Protein AF-A0A812URD5-F1 (afdb_monomer_lite)

Secondary structure (DSSP, 8-state):
------------S-----PPP--------------------------PPPPPPP--------------------------------------------HHHHHHHHHHHHHHHHHHHHHHHHHHHHHHHHHHHHHHHHHHHHHHHHHHHHHHHHHHHHHHHHHHHHHHHHHHHHHHHHHHHHHHHHHHHHHHHHHHHHHHHHHHHHHHHHHHHHHHHHHHHHHHHHHHHHHHHHHHHHHHHHHHHHHHHHHHHHHHHHHHHHHHHHHHHHHHHHHHHHHHHHHHHHHHHHHHHHHHHHHHHHHHHHHHHHHTTTGGGSTTSTTSGGGSTTSGGGSSSSSSSS--------------------------------STHHHHHHHHHHHHHHHHHHHHHHHHHHHHHHHHHHHHHHHHHHHHHHHHHHHHHHHHHHHHHHHHHHHHHHHHHHHHHHHHHHHHHHHHHHHHHHHHHHHHHHHHHHHHHHHHHHHHHHHHHHHHHHHHHHHHHHHIIIIIS-HHHHHHHHHHHHHHHHHHHHHHHHHHHHHHHHHHHHTTTTTTHHHHTT---------------------------------PPPP-------------HHHHHHHHHHHHHHHHHHHHHHHHHHHHHHHHHHHHHHHHHHHSS--------HHHHHHHHHHHHHHTT---------------------

pLDDT: mean 71.51, std 21.82, range [28.88, 98.12]

Sequence (706 aa):
MLWSKQKSPRFTEGKAANPIGPGSYELPSVWDDHATTMGGQDRFQEQAVPETPGPATYTQAGSSLKARRCKENRPPSRDRSKALPKEDLSELGKAKEQTSKKDQQLVAAHERLQVHEEDLKKVRQMLQDKDLALNDLRGEHDALKTLLEERSAEAEVAKRDACKQENLAADLSAQLQASQIDLEKTRAELLHKEEHVKLTADEMQQNGLDLQEARDSLAALRQDIQNKDLALNDLRGEHDALKTLLEERSAEAEVAKRDACKQESLAAELSAQLQASQIDLEKARAELLHKDLEVQDVDSRQRATTSELETCATALALAEAEKQEVHEKFAELRGQYFAAEQAQEASRELIEALRGELADLAASRSTLPEVEKLQDNLTAVNAELENALAVKESLRADLDRLKFAEINANMTKSAKDRAEAQVKELKLDVEHWRQKAQSLQRDEDRTKRQNQDISCLELEVKDLHQQNAQLLLTFQQFKAELDTALAENHSLQDTIDMYETNLQRATDQTAELMGHNNPKQKIRHMVNLKEENKELRDQLKKAKQRITQLGVSRKGEGLLEALASFSHSHGAGDQLSVPASPWAPETPAKGAETRTPKRPGTPTRKPASARGARSNPLEEEYQVRMVEEERRRQMQDRAVERVQTDFQHFIALIERAVLSEDRVEDSPNPAALLERLRAMASKQGLDITDVEPGANEHCQDEDESQ

Structure (mmCIF, N/CA/C/O backbone):
data_AF-A0A812URD5-F1
#
_entry.id   AF-A0A812URD5-F1
#
loop_
_atom_site.group_PDB
_atom_site.id
_atom_site.type_symbol
_atom_site.label_atom_id
_atom_site.label_alt_id
_atom_site.label_comp_id
_atom_site.label_asym_id
_atom_site.label_entity_id
_atom_site.label_seq_id
_atom_site.pdbx_PDB_ins_code
_atom_site.Cartn_x
_atom_site.Cartn_y
_atom_site.Cartn_z
_atom_site.occupancy
_atom_site.B_iso_or_equiv
_atom_site.auth_seq_id
_atom_site.auth_comp_id
_atom_site.auth_asym_id
_atom_site.auth_atom_id
_atom_site.pdbx_PDB_model_num
ATOM 1 N N . MET A 1 1 ? 2.352 15.522 57.785 1.00 36.75 1 MET A N 1
ATOM 2 C CA . MET A 1 1 ? 2.912 14.345 57.074 1.00 36.75 1 MET A CA 1
ATOM 3 C C . MET A 1 1 ? 3.179 14.738 55.626 1.00 36.75 1 MET A C 1
ATOM 5 O O . MET A 1 1 ? 2.769 15.828 55.247 1.00 36.75 1 MET A O 1
ATOM 9 N N . LEU A 1 2 ? 3.941 13.946 54.867 1.00 33.06 2 LEU A N 1
ATOM 10 C CA . LEU A 1 2 ? 4.522 14.397 53.597 1.00 33.06 2 LEU A CA 1
ATOM 11 C C . LEU A 1 2 ? 3.475 14.631 52.493 1.00 33.06 2 LEU A C 1
ATOM 13 O O . LEU A 1 2 ? 2.705 13.732 52.172 1.00 33.06 2 LEU A O 1
ATOM 17 N N . TRP A 1 3 ? 3.562 15.789 51.838 1.00 36.59 3 TRP A N 1
ATOM 18 C CA . TRP A 1 3 ? 3.158 15.974 50.442 1.00 36.59 3 TRP A CA 1
ATOM 19 C C . TRP A 1 3 ? 4.416 16.293 49.631 1.00 36.59 3 TRP A C 1
ATOM 21 O O . TRP A 1 3 ? 5.142 17.238 49.944 1.00 36.59 3 TRP A O 1
ATOM 31 N N . SER A 1 4 ? 4.708 15.466 48.627 1.00 44.34 4 SER A N 1
ATOM 32 C CA . SER A 1 4 ? 5.934 15.569 47.832 1.00 44.34 4 SER A CA 1
ATOM 33 C C . SER A 1 4 ? 5.762 16.575 46.694 1.00 44.34 4 SER A C 1
ATOM 35 O O . SER A 1 4 ? 4.972 16.353 45.779 1.00 44.34 4 SER A O 1
ATOM 37 N N . LYS A 1 5 ? 6.519 17.677 46.724 1.00 47.34 5 LYS A N 1
ATOM 38 C CA . LYS A 1 5 ? 6.606 18.620 45.598 1.00 47.34 5 LYS A CA 1
ATOM 39 C C . LYS A 1 5 ? 7.612 18.104 44.563 1.00 47.34 5 LYS A C 1
ATOM 41 O O . LYS A 1 5 ? 8.773 18.509 44.586 1.00 47.34 5 LYS A O 1
ATOM 46 N N . GLN A 1 6 ? 7.181 17.255 43.631 1.00 42.12 6 GLN A N 1
ATOM 47 C CA . GLN A 1 6 ? 7.987 16.961 42.441 1.00 42.12 6 GLN A CA 1
ATOM 48 C C . GLN A 1 6 ? 7.948 18.146 41.464 1.00 42.12 6 GLN A C 1
ATOM 50 O O . GLN A 1 6 ? 7.052 18.265 40.634 1.00 42.12 6 GLN A O 1
ATOM 55 N N . LYS A 1 7 ? 8.953 19.024 41.554 1.00 44.66 7 LYS A N 1
ATOM 56 C CA . LYS A 1 7 ? 9.345 19.893 40.435 1.00 44.66 7 LYS A CA 1
ATOM 57 C C . LYS A 1 7 ? 10.239 19.088 39.486 1.00 44.66 7 LYS A C 1
ATOM 59 O O . LYS A 1 7 ? 11.223 18.513 39.939 1.00 44.66 7 LYS A O 1
ATOM 64 N N . SER A 1 8 ? 9.940 19.103 38.189 1.00 35.22 8 SER A N 1
ATOM 65 C CA . SER A 1 8 ? 10.816 18.569 37.137 1.00 35.22 8 SER A CA 1
ATOM 66 C C . SER A 1 8 ? 10.907 19.581 35.987 1.00 35.22 8 SER A C 1
ATOM 68 O O . SER A 1 8 ? 9.906 19.794 35.304 1.00 35.22 8 SER A O 1
ATOM 70 N N . PRO A 1 9 ? 12.055 20.254 35.783 1.00 53.31 9 PRO A N 1
ATOM 71 C CA . PRO A 1 9 ? 12.242 21.197 34.686 1.00 53.31 9 PRO A CA 1
ATOM 72 C C . PRO A 1 9 ? 12.881 20.490 33.483 1.00 53.31 9 PRO A C 1
ATOM 74 O O . PRO A 1 9 ? 14.077 20.190 33.512 1.00 53.31 9 PRO A O 1
ATOM 77 N N . ARG A 1 10 ? 12.114 20.201 32.419 1.00 42.97 10 ARG A N 1
ATOM 78 C CA . ARG A 1 10 ? 12.701 19.627 31.192 1.00 42.97 10 ARG A CA 1
ATOM 79 C C . ARG A 1 10 ? 11.889 19.806 29.902 1.00 42.97 10 ARG A C 1
ATOM 81 O O . ARG A 1 10 ? 11.440 18.833 29.310 1.00 42.97 10 ARG A O 1
ATOM 88 N N . PHE A 1 11 ? 11.823 21.039 29.407 1.00 41.12 11 PHE A N 1
ATOM 89 C CA . PHE A 1 11 ? 11.748 21.285 27.965 1.00 41.12 11 PHE A CA 1
ATOM 90 C C . PHE A 1 11 ? 12.787 22.339 27.586 1.00 41.12 11 PHE A C 1
ATOM 92 O O . PHE A 1 11 ? 12.812 23.427 28.151 1.00 41.12 11 PHE A O 1
ATOM 99 N N . THR A 1 12 ? 13.679 21.973 26.671 1.00 40.66 12 THR A N 1
ATOM 100 C CA . THR A 1 12 ? 14.589 22.894 25.985 1.00 40.66 12 THR A CA 1
ATOM 101 C C . THR A 1 12 ? 13.916 23.356 24.704 1.00 40.66 12 THR A C 1
ATOM 103 O O . THR A 1 12 ? 13.435 22.516 23.940 1.00 40.66 12 THR A O 1
ATOM 106 N N . GLU A 1 13 ? 13.922 24.657 24.438 1.00 43.12 13 GLU A N 1
ATOM 107 C CA . GLU A 1 13 ? 13.544 25.184 23.127 1.00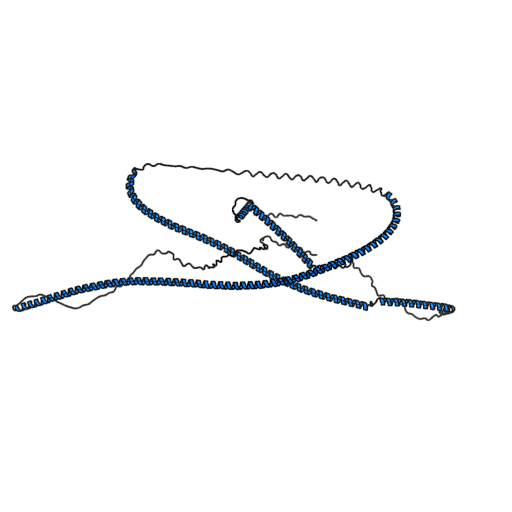 43.12 13 GLU A CA 1
ATOM 108 C C . GLU A 1 13 ? 14.478 24.653 22.024 1.00 43.12 13 GLU A C 1
ATOM 110 O O . GLU A 1 13 ? 15.605 24.226 22.289 1.00 43.12 13 GLU A O 1
ATOM 115 N N . GLY A 1 14 ? 14.011 24.688 20.772 1.00 51.22 14 GLY A N 1
ATOM 116 C CA . GLY A 1 14 ? 14.850 24.382 19.609 1.00 51.22 14 GLY A 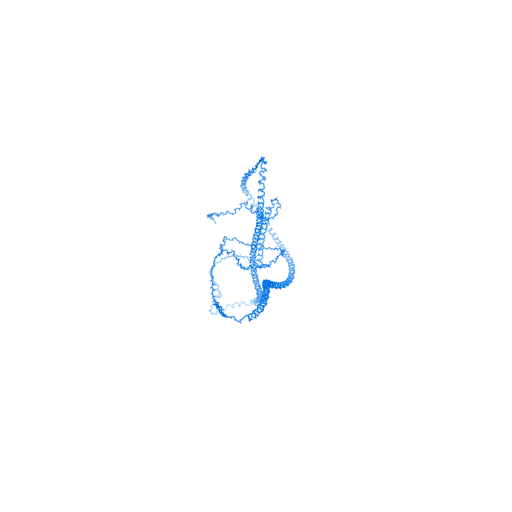CA 1
ATOM 117 C C . GLY A 1 14 ? 14.795 22.942 19.086 1.00 51.22 14 GLY A C 1
ATOM 118 O O . GLY A 1 14 ? 15.843 22.329 18.885 1.00 51.22 14 GLY A O 1
ATOM 119 N N . LYS A 1 15 ? 13.593 22.422 18.784 1.00 36.94 15 LYS A N 1
ATOM 120 C CA . LYS A 1 15 ? 13.377 21.430 17.702 1.00 36.94 15 LYS A CA 1
ATOM 121 C C . LYS A 1 15 ? 11.895 21.301 17.320 1.00 36.94 15 LYS A C 1
ATOM 123 O O . LYS A 1 15 ? 11.175 20.467 17.855 1.00 36.94 15 LYS A O 1
ATOM 128 N N . ALA A 1 16 ? 11.453 22.125 16.371 1.00 41.31 16 ALA A N 1
ATOM 129 C CA . ALA A 1 16 ? 10.127 22.028 15.765 1.00 41.31 16 ALA A CA 1
ATOM 130 C C . ALA A 1 16 ? 10.219 21.347 14.388 1.00 41.31 16 ALA A C 1
ATOM 132 O O . ALA A 1 16 ? 10.685 21.962 13.432 1.00 41.31 16 ALA A O 1
ATOM 133 N N . ALA A 1 17 ? 9.787 20.085 14.297 1.00 42.88 17 ALA A N 1
ATOM 134 C CA . ALA A 1 17 ? 9.458 19.401 13.043 1.00 42.88 17 ALA A CA 1
ATOM 135 C C . ALA A 1 17 ? 8.625 18.139 13.338 1.00 42.88 17 ALA A C 1
ATOM 137 O O . ALA A 1 17 ? 9.150 17.188 13.916 1.00 42.88 17 ALA A O 1
ATOM 138 N N . ASN A 1 18 ? 7.365 18.128 12.882 1.00 47.78 18 ASN A N 1
ATOM 139 C CA . ASN A 1 18 ? 6.379 17.034 12.997 1.00 47.78 18 ASN A CA 1
ATOM 140 C C . ASN A 1 18 ? 5.921 16.767 14.461 1.00 47.78 18 ASN A C 1
ATOM 142 O O . ASN A 1 18 ? 6.629 17.127 15.402 1.00 47.78 18 ASN A O 1
ATOM 146 N N . PRO A 1 19 ? 4.693 16.255 14.699 1.00 52.03 19 PRO A N 1
ATOM 147 C CA . PRO A 1 19 ? 4.148 15.036 14.093 1.00 52.03 19 PRO A CA 1
ATOM 148 C C . PRO A 1 19 ? 3.172 15.250 12.927 1.00 52.03 19 PRO A C 1
ATOM 150 O O . PRO A 1 19 ? 2.456 16.245 12.854 1.00 52.03 19 PRO A O 1
ATOM 153 N N . ILE A 1 20 ? 3.106 14.241 12.057 1.00 41.81 20 ILE A N 1
ATOM 154 C CA . ILE A 1 20 ? 2.005 14.020 11.112 1.00 41.81 20 ILE A CA 1
ATOM 155 C C . ILE A 1 20 ? 0.892 13.273 11.863 1.00 41.81 20 ILE A C 1
ATOM 157 O O . ILE A 1 20 ? 1.175 12.315 12.580 1.00 41.81 20 ILE A O 1
ATOM 161 N N . GLY A 1 21 ? -0.362 13.710 11.718 1.00 39.59 21 GLY A N 1
ATOM 162 C CA . GLY A 1 21 ? -1.534 12.995 12.243 1.00 39.59 21 GLY A CA 1
ATOM 163 C C . GLY A 1 21 ? -2.056 11.929 11.263 1.00 39.59 21 GLY A C 1
ATOM 164 O O . GLY A 1 21 ? -1.837 12.064 10.057 1.00 39.59 21 GLY A O 1
ATOM 165 N N . PRO A 1 22 ? -2.761 10.884 11.739 1.00 55.44 22 PRO A N 1
ATOM 166 C CA . PRO A 1 22 ? -3.224 9.778 10.899 1.00 55.44 22 PRO A CA 1
ATOM 167 C C . PRO A 1 22 ? -4.414 10.185 10.010 1.00 55.44 22 PRO A C 1
ATOM 169 O O . PRO A 1 22 ? -5.576 10.084 10.401 1.00 55.44 22 PRO A O 1
ATOM 172 N N . GLY A 1 23 ? -4.121 10.648 8.794 1.00 37.09 23 GLY A N 1
ATOM 173 C CA . GLY A 1 23 ? -5.123 10.949 7.769 1.00 37.09 23 GLY A CA 1
ATOM 174 C C . GLY A 1 23 ? -5.536 9.703 6.987 1.00 37.09 23 GLY A C 1
ATOM 175 O O . GLY A 1 23 ? -4.863 9.331 6.028 1.00 37.09 23 GLY A O 1
ATOM 176 N N . SER A 1 24 ? -6.653 9.079 7.370 1.00 44.28 24 SER A N 1
ATOM 177 C CA . SER A 1 24 ? -7.262 7.975 6.616 1.00 44.28 24 SER A CA 1
ATOM 178 C C . SER A 1 24 ? -7.863 8.474 5.298 1.00 44.28 24 SER A C 1
ATOM 180 O O . SER A 1 24 ? -8.994 8.957 5.275 1.00 44.28 24 SER A O 1
ATOM 182 N N . TYR A 1 25 ? -7.123 8.340 4.197 1.00 44.53 25 TYR A N 1
ATOM 183 C CA . TYR A 1 25 ? -7.632 8.598 2.850 1.00 44.53 25 TYR A CA 1
ATOM 184 C C . TYR A 1 25 ? -8.165 7.313 2.209 1.00 44.53 25 TYR A C 1
ATOM 186 O O . TYR A 1 25 ? -7.411 6.548 1.609 1.00 44.53 25 TYR A O 1
ATOM 194 N N . GLU A 1 26 ? -9.481 7.113 2.274 1.00 51.09 26 GLU A N 1
ATOM 195 C CA . GLU A 1 26 ? -10.171 6.249 1.315 1.00 51.09 26 GLU A CA 1
ATOM 196 C C . GLU A 1 26 ? -10.153 6.941 -0.058 1.00 51.09 26 GLU A C 1
ATOM 198 O O . GLU A 1 26 ? -10.899 7.890 -0.303 1.00 51.09 26 GLU A O 1
ATOM 203 N N . LEU A 1 27 ? -9.273 6.490 -0.956 1.00 45.38 27 LEU A N 1
ATOM 204 C CA . LEU A 1 27 ? -9.301 6.872 -2.369 1.00 45.38 27 LEU A CA 1
ATOM 205 C C . LEU A 1 27 ? -9.956 5.749 -3.190 1.00 45.38 27 LEU A C 1
ATOM 207 O O . LEU A 1 27 ? -9.607 4.583 -2.998 1.00 45.38 27 LEU A O 1
ATOM 211 N N . PRO A 1 28 ? -10.894 6.065 -4.104 1.00 43.47 28 PRO A N 1
ATOM 212 C CA . PRO A 1 28 ? -11.600 5.054 -4.883 1.00 43.47 28 PRO A CA 1
ATOM 213 C C . PRO A 1 28 ? -10.658 4.372 -5.884 1.00 43.47 28 PRO A C 1
ATOM 215 O O . PRO A 1 28 ? -10.077 5.015 -6.756 1.00 43.47 28 PRO A O 1
ATOM 218 N N . SER A 1 29 ? -10.526 3.053 -5.769 1.00 49.50 29 SER A N 1
ATOM 219 C CA . SER A 1 29 ? -9.591 2.224 -6.533 1.00 49.50 29 SER A CA 1
ATOM 220 C C . SER A 1 29 ? -10.114 1.845 -7.926 1.00 49.50 29 SER A C 1
ATOM 222 O O . SER A 1 29 ? -10.418 0.683 -8.200 1.00 49.50 29 SER A O 1
ATOM 224 N N . VAL A 1 30 ? -10.204 2.819 -8.836 1.00 59.16 30 VAL A N 1
ATOM 225 C CA . VAL A 1 30 ? -10.445 2.551 -10.265 1.00 59.16 30 VAL A CA 1
ATOM 226 C C . VAL A 1 30 ? -9.708 3.554 -11.161 1.00 59.16 30 VAL A C 1
ATOM 228 O O . VAL A 1 30 ? -9.714 4.745 -10.871 1.00 59.16 30 VAL A O 1
ATOM 231 N N . TRP A 1 31 ? -9.191 3.048 -12.291 1.00 44.16 31 TRP A N 1
ATOM 232 C CA . TRP A 1 31 ? -8.396 3.732 -13.331 1.00 44.16 31 TRP A CA 1
ATOM 233 C C . TRP A 1 31 ? -6.929 3.979 -12.883 1.00 44.16 31 TRP A C 1
ATOM 235 O O . TRP A 1 31 ? -6.683 4.368 -11.747 1.00 44.16 31 TRP A O 1
ATOM 245 N N . ASP A 1 32 ? -5.893 3.736 -13.693 1.00 43.44 32 ASP A N 1
ATOM 246 C CA . ASP A 1 32 ? -5.861 3.390 -15.125 1.00 43.44 32 ASP A CA 1
ATOM 247 C C . ASP A 1 32 ? -4.828 2.279 -15.414 1.00 43.44 32 ASP A C 1
ATOM 249 O O . ASP A 1 32 ? -3.682 2.361 -14.970 1.00 43.44 32 ASP A O 1
ATOM 253 N N . ASP A 1 33 ? -5.216 1.238 -16.158 1.00 47.94 33 ASP A N 1
ATOM 254 C CA . ASP A 1 33 ? -4.476 -0.040 -16.251 1.00 47.94 33 ASP A CA 1
ATOM 255 C C . ASP A 1 33 ? -3.736 -0.197 -17.600 1.00 47.94 33 ASP A C 1
ATOM 257 O O . ASP A 1 33 ? -3.861 -1.188 -18.325 1.00 47.94 33 ASP A O 1
ATOM 261 N N . HIS A 1 34 ? -3.015 0.859 -17.998 1.00 49.69 34 HIS A N 1
ATOM 262 C CA . HIS A 1 34 ? -2.380 1.005 -19.321 1.00 49.69 34 HIS A CA 1
ATOM 263 C C . HIS A 1 34 ? -0.896 1.424 -19.249 1.00 49.69 34 HIS A C 1
ATOM 265 O O . HIS A 1 34 ? -0.417 2.276 -20.000 1.00 49.69 34 HIS A O 1
ATOM 271 N N . ALA A 1 35 ? -0.131 0.782 -18.363 1.00 39.44 35 ALA A N 1
ATOM 272 C CA . ALA A 1 35 ? 1.328 0.886 -18.346 1.00 39.44 35 ALA A CA 1
ATOM 273 C C . ALA A 1 35 ? 1.962 0.009 -19.449 1.00 39.44 35 ALA A C 1
ATOM 275 O O . ALA A 1 35 ? 2.159 -1.191 -19.273 1.00 39.44 35 ALA A O 1
ATOM 276 N N . THR A 1 36 ? 2.304 0.600 -20.598 1.00 44.06 36 THR A N 1
ATOM 277 C CA . THR A 1 36 ? 2.968 -0.119 -21.703 1.00 44.06 36 THR A CA 1
ATOM 278 C C . THR A 1 36 ? 4.363 -0.615 -21.302 1.00 44.06 36 THR A C 1
ATOM 280 O O . THR A 1 36 ? 5.294 0.180 -21.159 1.00 44.06 36 THR A O 1
ATOM 283 N N . THR A 1 37 ? 4.528 -1.935 -21.182 1.00 41.06 37 THR A N 1
ATOM 284 C CA . THR A 1 37 ? 5.777 -2.602 -20.772 1.00 41.06 37 THR A CA 1
ATOM 285 C C . THR A 1 37 ? 6.891 -2.493 -21.822 1.00 41.06 37 THR A C 1
ATOM 287 O O . THR A 1 37 ? 7.171 -3.429 -22.569 1.00 41.06 37 THR A O 1
ATOM 290 N N . MET A 1 38 ? 7.576 -1.350 -21.864 1.00 39.81 38 MET A N 1
ATOM 291 C CA . MET A 1 38 ? 8.817 -1.166 -22.625 1.00 39.81 38 MET A CA 1
ATOM 292 C C . MET A 1 38 ? 9.992 -1.851 -21.909 1.00 39.81 38 MET A C 1
ATOM 294 O O . MET A 1 38 ? 10.804 -1.202 -21.249 1.00 39.81 38 MET A O 1
ATOM 298 N N . GLY A 1 39 ? 10.077 -3.179 -22.033 1.00 44.53 39 GLY A N 1
ATOM 299 C CA . GLY A 1 39 ? 11.240 -3.954 -21.595 1.00 44.53 39 GLY A CA 1
ATOM 300 C C . GLY A 1 39 ? 12.497 -3.520 -22.355 1.00 44.53 39 GLY A C 1
ATOM 301 O O . GLY A 1 39 ? 12.539 -3.606 -23.579 1.00 44.53 39 GLY A O 1
ATOM 302 N N . GLY A 1 40 ? 13.506 -3.022 -21.634 1.00 38.12 40 GLY A N 1
ATOM 303 C CA . GLY A 1 40 ? 14.660 -2.346 -22.239 1.00 38.12 40 GLY A CA 1
ATOM 304 C C . GLY A 1 40 ? 15.886 -2.239 -21.330 1.00 38.12 40 GLY A C 1
ATOM 305 O O . GLY A 1 40 ? 16.547 -1.204 -21.316 1.00 38.12 40 GLY A O 1
ATOM 306 N N . GLN A 1 41 ? 16.188 -3.282 -20.549 1.00 46.22 41 GLN A N 1
ATOM 307 C CA . GLN A 1 41 ? 17.463 -3.382 -19.829 1.00 46.22 41 GLN A CA 1
ATOM 308 C C . GLN A 1 41 ? 18.581 -3.902 -20.746 1.00 46.22 41 GLN A C 1
ATOM 310 O O . GLN A 1 41 ? 19.040 -5.030 -20.589 1.00 46.22 41 GLN A O 1
ATOM 315 N N . ASP A 1 42 ? 19.062 -3.062 -21.663 1.00 43.69 42 ASP A N 1
ATOM 316 C CA . ASP A 1 42 ? 20.355 -3.305 -22.309 1.00 43.69 42 ASP A CA 1
ATOM 317 C C . ASP A 1 42 ? 21.472 -2.601 -21.532 1.00 43.69 42 ASP A C 1
ATOM 319 O O . ASP A 1 42 ? 21.477 -1.381 -21.338 1.00 43.69 42 ASP A O 1
ATOM 323 N N . ARG A 1 43 ? 22.433 -3.391 -21.044 1.00 42.31 43 ARG A N 1
ATOM 324 C CA . ARG A 1 43 ? 23.617 -2.869 -20.355 1.00 42.31 43 ARG A CA 1
ATOM 325 C C . ARG A 1 43 ? 24.564 -2.262 -21.383 1.00 42.31 43 ARG A C 1
ATOM 327 O O . ARG A 1 43 ? 25.082 -2.977 -22.235 1.00 42.31 43 ARG A O 1
ATOM 334 N N . PHE A 1 44 ? 24.913 -0.988 -21.210 1.00 40.06 44 PHE A N 1
ATOM 335 C CA . PHE A 1 44 ? 26.115 -0.426 -21.826 1.00 40.06 44 PHE A CA 1
ATOM 336 C C . PHE A 1 44 ? 27.361 -1.127 -21.259 1.00 40.06 44 PHE A C 1
ATOM 338 O O . PHE A 1 44 ? 27.921 -0.704 -20.249 1.00 40.06 44 PHE A O 1
ATOM 345 N N . GLN A 1 45 ? 27.791 -2.214 -21.903 1.00 42.97 45 GLN A N 1
ATOM 346 C CA . GLN A 1 45 ? 29.162 -2.700 -21.787 1.00 42.97 45 GLN A CA 1
ATOM 347 C C . GLN A 1 45 ? 30.080 -1.862 -22.677 1.00 42.97 45 GLN A C 1
ATOM 349 O O . GLN A 1 45 ? 29.737 -1.501 -23.803 1.00 42.97 45 GLN A O 1
ATOM 354 N N . GLU A 1 46 ? 31.263 -1.561 -22.156 1.00 48.16 46 GLU A N 1
ATOM 355 C CA . GLU A 1 46 ? 32.286 -0.779 -22.839 1.00 48.16 46 GLU A CA 1
ATOM 356 C C . GLU A 1 46 ? 32.838 -1.553 -24.046 1.00 48.16 46 GLU A C 1
ATOM 358 O O . GLU A 1 46 ? 33.660 -2.457 -23.895 1.00 48.16 46 GLU A O 1
ATOM 363 N N . GLN A 1 47 ? 32.439 -1.177 -25.263 1.00 38.66 47 GLN A N 1
ATOM 364 C CA . GLN A 1 47 ? 33.231 -1.513 -26.446 1.00 38.66 47 GLN A CA 1
ATOM 365 C C . GLN A 1 47 ? 34.301 -0.441 -26.644 1.00 38.66 47 GLN A C 1
ATOM 367 O O . GLN A 1 47 ? 34.013 0.699 -27.011 1.00 38.66 47 GLN A O 1
ATOM 372 N N . ALA A 1 48 ? 35.548 -0.821 -26.367 1.00 39.88 48 ALA A N 1
ATOM 373 C CA . ALA A 1 48 ? 36.709 0.019 -26.612 1.00 39.88 48 ALA A CA 1
ATOM 374 C C . ALA A 1 48 ? 36.804 0.384 -28.101 1.00 39.88 48 ALA A C 1
ATOM 376 O O . ALA A 1 48 ? 36.687 -0.477 -28.975 1.00 39.88 48 ALA A O 1
ATOM 377 N N . VAL A 1 49 ? 37.041 1.666 -28.381 1.00 37.12 49 VAL A N 1
ATOM 378 C CA . VAL A 1 49 ? 37.211 2.179 -29.744 1.00 37.12 49 VAL A CA 1
ATOM 379 C C . VAL A 1 49 ? 38.473 1.565 -30.368 1.00 37.12 49 VAL A C 1
ATOM 381 O O . VAL A 1 49 ? 39.560 1.794 -29.833 1.00 37.12 49 VAL A O 1
ATOM 384 N N . PRO A 1 50 ? 38.384 0.834 -31.498 1.00 47.62 50 PRO A N 1
ATOM 385 C CA . PRO A 1 50 ? 39.566 0.491 -32.276 1.00 47.62 50 PRO A CA 1
ATOM 386 C C . PRO A 1 50 ? 40.131 1.767 -32.913 1.00 47.62 50 PRO A C 1
ATOM 388 O O . PRO A 1 50 ? 39.394 2.584 -33.466 1.00 47.62 50 PRO A O 1
ATOM 391 N N . GLU A 1 51 ? 41.444 1.950 -32.799 1.00 41.38 51 GLU A N 1
ATOM 392 C CA . GLU A 1 51 ? 42.137 3.198 -33.122 1.00 41.38 51 GLU A CA 1
ATOM 393 C C . GLU A 1 51 ? 41.874 3.666 -34.564 1.00 41.38 51 GLU A C 1
ATOM 395 O O . GLU A 1 51 ? 42.204 2.975 -35.528 1.00 41.38 51 GLU A O 1
ATOM 400 N N . THR A 1 52 ? 41.348 4.883 -34.733 1.00 42.00 52 THR A N 1
ATOM 401 C CA . THR A 1 52 ? 41.344 5.561 -36.037 1.00 42.00 52 THR A CA 1
ATOM 402 C C . THR A 1 52 ? 42.783 5.897 -36.446 1.00 42.00 52 THR A C 1
ATOM 404 O O . THR A 1 52 ? 43.411 6.707 -35.753 1.00 42.00 52 THR A O 1
ATOM 407 N N . PRO A 1 53 ? 43.319 5.375 -37.566 1.00 47.38 53 PRO A N 1
ATOM 408 C CA . PRO A 1 53 ? 44.658 5.737 -38.018 1.00 47.38 53 PRO A CA 1
ATOM 409 C C . PRO A 1 53 ? 44.682 7.207 -38.459 1.00 47.38 53 PRO A C 1
ATOM 411 O O . PRO A 1 53 ? 43.985 7.601 -39.395 1.00 47.38 53 PRO A O 1
ATOM 414 N N . GLY A 1 54 ? 45.461 8.036 -37.763 1.00 39.59 54 GLY A N 1
ATOM 415 C CA . GLY A 1 54 ? 45.524 9.475 -38.026 1.00 39.59 54 GLY A CA 1
ATOM 416 C C . GLY A 1 54 ? 46.190 9.822 -39.371 1.00 39.59 54 GLY A C 1
ATOM 417 O O . GLY A 1 54 ? 47.107 9.120 -39.805 1.00 39.59 54 GLY A O 1
ATOM 418 N N . PRO A 1 55 ? 45.796 10.929 -40.033 1.00 57.81 55 PRO A N 1
ATOM 419 C CA . PRO A 1 55 ? 46.369 11.346 -41.312 1.00 57.81 55 PRO A CA 1
ATOM 420 C C . PRO A 1 55 ? 47.755 11.991 -41.126 1.00 57.81 55 PRO A C 1
ATOM 422 O O . PRO A 1 55 ? 47.891 13.215 -41.118 1.00 57.81 55 PRO A O 1
ATOM 425 N N . ALA A 1 56 ? 48.800 11.173 -40.977 1.00 37.72 56 ALA A N 1
ATOM 426 C CA . ALA A 1 56 ? 50.165 11.652 -40.757 1.00 37.72 56 ALA A CA 1
ATOM 427 C C . ALA A 1 56 ? 51.238 10.801 -41.461 1.00 37.72 56 ALA A C 1
ATOM 429 O O . ALA A 1 56 ? 51.686 9.795 -40.922 1.00 37.72 56 ALA A O 1
ATOM 430 N N . THR A 1 57 ? 51.698 11.243 -42.641 1.00 40.09 57 THR A N 1
ATOM 431 C CA . THR A 1 57 ? 53.134 11.390 -43.002 1.00 40.09 57 THR A CA 1
ATOM 432 C C . THR A 1 57 ? 53.305 11.857 -44.457 1.00 40.09 57 THR A C 1
ATOM 434 O O . THR A 1 57 ? 53.172 11.093 -45.406 1.00 40.09 57 THR A O 1
ATOM 437 N N . TYR A 1 58 ? 53.680 13.126 -44.631 1.00 48.44 58 TYR A N 1
ATOM 438 C CA . TYR A 1 58 ? 54.474 13.584 -45.779 1.00 48.44 58 TYR A CA 1
ATOM 439 C C . TYR A 1 58 ? 55.881 13.932 -45.263 1.00 48.44 58 TYR A C 1
ATOM 441 O O . TYR A 1 58 ? 56.029 14.293 -44.095 1.00 48.44 58 TYR A O 1
ATOM 449 N N . THR A 1 59 ? 56.898 13.866 -46.136 1.00 41.00 59 THR A N 1
ATOM 450 C CA . THR A 1 59 ? 58.347 13.792 -45.795 1.00 41.00 59 THR A CA 1
ATOM 451 C C . THR A 1 59 ? 58.731 12.447 -45.140 1.00 41.00 59 THR A C 1
ATOM 453 O O . THR A 1 59 ? 57.903 11.844 -44.471 1.00 41.00 59 THR A O 1
ATOM 456 N N . GLN A 1 60 ? 59.922 11.857 -45.315 1.00 38.00 60 GLN A N 1
ATOM 457 C CA . GLN A 1 60 ? 61.179 12.228 -46.005 1.00 38.00 60 GLN A CA 1
ATOM 458 C C . GLN A 1 60 ? 61.535 11.117 -47.032 1.00 38.00 60 GLN A C 1
ATOM 460 O O . GLN A 1 60 ? 61.191 9.963 -46.826 1.00 38.00 60 GLN A O 1
ATOM 465 N N . ALA A 1 61 ? 62.035 11.372 -48.246 1.00 37.69 61 ALA A N 1
ATOM 466 C CA . ALA A 1 61 ? 63.360 11.874 -48.644 1.00 37.69 61 ALA A CA 1
ATOM 467 C C . ALA A 1 61 ? 64.566 10.944 -48.329 1.00 37.69 61 ALA A C 1
ATOM 469 O O . ALA A 1 61 ? 65.065 10.928 -47.212 1.00 37.69 61 ALA A O 1
ATOM 470 N N . GLY A 1 62 ? 65.136 10.316 -49.375 1.00 35.69 62 GLY A N 1
ATOM 471 C CA . GLY A 1 62 ? 66.600 10.234 -49.546 1.00 35.69 62 GLY A CA 1
ATOM 472 C C . GLY A 1 62 ? 67.325 8.871 -49.482 1.00 35.69 62 GLY A C 1
ATOM 473 O O . GLY A 1 62 ? 67.611 8.366 -48.405 1.00 35.69 62 GLY A O 1
ATOM 474 N N . SER A 1 63 ? 67.889 8.457 -50.633 1.00 37.50 63 SER A N 1
ATOM 475 C CA . SER A 1 63 ? 69.123 7.630 -50.757 1.00 37.50 63 SER A CA 1
ATOM 476 C C . SER A 1 63 ? 69.025 6.126 -50.347 1.00 37.50 63 SER A C 1
ATOM 478 O O . SER A 1 63 ? 68.001 5.705 -49.837 1.00 37.50 63 SER A O 1
ATOM 480 N N . SER A 1 64 ? 69.996 5.219 -50.595 1.00 38.25 64 SER A N 1
ATOM 481 C CA . SER A 1 64 ? 71.322 5.346 -51.240 1.00 38.25 64 SER A CA 1
ATOM 482 C C . SER A 1 64 ? 71.876 4.008 -51.823 1.00 38.25 64 SER A C 1
ATOM 484 O O . SER A 1 64 ? 71.813 2.980 -51.162 1.00 38.25 64 SER A O 1
ATOM 486 N N . LEU A 1 65 ? 72.561 4.090 -52.980 1.00 39.41 65 LEU A N 1
ATOM 487 C CA . LEU A 1 65 ? 73.827 3.402 -53.358 1.00 39.41 65 LEU A CA 1
ATOM 488 C C . LEU A 1 65 ? 73.994 1.856 -53.560 1.00 39.41 65 LEU A C 1
ATOM 490 O O . LEU A 1 65 ? 73.786 1.040 -52.676 1.00 39.41 65 LEU A O 1
ATOM 494 N N . LYS A 1 66 ? 74.722 1.548 -54.661 1.00 39.53 66 LYS A N 1
ATOM 495 C CA . LYS A 1 66 ? 75.860 0.583 -54.822 1.00 39.53 66 LYS A CA 1
ATOM 496 C C . LYS A 1 66 ? 75.653 -0.955 -54.937 1.00 39.53 66 LYS A C 1
ATOM 498 O O . LYS A 1 66 ? 75.911 -1.719 -54.018 1.00 39.53 66 LYS A O 1
ATOM 503 N N . ALA A 1 67 ? 75.507 -1.396 -56.191 1.00 38.16 67 ALA A N 1
ATOM 504 C CA . ALA A 1 67 ? 76.537 -2.097 -56.998 1.00 38.16 67 ALA A CA 1
ATOM 505 C C . ALA A 1 67 ? 77.351 -3.324 -56.473 1.00 38.16 67 ALA A C 1
ATOM 507 O O . ALA A 1 67 ? 78.277 -3.182 -55.675 1.00 38.16 67 ALA A O 1
ATOM 508 N N . ARG A 1 68 ? 77.192 -4.464 -57.178 1.00 41.47 68 ARG A N 1
ATOM 509 C CA . ARG A 1 68 ? 78.193 -5.516 -57.538 1.00 41.47 68 ARG A CA 1
ATOM 510 C C . ARG A 1 68 ? 77.763 -6.092 -58.909 1.00 41.47 68 ARG A C 1
ATOM 512 O O . ARG A 1 68 ? 76.566 -6.262 -59.085 1.00 41.47 68 ARG A O 1
ATOM 519 N N . ARG A 1 69 ? 78.551 -6.348 -59.969 1.00 36.06 69 ARG A N 1
ATOM 520 C CA . ARG A 1 69 ? 80.003 -6.363 -60.303 1.00 36.06 69 ARG A CA 1
ATOM 521 C C . ARG A 1 69 ? 80.778 -7.704 -60.229 1.00 36.06 69 ARG A C 1
ATOM 523 O O . ARG A 1 69 ? 81.764 -7.788 -59.508 1.00 36.06 69 ARG A O 1
ATOM 530 N N . CYS A 1 70 ? 80.429 -8.632 -61.128 1.00 35.91 70 CYS A N 1
ATOM 531 C CA . CYS A 1 70 ? 81.285 -9.652 -61.788 1.00 35.91 70 CYS A CA 1
ATOM 532 C C . CYS A 1 70 ? 80.860 -9.686 -63.282 1.00 35.91 70 CYS A C 1
ATOM 534 O O . CYS A 1 70 ? 79.687 -9.435 -63.541 1.00 35.91 70 CYS A O 1
ATOM 536 N N . LYS A 1 71 ? 81.661 -9.881 -64.345 1.00 38.44 71 LYS A N 1
ATOM 537 C CA . LYS A 1 71 ? 83.115 -10.067 -64.577 1.00 38.44 71 LYS A CA 1
ATOM 538 C C . LYS A 1 71 ? 83.776 -11.416 -64.222 1.00 38.44 71 LYS A C 1
ATOM 540 O O . LYS A 1 71 ? 84.361 -11.518 -63.157 1.00 38.44 71 LYS A O 1
ATOM 545 N N . GLU A 1 72 ? 83.822 -12.318 -65.214 1.00 34.59 72 GLU A N 1
ATOM 546 C CA . GLU A 1 72 ? 84.923 -13.232 -65.629 1.00 34.59 72 GLU A CA 1
ATOM 547 C C . GLU A 1 72 ? 84.663 -13.609 -67.123 1.00 34.59 72 GLU A C 1
ATOM 549 O O . GLU A 1 72 ? 83.506 -13.625 -67.528 1.00 34.59 72 GLU A O 1
ATOM 554 N N . ASN A 1 73 ? 85.615 -13.533 -68.075 1.00 34.34 73 ASN A N 1
ATOM 555 C CA . ASN A 1 73 ? 86.717 -14.464 -68.437 1.00 34.34 73 ASN A CA 1
ATOM 556 C C . ASN A 1 73 ? 86.193 -15.825 -68.993 1.00 34.34 73 ASN A C 1
ATOM 558 O O . ASN A 1 73 ? 85.303 -16.392 -68.382 1.00 34.34 73 ASN A O 1
ATOM 562 N N . ARG A 1 74 ? 86.674 -16.444 -70.099 1.00 31.42 74 ARG A N 1
ATOM 563 C CA . ARG A 1 74 ? 87.872 -16.254 -70.970 1.00 31.42 74 ARG A CA 1
ATOM 564 C C . ARG A 1 74 ? 87.731 -17.059 -72.311 1.00 31.42 74 ARG A C 1
ATOM 566 O O . ARG A 1 74 ? 87.061 -18.084 -72.286 1.00 31.42 74 ARG A O 1
ATOM 573 N N . PRO A 1 75 ? 88.382 -16.686 -73.440 1.00 59.78 75 PRO A N 1
ATOM 574 C CA . PRO A 1 75 ? 88.599 -17.547 -74.639 1.00 59.78 75 PRO A CA 1
ATOM 575 C C . PRO A 1 75 ? 89.956 -18.326 -74.523 1.00 59.78 75 PRO A C 1
ATOM 577 O O . PRO A 1 75 ? 90.508 -18.270 -73.417 1.00 59.78 75 PRO A O 1
ATOM 580 N N . PRO A 1 76 ? 90.594 -18.976 -75.551 1.00 58.34 76 PRO A N 1
ATOM 581 C CA . PRO A 1 76 ? 90.289 -19.141 -76.999 1.00 58.34 76 PRO A CA 1
ATOM 582 C C . PRO A 1 76 ? 90.599 -20.559 -77.617 1.00 58.34 76 PRO A C 1
ATOM 584 O O . PRO A 1 76 ? 90.937 -21.496 -76.900 1.00 58.34 76 PRO A O 1
ATOM 587 N N . SER A 1 77 ? 90.676 -20.647 -78.967 1.00 34.88 77 SER A N 1
ATOM 588 C CA . SER A 1 77 ? 91.491 -21.610 -79.777 1.00 34.88 77 SER A CA 1
ATOM 589 C C . SER A 1 77 ? 90.894 -23.022 -80.083 1.00 34.88 77 SER A C 1
ATOM 591 O O . SER A 1 77 ? 89.953 -23.415 -79.409 1.00 34.88 77 SER A O 1
ATOM 593 N N . ARG A 1 78 ? 91.337 -23.828 -81.086 1.00 35.59 78 ARG A N 1
ATOM 594 C CA . ARG A 1 78 ? 92.443 -23.684 -82.079 1.00 35.59 78 ARG A CA 1
ATOM 595 C C . ARG A 1 78 ? 92.381 -24.654 -83.304 1.00 35.59 78 ARG A C 1
ATOM 597 O O . ARG A 1 78 ? 92.102 -25.829 -83.130 1.00 35.59 78 ARG A O 1
ATOM 604 N N . ASP A 1 79 ? 92.890 -24.169 -84.448 1.00 34.72 79 ASP A N 1
ATOM 605 C CA . ASP A 1 79 ? 93.777 -24.830 -85.454 1.00 34.72 79 ASP A CA 1
ATOM 606 C C . ASP A 1 79 ? 93.353 -25.924 -86.480 1.00 34.72 79 ASP A C 1
ATOM 608 O O . ASP A 1 79 ? 92.554 -26.812 -86.212 1.00 34.72 79 ASP A O 1
ATOM 612 N N . ARG A 1 80 ? 94.132 -25.916 -87.592 1.00 34.25 80 ARG A N 1
ATOM 613 C CA . ARG A 1 80 ? 94.353 -26.932 -88.667 1.00 34.25 80 ARG A CA 1
ATOM 614 C C . ARG A 1 80 ? 93.220 -27.173 -89.692 1.00 34.25 80 ARG A C 1
ATOM 616 O O . ARG A 1 80 ? 92.057 -27.230 -89.337 1.00 34.25 80 ARG A O 1
ATOM 623 N N . SER A 1 81 ? 93.490 -27.349 -90.999 1.00 35.81 81 SER A N 1
ATOM 624 C CA . SER A 1 81 ? 94.742 -27.653 -91.747 1.00 35.81 81 SER A CA 1
ATOM 625 C C . SER A 1 81 ? 94.900 -26.756 -93.004 1.00 35.81 81 SER A C 1
ATOM 627 O O . SER A 1 81 ? 93.899 -26.398 -93.605 1.00 35.81 81 SER A O 1
ATOM 629 N N . LYS A 1 82 ? 96.093 -26.209 -93.320 1.00 37.25 82 LYS A N 1
ATOM 630 C CA . LYS A 1 82 ? 97.105 -26.670 -94.327 1.00 37.25 82 LYS A CA 1
ATOM 631 C C . LYS A 1 82 ? 96.586 -26.903 -95.770 1.00 37.25 82 LYS A C 1
ATOM 633 O O . LYS A 1 82 ? 95.580 -27.576 -95.918 1.00 37.25 82 LYS A O 1
ATOM 638 N N . ALA A 1 83 ? 97.289 -26.533 -96.855 1.00 30.36 83 ALA A N 1
ATOM 639 C CA . ALA A 1 83 ? 98.500 -25.701 -97.038 1.00 30.36 83 ALA A CA 1
ATOM 640 C C . ALA A 1 83 ? 98.745 -25.365 -98.541 1.00 30.36 83 ALA A C 1
ATOM 642 O O . ALA A 1 83 ? 98.278 -26.114 -99.385 1.00 30.36 83 ALA A O 1
ATOM 643 N N . LEU A 1 84 ? 99.492 -24.270 -98.803 1.00 34.22 84 LEU A N 1
ATOM 644 C CA . LEU A 1 84 ? 100.615 -24.042 -99.765 1.00 34.22 84 LEU A CA 1
ATOM 645 C C . LEU A 1 84 ? 100.680 -24.736 -101.162 1.00 34.22 84 LEU A C 1
ATOM 647 O O . LEU A 1 84 ? 100.226 -25.865 -101.297 1.00 34.22 84 LEU A O 1
ATOM 651 N N . PRO A 1 85 ? 101.459 -24.202 -102.142 1.00 46.06 85 PRO A N 1
ATOM 652 C CA . PRO A 1 85 ? 101.951 -22.827 -102.358 1.00 46.06 85 PRO A CA 1
ATOM 653 C C . PRO A 1 85 ? 101.665 -22.308 -103.799 1.00 46.06 85 PRO A C 1
ATOM 655 O O . PRO A 1 85 ? 100.951 -22.936 -104.579 1.00 46.06 85 PRO A O 1
ATOM 658 N N . LYS A 1 86 ? 102.259 -21.166 -104.175 1.00 36.12 86 LYS A N 1
ATOM 659 C CA . LYS A 1 86 ? 102.557 -20.793 -105.571 1.00 36.12 86 LYS A CA 1
ATOM 660 C C . LYS A 1 86 ? 104.033 -20.401 -105.656 1.00 36.12 86 LYS A C 1
ATOM 662 O O . LYS A 1 86 ? 104.483 -19.649 -104.798 1.00 36.12 86 LYS A O 1
ATOM 667 N N . GLU A 1 87 ? 104.733 -20.886 -106.676 1.00 33.28 87 GLU A N 1
ATOM 668 C CA . GLU A 1 87 ? 106.132 -20.552 -106.976 1.00 33.28 87 GLU A CA 1
ATOM 669 C C . GLU A 1 87 ? 106.269 -20.005 -108.409 1.00 33.28 87 GLU A C 1
ATOM 671 O O . GLU A 1 87 ? 105.317 -20.017 -109.192 1.00 33.28 87 GLU A O 1
ATOM 676 N N . ASP A 1 88 ? 107.454 -19.468 -108.677 1.00 32.06 88 ASP A N 1
ATOM 677 C CA . ASP A 1 88 ? 107.808 -18.461 -109.676 1.00 32.06 88 ASP A CA 1
ATOM 678 C C . ASP A 1 88 ? 107.621 -18.807 -111.168 1.00 32.06 88 ASP A C 1
ATOM 680 O O . ASP A 1 88 ? 107.476 -19.953 -111.593 1.00 32.06 88 ASP A O 1
ATOM 684 N N . LEU A 1 89 ? 107.700 -17.753 -111.990 1.00 34.03 89 LEU A N 1
ATOM 685 C CA . LEU A 1 89 ? 107.826 -17.810 -113.448 1.00 34.03 89 LEU A CA 1
ATOM 686 C C . LEU A 1 89 ? 109.282 -17.558 -113.863 1.00 34.03 89 LEU A C 1
ATOM 688 O O . LEU A 1 89 ? 109.768 -16.437 -113.705 1.00 34.03 89 LEU A O 1
ATOM 692 N N . SER A 1 90 ? 109.947 -18.535 -114.486 1.00 32.34 90 SER A N 1
ATOM 693 C CA . SER A 1 90 ? 111.227 -18.293 -115.165 1.00 32.34 90 SER A CA 1
ATOM 694 C C . SER A 1 90 ? 111.476 -19.164 -116.410 1.00 32.34 90 SER A C 1
ATOM 696 O O . SER A 1 90 ? 111.342 -20.381 -116.410 1.00 32.34 90 SER A O 1
ATOM 698 N N . GLU A 1 91 ? 111.887 -18.451 -117.461 1.00 31.50 91 GLU A N 1
ATOM 699 C CA . GLU A 1 91 ? 112.767 -18.834 -118.576 1.00 31.50 91 GLU A CA 1
ATOM 700 C C . GLU A 1 91 ? 112.388 -19.876 -119.655 1.00 31.50 91 GLU A C 1
ATOM 702 O O . GLU A 1 91 ? 111.577 -20.788 -119.529 1.00 31.50 91 GLU A O 1
ATOM 707 N N . LEU A 1 92 ? 112.995 -19.620 -120.819 1.00 29.47 92 LEU A N 1
ATOM 708 C CA . LEU A 1 92 ? 112.730 -20.196 -122.131 1.00 29.47 92 LEU A CA 1
ATOM 709 C C . LEU A 1 92 ? 113.603 -21.432 -122.414 1.00 29.47 92 LEU A C 1
ATOM 711 O O . LEU A 1 92 ? 114.808 -21.415 -122.177 1.00 29.47 92 LEU A O 1
ATOM 715 N N . GLY A 1 93 ? 113.077 -22.334 -123.249 1.00 28.88 93 GLY A N 1
ATOM 716 C CA . GLY A 1 93 ? 113.736 -22.554 -124.545 1.00 28.88 93 GLY A CA 1
ATOM 717 C C . GLY A 1 93 ? 114.035 -23.991 -124.990 1.00 28.88 93 GLY A C 1
ATOM 718 O O . GLY A 1 93 ? 114.494 -24.820 -124.216 1.00 28.88 93 GLY A O 1
ATOM 719 N N . LYS A 1 94 ? 113.920 -24.187 -126.320 1.00 31.95 94 LYS A N 1
ATOM 720 C CA . LYS A 1 94 ? 114.319 -25.376 -127.119 1.00 31.95 94 LYS A CA 1
ATOM 721 C C . LYS A 1 94 ? 113.419 -26.620 -126.906 1.00 31.95 94 LYS A C 1
ATOM 723 O O . LYS A 1 94 ? 112.991 -26.895 -125.800 1.00 31.95 94 LYS A O 1
ATOM 728 N N . ALA A 1 95 ? 113.082 -27.427 -127.919 1.00 30.67 95 ALA A N 1
ATOM 729 C CA . ALA A 1 95 ? 113.141 -27.233 -129.374 1.00 30.67 95 ALA A CA 1
ATOM 730 C C . ALA A 1 95 ? 112.054 -28.075 -130.099 1.00 30.67 95 ALA A C 1
ATOM 732 O O . ALA A 1 95 ? 111.328 -28.855 -129.492 1.00 30.67 95 ALA A O 1
ATOM 733 N N . LYS A 1 96 ? 111.933 -27.857 -131.413 1.00 41.47 96 LYS A N 1
ATOM 734 C CA . LYS A 1 96 ? 110.931 -28.382 -132.361 1.00 41.47 96 LYS A CA 1
ATOM 735 C C . LYS A 1 96 ? 110.730 -29.921 -132.358 1.00 41.47 96 LYS A C 1
ATOM 737 O O . LYS A 1 96 ? 111.459 -30.589 -133.077 1.00 41.47 96 LYS A O 1
ATOM 742 N N . GLU A 1 97 ? 109.681 -30.459 -131.712 1.00 41.19 97 GLU A N 1
ATOM 743 C CA . GLU A 1 97 ? 109.053 -31.742 -132.146 1.00 41.19 97 GLU A CA 1
ATOM 744 C C . GLU A 1 97 ? 107.639 -32.058 -131.578 1.00 41.19 97 GLU A C 1
ATOM 746 O O . GLU A 1 97 ? 107.249 -33.216 -131.451 1.00 41.19 97 GLU A O 1
ATOM 751 N N . GLN A 1 98 ? 106.833 -31.053 -131.194 1.00 40.91 98 GLN A N 1
ATOM 752 C CA . GLN A 1 98 ? 105.569 -31.286 -130.454 1.00 40.91 98 GLN A CA 1
ATOM 753 C C . GLN A 1 98 ? 104.337 -30.486 -130.930 1.00 40.91 98 GLN A C 1
ATOM 755 O O . GLN A 1 98 ? 103.451 -30.195 -130.130 1.00 40.91 98 GLN A O 1
ATOM 760 N N . THR A 1 99 ? 104.228 -30.121 -132.209 1.00 44.62 99 THR A N 1
ATOM 761 C CA . THR A 1 99 ? 103.030 -29.410 -132.707 1.00 44.62 99 THR A CA 1
ATOM 762 C C . THR A 1 99 ? 101.780 -30.301 -132.728 1.00 44.62 99 THR A C 1
ATOM 764 O O . THR A 1 99 ? 100.770 -29.928 -132.149 1.00 44.62 99 THR A O 1
ATOM 767 N N . SER A 1 100 ? 101.863 -31.532 -133.248 1.00 49.47 100 SER A N 1
ATOM 768 C CA . SER A 1 100 ? 100.689 -32.424 -133.373 1.00 49.47 100 SER A CA 1
ATOM 769 C C . SER A 1 100 ? 100.058 -32.865 -132.036 1.00 49.47 100 SER A C 1
ATOM 771 O O . SER A 1 100 ? 98.844 -33.050 -131.966 1.00 49.47 100 SER A O 1
ATOM 773 N N . LYS A 1 101 ? 100.841 -33.005 -130.954 1.00 54.69 101 LYS A N 1
ATOM 774 C CA . LYS A 1 101 ? 100.302 -33.377 -129.628 1.00 54.69 101 LYS A CA 1
ATOM 775 C C . LYS A 1 101 ? 99.649 -32.208 -128.886 1.00 54.69 101 LYS A C 1
ATOM 777 O O . LYS A 1 101 ? 98.800 -32.447 -128.031 1.00 54.69 101 LYS A O 1
ATOM 782 N N . LYS A 1 102 ? 100.025 -30.961 -129.194 1.00 55.78 102 LYS A N 1
ATOM 783 C CA . LYS A 1 102 ? 99.475 -29.779 -128.515 1.00 55.78 102 LYS A CA 1
ATOM 784 C C . LYS A 1 102 ? 98.052 -29.465 -128.958 1.00 55.78 102 LYS A C 1
ATOM 786 O O . LYS A 1 102 ? 97.251 -29.094 -128.111 1.00 55.78 102 LYS A O 1
ATOM 791 N N . ASP A 1 103 ? 97.711 -29.720 -130.216 1.00 56.88 103 ASP A N 1
ATOM 792 C CA . ASP A 1 103 ? 96.348 -29.502 -130.713 1.00 56.88 103 ASP A CA 1
ATOM 793 C C . ASP A 1 103 ? 95.360 -30.504 -130.087 1.00 56.88 103 ASP A C 1
ATOM 795 O O . ASP A 1 103 ? 94.292 -30.113 -129.623 1.00 56.88 103 ASP A O 1
ATOM 799 N N . GLN A 1 104 ? 95.757 -31.776 -129.931 1.00 61.38 104 GLN A N 1
ATOM 800 C CA . GLN A 1 104 ? 94.975 -32.763 -129.167 1.00 61.38 104 GLN A CA 1
ATOM 801 C C . GLN A 1 104 ? 94.846 -32.393 -127.680 1.00 61.38 104 GLN A C 1
ATOM 803 O O . GLN A 1 104 ? 93.783 -32.578 -127.091 1.00 61.38 104 GLN A O 1
ATOM 808 N N . GLN A 1 105 ? 95.898 -31.839 -127.064 1.00 67.31 105 GLN A N 1
ATOM 809 C CA . GLN A 1 105 ? 95.827 -31.337 -125.687 1.00 67.31 105 GLN A CA 1
ATOM 810 C C . GLN A 1 105 ? 94.946 -30.086 -125.556 1.00 67.31 105 GLN A C 1
ATOM 812 O O . GLN A 1 105 ? 94.279 -29.942 -124.536 1.00 67.31 105 GLN A O 1
ATOM 817 N N . LEU A 1 106 ? 94.899 -29.214 -126.568 1.00 70.69 106 LEU A N 1
ATOM 818 C CA . LEU A 1 106 ? 94.008 -28.052 -126.606 1.00 70.69 106 LEU A CA 1
ATOM 819 C C . LEU A 1 106 ? 92.543 -28.463 -126.763 1.00 70.69 106 LEU A C 1
ATOM 821 O O . LEU A 1 106 ? 91.713 -27.957 -126.015 1.00 70.69 106 LEU A O 1
ATOM 825 N N . VAL A 1 107 ? 92.225 -29.414 -127.649 1.00 74.31 107 VAL A N 1
ATOM 826 C CA . VAL A 1 107 ? 90.862 -29.966 -127.770 1.00 74.31 107 VAL A CA 1
ATOM 827 C C . VAL A 1 107 ? 90.430 -30.615 -126.453 1.00 74.31 107 VAL A C 1
ATOM 829 O O . VAL A 1 107 ? 89.415 -30.215 -125.891 1.00 74.31 107 VAL A O 1
ATOM 832 N N . ALA A 1 108 ? 91.250 -31.501 -125.878 1.00 75.19 108 ALA A N 1
ATOM 833 C CA . ALA A 1 108 ? 90.946 -32.138 -124.593 1.00 75.19 108 ALA A CA 1
ATOM 834 C C . ALA A 1 108 ? 90.873 -31.140 -123.415 1.00 75.19 108 ALA A C 1
ATOM 836 O O . ALA A 1 108 ? 90.171 -31.387 -122.434 1.00 75.19 108 ALA A O 1
ATOM 837 N N . ALA A 1 109 ? 91.583 -30.009 -123.477 1.00 75.94 109 ALA A N 1
ATOM 838 C CA . ALA A 1 109 ? 91.443 -28.922 -122.508 1.00 75.94 109 ALA A CA 1
ATOM 839 C C . ALA A 1 109 ? 90.153 -28.113 -122.725 1.00 75.94 109 ALA A C 1
ATOM 841 O O . ALA A 1 109 ? 89.552 -27.668 -121.750 1.00 75.94 109 ALA A O 1
ATOM 842 N N . HIS A 1 110 ? 89.704 -27.947 -123.970 1.00 77.88 110 HIS A N 1
ATOM 843 C CA . HIS A 1 110 ? 88.466 -27.242 -124.300 1.00 77.88 110 HIS A CA 1
ATOM 844 C C . HIS A 1 110 ? 87.223 -28.070 -123.938 1.00 77.88 110 HIS A C 1
ATOM 846 O O . HIS A 1 110 ? 86.297 -27.535 -123.338 1.00 77.88 110 HIS A O 1
ATOM 852 N N . GLU A 1 111 ? 87.248 -29.386 -124.172 1.00 80.94 111 GLU A N 1
ATOM 853 C CA . GLU A 1 111 ? 86.235 -30.332 -123.677 1.00 80.94 111 GLU A CA 1
ATOM 854 C C . GLU A 1 111 ? 86.140 -30.294 -122.142 1.00 80.94 111 GLU A C 1
ATOM 856 O O . GLU A 1 111 ? 85.052 -30.167 -121.582 1.00 80.94 111 GLU A O 1
ATOM 861 N N . ARG A 1 112 ? 87.283 -30.310 -121.436 1.00 81.94 112 ARG A N 1
ATOM 862 C CA . ARG A 1 112 ? 87.318 -30.149 -119.968 1.00 81.94 112 ARG A CA 1
ATOM 863 C C . ARG A 1 112 ? 86.786 -28.793 -119.510 1.00 81.94 112 ARG A C 1
ATOM 865 O O . ARG A 1 112 ? 86.111 -28.735 -118.489 1.00 81.94 112 ARG A O 1
ATOM 872 N N . LEU A 1 113 ? 87.067 -27.714 -120.243 1.00 80.81 113 LEU A N 1
ATOM 873 C CA . LEU A 1 113 ? 86.511 -26.391 -119.950 1.00 80.81 113 LEU A CA 1
ATOM 874 C C . LEU A 1 113 ? 84.992 -26.360 -120.142 1.00 80.81 113 LEU A C 1
ATOM 876 O O . LEU A 1 113 ? 84.313 -25.806 -119.286 1.00 80.81 113 LEU A O 1
ATOM 880 N N . GLN A 1 114 ? 84.445 -27.001 -121.179 1.00 85.19 114 GLN A N 1
ATOM 881 C CA . GLN A 1 114 ? 82.993 -27.125 -121.355 1.00 85.19 114 GLN A CA 1
ATOM 882 C C . GLN A 1 114 ? 82.345 -27.927 -120.218 1.00 85.19 114 GLN A C 1
ATOM 884 O O . GLN A 1 114 ? 81.373 -27.457 -119.630 1.00 85.19 114 GLN A O 1
ATOM 889 N N . VAL A 1 115 ? 82.924 -29.071 -119.828 1.00 85.94 115 VAL A N 1
ATOM 890 C CA . VAL A 1 115 ? 82.456 -29.849 -118.664 1.00 85.94 115 VAL A CA 1
ATOM 891 C C . VAL A 1 115 ? 82.511 -29.010 -117.381 1.00 85.94 115 VAL A C 1
ATOM 893 O O . VAL A 1 115 ? 81.538 -28.967 -116.633 1.00 85.94 115 VAL A O 1
ATOM 896 N N . HIS A 1 116 ? 83.599 -28.272 -117.144 1.00 81.75 116 HIS A N 1
ATOM 897 C CA . HIS A 1 116 ? 83.708 -27.385 -115.984 1.00 81.75 116 HIS A CA 1
ATOM 898 C C . HIS A 1 116 ? 82.764 -26.174 -116.048 1.00 81.75 116 HIS A C 1
ATOM 900 O O . HIS A 1 116 ? 82.289 -25.738 -115.003 1.00 81.75 116 HIS A O 1
ATOM 906 N N . GLU A 1 117 ? 82.431 -25.640 -117.225 1.00 86.38 117 GLU A N 1
ATOM 907 C CA . GLU A 1 117 ? 81.386 -24.619 -117.363 1.00 86.38 117 GLU A CA 1
ATOM 908 C C . GLU A 1 117 ? 79.990 -25.175 -117.075 1.00 86.38 117 GLU A C 1
ATOM 910 O O . GLU A 1 117 ? 79.184 -24.492 -116.444 1.00 86.38 117 GLU A O 1
ATOM 915 N N . GLU A 1 118 ? 79.682 -26.397 -117.513 1.00 88.25 118 GLU A N 1
ATOM 916 C CA . GLU A 1 118 ? 78.433 -27.069 -117.157 1.00 88.25 118 GLU A CA 1
ATOM 917 C C . GLU A 1 118 ? 78.356 -27.375 -115.663 1.00 88.25 118 GLU A C 1
ATOM 919 O O . GLU A 1 118 ? 77.321 -27.133 -115.047 1.00 88.25 118 GLU A O 1
ATOM 924 N N . ASP A 1 119 ? 79.441 -27.843 -115.051 1.00 87.75 119 ASP A N 1
ATOM 925 C CA . ASP A 1 119 ? 79.489 -28.085 -113.610 1.00 87.75 119 ASP A CA 1
ATOM 926 C C . ASP A 1 119 ? 79.411 -26.777 -112.811 1.00 87.75 119 ASP A C 1
ATOM 928 O O . ASP A 1 119 ? 78.713 -26.722 -111.801 1.00 87.75 119 ASP A O 1
ATOM 932 N N . LEU A 1 120 ? 80.008 -25.680 -113.289 1.00 86.19 120 LEU A N 1
ATOM 933 C CA . LEU A 1 120 ? 79.818 -24.350 -112.701 1.00 86.19 120 LEU A CA 1
ATOM 934 C C . LEU A 1 120 ? 78.384 -23.827 -112.881 1.00 86.19 120 LEU A C 1
ATOM 936 O O . LEU A 1 120 ? 77.881 -23.154 -111.982 1.00 86.19 120 LEU A O 1
ATOM 940 N N . LYS A 1 121 ? 77.694 -24.151 -113.985 1.00 89.00 121 LYS A N 1
ATOM 941 C CA . LYS A 1 121 ? 76.254 -23.869 -114.154 1.00 89.00 121 LYS A CA 1
ATOM 942 C C . LYS A 1 121 ? 75.419 -24.693 -113.163 1.00 89.00 121 LYS A C 1
ATOM 944 O O . LYS A 1 121 ? 74.604 -24.106 -112.458 1.00 89.00 121 LYS A O 1
ATOM 949 N N . LYS A 1 122 ? 75.683 -25.999 -113.015 1.00 91.38 122 LYS A N 1
ATOM 950 C CA . LYS A 1 122 ? 75.036 -26.878 -112.013 1.00 91.38 122 LYS A CA 1
ATOM 951 C C . LYS A 1 122 ? 75.275 -26.382 -110.583 1.00 91.38 122 LYS A C 1
ATOM 953 O O . LYS A 1 122 ? 74.344 -26.344 -109.790 1.00 91.38 122 LYS A O 1
ATOM 958 N N . VAL A 1 123 ? 76.496 -25.955 -110.248 1.00 87.88 123 VAL A N 1
ATOM 959 C CA . VAL A 1 123 ? 76.832 -25.397 -108.926 1.00 87.88 123 VAL A CA 1
ATOM 960 C C . VAL A 1 123 ? 76.138 -24.056 -108.684 1.00 87.88 123 VAL A C 1
ATOM 962 O O . VAL A 1 123 ? 75.647 -23.840 -107.582 1.00 87.88 123 VAL A O 1
ATOM 965 N N . ARG A 1 124 ? 76.035 -23.175 -109.689 1.00 89.94 124 ARG A N 1
ATOM 966 C CA . ARG A 1 124 ? 75.247 -21.934 -109.572 1.00 89.94 124 ARG A CA 1
ATOM 967 C C . ARG A 1 124 ? 73.760 -22.216 -109.372 1.00 89.94 124 ARG A C 1
ATOM 969 O O . ARG A 1 124 ? 73.173 -21.587 -108.502 1.00 89.94 124 ARG A O 1
ATOM 976 N N . GLN A 1 125 ? 73.193 -23.181 -110.099 1.00 91.62 125 GLN A N 1
ATOM 977 C CA . GLN A 1 125 ? 71.808 -23.611 -109.901 1.00 91.62 125 GLN A CA 1
ATOM 978 C C . GLN A 1 125 ? 71.612 -24.148 -108.477 1.00 91.62 125 GLN A C 1
ATOM 980 O O . GLN A 1 125 ? 70.827 -23.585 -107.732 1.00 91.62 125 GLN A O 1
ATOM 985 N N . MET A 1 126 ? 72.437 -25.103 -108.027 1.00 91.56 126 MET A N 1
ATOM 986 C CA . MET A 1 126 ? 72.391 -25.623 -106.650 1.00 91.56 126 MET A CA 1
ATOM 987 C C . MET A 1 126 ? 72.592 -24.556 -105.562 1.00 91.56 126 MET A C 1
ATOM 989 O O . MET A 1 126 ? 72.188 -24.782 -104.423 1.00 91.56 126 MET A O 1
ATOM 993 N N . LEU A 1 127 ? 73.269 -23.441 -105.855 1.00 89.25 127 LEU A N 1
ATOM 994 C CA . LEU A 1 127 ? 73.377 -22.309 -104.933 1.00 89.25 127 LEU A CA 1
ATOM 995 C C . LEU A 1 127 ? 72.095 -21.473 -104.941 1.00 89.25 127 LEU A C 1
ATOM 997 O O . LEU A 1 127 ? 71.580 -21.194 -103.869 1.00 89.25 127 LEU A O 1
ATOM 1001 N N . GLN A 1 128 ? 71.523 -21.172 -106.109 1.00 91.00 128 GLN A N 1
ATOM 1002 C CA . GLN A 1 128 ? 70.227 -20.491 -106.218 1.00 91.00 128 GLN A CA 1
ATOM 1003 C C . GLN A 1 128 ? 69.092 -21.304 -105.574 1.00 91.00 128 GLN A C 1
ATOM 1005 O O . GLN A 1 128 ? 68.308 -20.749 -104.812 1.00 91.00 128 GLN A O 1
ATOM 1010 N N . ASP A 1 129 ? 69.053 -22.619 -105.794 1.00 90.81 129 ASP A N 1
ATOM 1011 C CA . ASP A 1 129 ? 68.088 -23.538 -105.178 1.00 90.81 129 ASP A CA 1
ATOM 1012 C C . ASP A 1 129 ? 68.229 -23.554 -103.641 1.00 90.81 129 ASP A C 1
ATOM 1014 O O . ASP A 1 129 ? 67.239 -23.637 -102.915 1.00 90.81 129 ASP A O 1
ATOM 1018 N N . LYS A 1 130 ? 69.463 -23.436 -103.126 1.00 91.44 130 LYS A N 1
ATOM 1019 C CA . LYS A 1 130 ? 69.743 -23.335 -101.683 1.00 91.44 130 LYS A CA 1
ATOM 1020 C C . LYS A 1 130 ? 69.420 -21.964 -101.109 1.00 91.44 130 LYS A C 1
ATOM 1022 O O . LYS A 1 130 ? 68.921 -21.906 -99.993 1.00 91.44 130 LYS A O 1
ATOM 1027 N N . ASP A 1 131 ? 69.690 -20.885 -101.834 1.00 91.00 131 ASP A N 1
ATOM 1028 C CA . ASP A 1 131 ? 69.347 -19.529 -101.408 1.00 91.00 131 ASP A CA 1
ATOM 1029 C C . ASP A 1 131 ? 67.821 -19.351 -101.368 1.00 91.00 131 ASP A C 1
ATOM 1031 O O . ASP A 1 131 ? 67.305 -18.729 -100.443 1.00 91.00 131 ASP A O 1
ATOM 1035 N N . LEU A 1 132 ? 67.081 -19.964 -102.302 1.00 90.75 132 LEU A N 1
ATOM 1036 C CA . LEU A 1 132 ? 65.621 -20.087 -102.235 1.00 90.75 132 LEU A CA 1
ATOM 1037 C C . LEU A 1 132 ? 65.193 -20.867 -100.984 1.00 90.75 132 LEU A C 1
ATOM 1039 O O . LEU A 1 132 ? 64.521 -20.294 -100.131 1.00 90.75 132 LEU A O 1
ATOM 1043 N N . ALA A 1 133 ? 65.688 -22.094 -100.788 1.00 92.00 133 ALA A N 1
ATOM 1044 C CA . ALA A 1 133 ? 65.348 -22.899 -99.611 1.00 92.00 133 ALA A CA 1
ATOM 1045 C C . ALA A 1 133 ? 65.723 -22.229 -98.267 1.00 92.00 133 ALA A C 1
ATOM 1047 O O . ALA A 1 133 ? 65.039 -22.422 -97.265 1.00 92.00 133 ALA A O 1
ATOM 1048 N N . LEU A 1 134 ? 66.786 -21.417 -98.219 1.00 90.12 134 LEU A N 1
ATOM 1049 C CA . LEU A 1 134 ? 67.168 -20.624 -97.041 1.00 90.12 134 LEU A CA 1
ATOM 1050 C C . LEU A 1 134 ? 66.265 -19.403 -96.811 1.00 90.12 134 LEU A C 1
ATOM 1052 O O . LEU A 1 134 ? 66.149 -18.947 -95.672 1.00 90.12 134 LEU A O 1
ATOM 1056 N N . ASN A 1 135 ? 65.636 -18.865 -97.858 1.00 89.75 135 ASN A N 1
ATOM 1057 C CA . ASN A 1 135 ? 64.602 -17.841 -97.727 1.00 89.75 135 ASN A CA 1
ATOM 1058 C C . ASN A 1 135 ? 63.266 -18.463 -97.296 1.00 89.75 135 ASN A C 1
ATOM 1060 O O . ASN A 1 135 ? 62.619 -17.908 -96.411 1.00 89.75 135 ASN A O 1
ATOM 1064 N N . ASP A 1 136 ? 62.910 -19.637 -97.823 1.00 91.50 136 ASP A N 1
ATOM 1065 C CA . ASP A 1 136 ? 61.722 -20.392 -97.406 1.00 91.50 136 ASP A CA 1
ATOM 1066 C C . ASP A 1 136 ? 61.813 -20.776 -95.918 1.00 91.50 136 ASP A C 1
ATOM 1068 O O . ASP A 1 136 ? 60.941 -20.412 -95.131 1.00 91.50 136 ASP A O 1
ATOM 1072 N N . LEU A 1 137 ? 62.935 -21.373 -95.489 1.00 91.38 137 LEU A N 1
ATOM 1073 C CA . LEU A 1 137 ? 63.218 -21.683 -94.077 1.00 91.38 137 LEU A CA 1
ATOM 1074 C C . LEU A 1 137 ? 63.240 -20.438 -93.171 1.00 91.38 137 LEU A C 1
ATOM 1076 O O . LEU A 1 137 ? 62.958 -20.539 -91.976 1.00 91.38 137 LEU A O 1
ATOM 1080 N N . ARG A 1 138 ? 63.573 -19.255 -93.708 1.00 91.62 138 ARG A N 1
ATOM 1081 C CA . ARG A 1 138 ? 63.466 -17.991 -92.963 1.00 91.62 138 ARG A CA 1
ATOM 1082 C C . ARG A 1 138 ? 62.009 -17.552 -92.824 1.00 91.62 138 ARG A C 1
ATOM 1084 O O . ARG A 1 138 ? 61.623 -17.131 -91.741 1.00 91.62 138 ARG A O 1
ATOM 1091 N N . GLY A 1 139 ? 61.205 -17.692 -93.877 1.00 90.62 139 GLY A N 1
ATOM 1092 C CA . GLY A 1 139 ? 59.760 -17.470 -93.822 1.00 90.62 139 GLY A CA 1
ATOM 1093 C C . GLY A 1 139 ? 59.076 -18.390 -92.809 1.00 90.62 139 GLY A C 1
ATOM 1094 O O . GLY A 1 139 ? 58.291 -17.918 -91.991 1.00 90.62 139 GLY A O 1
ATOM 1095 N N . GLU A 1 140 ? 59.437 -19.677 -92.791 1.00 93.38 140 GLU A N 1
ATOM 1096 C CA . GLU A 1 140 ? 58.980 -20.637 -91.777 1.00 93.38 140 GLU A CA 1
ATOM 1097 C C . GLU A 1 140 ? 59.420 -20.238 -90.362 1.00 93.38 140 GLU A C 1
ATOM 1099 O O . GLU A 1 140 ? 58.600 -20.236 -89.444 1.00 93.38 140 GLU A O 1
ATOM 1104 N N . HIS A 1 141 ? 60.688 -19.856 -90.170 1.00 91.38 141 HIS A N 1
ATOM 1105 C CA . HIS A 1 141 ? 61.194 -19.381 -88.879 1.00 91.38 141 HIS A CA 1
ATOM 1106 C C . HIS A 1 141 ? 60.435 -18.145 -88.379 1.00 91.38 141 HIS A C 1
ATOM 1108 O O . HIS A 1 141 ? 60.029 -18.098 -87.218 1.00 91.38 141 HIS A O 1
ATOM 1114 N N . ASP A 1 142 ? 60.224 -17.152 -89.241 1.00 91.25 142 ASP A N 1
ATOM 1115 C CA . ASP A 1 142 ? 59.582 -15.899 -88.856 1.00 91.25 142 ASP A CA 1
ATOM 1116 C C . ASP A 1 142 ? 58.071 -16.095 -88.616 1.00 91.25 142 ASP A C 1
ATOM 1118 O O . ASP A 1 142 ? 57.529 -15.502 -87.683 1.00 91.25 142 ASP A O 1
ATOM 1122 N N . ALA A 1 143 ? 57.415 -17.016 -89.335 1.00 91.69 143 ALA A N 1
ATOM 1123 C CA . ALA A 1 143 ? 56.041 -17.447 -89.054 1.00 91.69 143 ALA A CA 1
ATOM 1124 C C . ALA A 1 143 ? 55.917 -18.257 -87.744 1.00 91.69 143 ALA A C 1
ATOM 1126 O O . ALA A 1 143 ? 54.973 -18.069 -86.974 1.00 91.69 143 ALA A O 1
ATOM 1127 N N . LEU A 1 144 ? 56.882 -19.131 -87.437 1.00 92.50 144 LEU A N 1
ATOM 1128 C CA . LEU A 1 144 ? 56.953 -19.816 -86.139 1.00 92.50 144 LEU A CA 1
ATOM 1129 C C . LEU A 1 144 ? 57.220 -18.828 -84.996 1.00 92.50 144 LEU A C 1
ATOM 1131 O O . LEU A 1 144 ? 56.698 -19.006 -83.895 1.00 92.50 144 LEU A O 1
ATOM 1135 N N . LYS A 1 145 ? 57.988 -17.765 -85.255 1.00 92.88 145 LYS A N 1
ATOM 1136 C CA . LYS A 1 145 ? 58.236 -16.684 -84.301 1.00 92.88 145 LYS A CA 1
ATOM 1137 C C . LYS A 1 145 ? 56.970 -15.867 -84.028 1.00 92.88 145 LYS A C 1
ATOM 1139 O O . LYS A 1 145 ? 56.690 -15.618 -82.858 1.00 92.88 145 LYS A O 1
ATOM 1144 N N . THR A 1 146 ? 56.181 -15.499 -85.044 1.00 90.75 146 THR A N 1
ATOM 1145 C CA . THR A 1 146 ? 54.895 -14.812 -84.815 1.00 90.75 146 THR A CA 1
ATOM 1146 C C . THR A 1 146 ? 53.906 -15.708 -84.073 1.00 90.75 146 THR A C 1
ATOM 1148 O O . THR A 1 146 ? 53.325 -15.258 -83.093 1.00 90.75 146 THR A O 1
ATOM 1151 N N . LEU A 1 147 ? 53.799 -16.994 -84.433 1.00 92.81 147 LEU A N 1
ATOM 1152 C CA . LEU A 1 147 ? 52.962 -17.962 -83.706 1.00 92.81 147 LEU A CA 1
ATOM 1153 C C . LEU A 1 147 ? 53.395 -18.140 -82.238 1.00 92.81 147 LEU A C 1
ATOM 1155 O O . LEU A 1 147 ? 52.553 -18.337 -81.363 1.00 92.81 147 LEU A O 1
ATOM 1159 N N . LEU A 1 148 ? 54.698 -18.066 -81.942 1.00 91.44 148 LEU A N 1
ATOM 1160 C CA . LEU A 1 148 ? 55.212 -18.103 -80.570 1.00 91.44 148 LEU A CA 1
ATOM 1161 C C . LEU A 1 148 ? 54.891 -16.813 -79.799 1.00 91.44 148 LEU A C 1
ATOM 1163 O O . LEU A 1 148 ? 54.539 -16.879 -78.621 1.00 91.44 148 LEU A O 1
ATOM 1167 N N . GLU A 1 149 ? 54.983 -15.652 -80.449 1.00 91.88 149 GLU A N 1
ATOM 1168 C CA . GLU A 1 149 ? 54.626 -14.357 -79.861 1.00 91.88 149 GLU A CA 1
ATOM 1169 C C . GLU A 1 149 ? 53.112 -14.275 -79.585 1.00 91.88 149 GLU A C 1
ATOM 1171 O O . GLU A 1 149 ? 52.722 -13.922 -78.470 1.00 91.88 149 GLU A O 1
ATOM 1176 N N . GLU A 1 150 ? 52.265 -14.731 -80.512 1.00 92.44 150 GLU A N 1
ATOM 1177 C CA . GLU A 1 150 ? 50.814 -14.899 -80.333 1.00 92.44 150 GLU A CA 1
ATOM 1178 C C . GLU A 1 150 ? 50.491 -15.840 -79.163 1.00 92.44 150 GLU A C 1
ATOM 1180 O O . GLU A 1 150 ? 49.813 -15.434 -78.219 1.00 92.44 150 GLU A O 1
ATOM 1185 N N . ARG A 1 151 ? 51.064 -17.053 -79.142 1.00 91.81 151 ARG A N 1
ATOM 1186 C CA . ARG A 1 151 ? 50.917 -18.012 -78.027 1.00 91.81 151 ARG A CA 1
ATOM 1187 C C . ARG A 1 151 ? 51.368 -17.442 -76.683 1.00 91.81 151 ARG A C 1
ATOM 1189 O O . ARG A 1 151 ? 50.799 -17.785 -75.647 1.00 91.81 151 ARG A O 1
ATOM 1196 N N . SER A 1 152 ? 52.385 -16.578 -76.675 1.00 90.56 152 SER A N 1
ATOM 1197 C CA . SER A 1 152 ? 52.838 -15.903 -75.455 1.00 90.56 152 SER A CA 1
ATOM 1198 C C . SER A 1 152 ? 51.832 -14.847 -74.979 1.00 90.56 152 SER A C 1
ATOM 1200 O O . SER A 1 152 ? 51.561 -14.759 -73.781 1.00 90.56 152 SER A O 1
ATOM 1202 N N . ALA A 1 153 ? 51.206 -14.109 -75.902 1.00 89.81 153 ALA A N 1
ATOM 1203 C CA . ALA A 1 153 ? 50.152 -13.151 -75.588 1.00 89.81 153 ALA A CA 1
ATOM 1204 C C . ALA A 1 153 ? 48.879 -13.854 -75.084 1.00 89.81 153 ALA A C 1
ATOM 1206 O O . ALA A 1 153 ? 48.326 -13.434 -74.067 1.00 89.81 153 ALA A O 1
ATOM 1207 N N . GLU A 1 154 ? 48.466 -14.957 -75.721 1.00 91.88 154 GLU A N 1
ATOM 1208 C CA . GLU A 1 154 ? 47.377 -15.827 -75.252 1.00 91.88 154 GLU A CA 1
ATOM 1209 C C . GLU A 1 154 ? 47.638 -16.328 -73.822 1.00 91.88 154 GLU A C 1
ATOM 1211 O O . GLU A 1 154 ? 46.766 -16.228 -72.959 1.00 91.88 154 GLU A O 1
ATOM 1216 N N . ALA A 1 155 ? 48.857 -16.801 -73.535 1.00 88.75 155 ALA A N 1
ATOM 1217 C CA . ALA A 1 155 ? 49.238 -17.265 -72.203 1.00 88.75 155 ALA A CA 1
ATOM 1218 C C . ALA A 1 155 ? 49.214 -16.141 -71.147 1.00 88.75 155 ALA A C 1
ATOM 1220 O O . ALA A 1 155 ? 48.787 -16.370 -70.016 1.00 88.75 155 ALA A O 1
ATOM 1221 N N . GLU A 1 156 ? 49.623 -14.917 -71.494 1.00 90.50 156 GLU A N 1
ATOM 1222 C CA . GLU A 1 156 ? 49.520 -13.756 -70.597 1.00 90.50 156 GLU A CA 1
ATOM 1223 C C . GLU A 1 156 ? 48.075 -13.255 -70.421 1.00 90.50 156 GLU A C 1
ATOM 1225 O O . GLU A 1 156 ? 47.745 -12.680 -69.383 1.00 90.50 156 GLU A O 1
ATOM 1230 N N . VAL A 1 157 ? 47.178 -13.457 -71.391 1.00 90.25 157 VAL A N 1
ATOM 1231 C CA . VAL A 1 157 ? 45.733 -13.232 -71.196 1.00 90.25 157 VAL A CA 1
ATOM 1232 C C . VAL A 1 157 ? 45.169 -14.289 -70.245 1.00 90.25 157 VAL A C 1
ATOM 1234 O O . VAL A 1 157 ? 44.594 -13.929 -69.219 1.00 90.25 157 VAL A O 1
ATOM 1237 N N . ALA A 1 158 ? 45.449 -15.573 -70.490 1.00 89.12 158 ALA A N 1
ATOM 1238 C CA . ALA A 1 158 ? 45.004 -16.676 -69.639 1.00 89.12 158 ALA A CA 1
ATOM 1239 C C . ALA A 1 158 ? 45.479 -16.540 -68.179 1.00 89.12 158 ALA A C 1
ATOM 1241 O O . ALA A 1 158 ? 44.701 -16.785 -67.261 1.00 89.12 158 ALA A O 1
ATOM 1242 N N . LYS A 1 159 ? 46.715 -16.073 -67.935 1.00 90.44 159 LYS A N 1
ATOM 1243 C CA . LYS A 1 159 ? 47.207 -15.748 -66.579 1.00 90.44 159 LYS A CA 1
ATOM 1244 C C . LYS A 1 159 ? 46.405 -14.633 -65.906 1.00 90.44 159 LYS A C 1
ATOM 1246 O O . LYS A 1 159 ? 46.084 -14.744 -64.725 1.00 90.44 159 LYS A O 1
ATOM 1251 N N . ARG A 1 160 ? 46.081 -13.557 -66.634 1.00 89.69 160 ARG A N 1
ATOM 1252 C CA . ARG A 1 160 ? 45.265 -12.454 -66.095 1.00 89.69 160 ARG A CA 1
ATOM 1253 C C . ARG A 1 160 ? 43.854 -12.925 -65.766 1.00 89.69 160 ARG A C 1
ATOM 1255 O O . ARG A 1 160 ? 43.322 -12.526 -64.737 1.00 89.69 160 ARG A O 1
ATOM 1262 N N . ASP A 1 161 ? 43.265 -13.774 -66.600 1.00 90.50 161 ASP A N 1
ATOM 1263 C CA . ASP A 1 161 ? 41.916 -14.294 -66.375 1.00 90.50 161 ASP A CA 1
ATOM 1264 C C . ASP A 1 161 ? 41.870 -15.342 -65.253 1.00 90.50 161 ASP A C 1
ATOM 1266 O O . ASP A 1 161 ? 40.950 -15.303 -64.439 1.00 90.50 161 ASP A O 1
ATOM 1270 N N . ALA A 1 162 ? 42.904 -16.176 -65.107 1.00 88.31 162 ALA A N 1
ATOM 1271 C CA . ALA A 1 162 ? 43.078 -17.033 -63.933 1.00 88.31 162 ALA A CA 1
ATOM 1272 C C . ALA A 1 162 ? 43.204 -16.210 -62.636 1.00 88.31 162 ALA A C 1
ATOM 1274 O O . ALA A 1 162 ? 42.523 -16.503 -61.660 1.00 88.31 162 ALA A O 1
ATOM 1275 N N . CYS A 1 163 ? 43.984 -15.122 -62.640 1.00 89.12 163 CYS A N 1
ATOM 1276 C CA . CYS A 1 163 ? 44.098 -14.218 -61.490 1.00 89.12 163 CYS A CA 1
ATOM 1277 C C . CYS A 1 163 ? 42.766 -13.505 -61.164 1.00 89.12 163 CYS A C 1
ATOM 1279 O O . CYS A 1 163 ? 42.414 -13.359 -59.996 1.00 89.12 163 CYS A O 1
ATOM 1281 N N . LYS A 1 164 ? 41.965 -13.116 -62.171 1.00 90.94 164 LYS A N 1
ATOM 1282 C CA . LYS A 1 164 ? 40.591 -12.618 -61.943 1.00 90.94 164 LYS A CA 1
ATOM 1283 C C . LYS A 1 164 ? 39.700 -13.682 -61.298 1.00 90.94 164 LYS A C 1
ATOM 1285 O O . LYS A 1 164 ? 38.929 -13.345 -60.407 1.00 90.94 164 LYS A O 1
ATOM 1290 N N . GLN A 1 165 ? 39.791 -14.938 -61.740 1.00 90.06 165 GLN A N 1
ATOM 1291 C CA . GLN A 1 165 ? 39.027 -16.051 -61.166 1.00 90.06 165 GLN A CA 1
ATOM 1292 C C . GLN A 1 165 ? 39.460 -16.368 -59.729 1.00 90.06 165 GLN A C 1
ATOM 1294 O O . GLN A 1 165 ? 38.602 -16.620 -58.892 1.00 90.06 165 GLN A O 1
ATOM 1299 N N . GLU A 1 166 ? 40.758 -16.302 -59.425 1.00 90.94 166 GLU A N 1
ATOM 1300 C CA . GLU A 1 166 ? 41.302 -16.477 -58.074 1.00 90.94 166 GLU A CA 1
ATOM 1301 C C . GLU A 1 166 ? 40.816 -15.375 -57.120 1.00 90.94 166 GLU A C 1
ATOM 1303 O O . GLU A 1 166 ? 40.285 -15.682 -56.054 1.00 90.94 166 GLU A O 1
ATOM 1308 N N . ASN A 1 167 ? 40.883 -14.105 -57.538 1.00 89.44 167 ASN A N 1
ATOM 1309 C CA . ASN A 1 167 ? 40.342 -12.984 -56.763 1.00 89.44 167 ASN A CA 1
ATOM 1310 C C . ASN A 1 167 ? 38.823 -13.118 -56.551 1.00 89.44 167 ASN A C 1
ATOM 1312 O O . ASN A 1 167 ? 38.349 -12.990 -55.429 1.00 89.44 167 ASN A O 1
ATOM 1316 N N . LEU A 1 168 ? 38.060 -13.458 -57.596 1.00 92.62 168 LEU A N 1
ATOM 1317 C CA . LEU A 1 168 ? 36.608 -13.641 -57.495 1.00 92.62 168 LEU A CA 1
ATOM 1318 C C . LEU A 1 168 ? 36.228 -14.853 -56.620 1.00 92.62 168 LEU A C 1
ATOM 1320 O O . LEU A 1 168 ? 35.215 -14.817 -55.925 1.00 92.62 168 LEU A O 1
ATOM 1324 N N . ALA A 1 169 ? 37.044 -15.911 -56.602 1.00 90.44 169 ALA A N 1
ATOM 1325 C CA . ALA A 1 169 ? 36.880 -17.030 -55.677 1.00 90.44 169 ALA A CA 1
ATOM 1326 C C . ALA A 1 169 ? 37.199 -16.631 -54.224 1.00 90.44 169 ALA A C 1
ATOM 1328 O O . ALA A 1 169 ? 36.510 -17.083 -53.309 1.00 90.44 169 ALA A O 1
ATOM 1329 N N . ALA A 1 170 ? 38.191 -15.762 -54.003 1.00 90.31 170 ALA A N 1
ATOM 1330 C CA . ALA A 1 170 ? 38.482 -15.194 -52.688 1.00 90.31 170 ALA A CA 1
ATOM 1331 C C . ALA A 1 170 ? 37.344 -14.278 -52.197 1.00 90.31 170 ALA A C 1
ATOM 1333 O O . ALA A 1 170 ? 36.900 -14.434 -51.059 1.00 90.31 170 ALA A O 1
ATOM 1334 N N . ASP A 1 171 ? 36.804 -13.412 -53.060 1.00 91.19 171 ASP A N 1
ATOM 1335 C CA . ASP A 1 171 ? 35.650 -12.553 -52.757 1.00 91.19 171 ASP A CA 1
ATOM 1336 C C . ASP A 1 171 ? 34.405 -13.381 -52.397 1.00 91.19 171 ASP A C 1
ATOM 1338 O O . ASP A 1 171 ? 33.745 -13.113 -51.392 1.00 91.19 171 ASP A O 1
ATOM 1342 N N . LEU A 1 172 ? 34.098 -14.433 -53.170 1.00 92.88 172 LEU A N 1
ATOM 1343 C CA . LEU A 1 172 ? 32.993 -15.352 -52.866 1.00 92.88 172 LEU A CA 1
ATOM 1344 C C . LEU A 1 172 ? 33.226 -16.139 -51.567 1.00 92.88 172 LEU A C 1
ATOM 1346 O O . LEU A 1 172 ? 32.280 -16.364 -50.815 1.00 92.88 172 LEU A O 1
ATOM 1350 N N . SER A 1 173 ? 34.469 -16.530 -51.272 1.00 93.62 173 SER A N 1
ATOM 1351 C CA . SER A 1 173 ? 34.830 -17.182 -50.006 1.00 93.62 173 SER A CA 1
ATOM 1352 C C . SER A 1 173 ? 34.626 -16.243 -48.810 1.00 93.62 173 SER A C 1
ATOM 1354 O O . SER A 1 173 ? 34.036 -16.640 -47.806 1.00 93.62 173 SER A O 1
ATOM 1356 N N . ALA A 1 174 ? 35.022 -14.972 -48.936 1.00 90.69 174 ALA A N 1
ATOM 1357 C CA . ALA A 1 174 ? 34.810 -13.949 -47.914 1.00 90.69 174 ALA A CA 1
ATOM 1358 C C . ALA A 1 174 ? 33.316 -13.638 -47.701 1.00 90.69 174 ALA A C 1
ATOM 1360 O O . ALA A 1 174 ? 32.867 -13.540 -46.560 1.00 90.69 174 ALA A O 1
ATOM 1361 N N . GLN A 1 175 ? 32.522 -13.552 -48.777 1.00 92.31 175 GLN A N 1
ATOM 1362 C CA . GLN A 1 175 ? 31.061 -13.412 -48.689 1.00 92.31 175 GLN A CA 1
ATOM 1363 C C . GLN A 1 175 ? 30.410 -14.621 -48.001 1.00 92.31 175 GLN A C 1
ATOM 1365 O O . GLN A 1 175 ? 29.521 -14.452 -47.167 1.00 92.31 175 GLN A O 1
ATOM 1370 N N . LEU A 1 176 ? 30.876 -15.838 -48.302 1.00 92.44 176 LEU A N 1
ATOM 1371 C CA . LEU A 1 176 ? 30.388 -17.058 -47.666 1.00 92.44 176 LEU A CA 1
ATOM 1372 C C . LEU A 1 176 ? 30.720 -17.067 -46.165 1.00 92.44 176 LEU A C 1
ATOM 1374 O O . LEU A 1 176 ? 29.824 -17.320 -45.362 1.00 92.44 176 LEU A O 1
ATOM 1378 N N . GLN A 1 177 ? 31.946 -16.709 -45.773 1.00 91.50 177 GLN A N 1
ATOM 1379 C CA . GLN A 1 177 ? 32.338 -16.580 -44.363 1.00 91.50 177 GLN A CA 1
ATOM 1380 C C . GLN A 1 177 ? 31.529 -15.504 -43.623 1.00 91.50 177 GLN A C 1
ATOM 1382 O O . GLN A 1 177 ? 31.056 -15.760 -42.518 1.00 91.50 177 GLN A O 1
ATOM 1387 N N . ALA A 1 178 ? 31.294 -14.338 -44.234 1.00 89.62 178 ALA A N 1
ATOM 1388 C CA . ALA A 1 178 ? 30.424 -13.309 -43.660 1.00 89.62 178 ALA A CA 1
ATOM 1389 C C . ALA A 1 178 ? 28.996 -13.843 -43.429 1.00 89.62 178 ALA A C 1
ATOM 1391 O O . ALA A 1 178 ? 28.469 -13.738 -42.324 1.00 89.62 178 ALA A O 1
ATOM 1392 N N . SER A 1 179 ? 28.416 -14.527 -44.423 1.00 91.75 179 SER A N 1
ATOM 1393 C CA . SER A 1 179 ? 27.082 -15.133 -44.294 1.00 91.75 179 SER A CA 1
ATOM 1394 C C . SER A 1 179 ? 27.011 -16.239 -43.229 1.00 91.75 179 SER A C 1
ATOM 1396 O O . SER A 1 179 ? 25.971 -16.415 -42.599 1.00 91.75 179 SER A O 1
ATOM 1398 N N . GLN A 1 180 ? 28.111 -16.961 -42.979 1.00 92.69 180 GLN A N 1
ATOM 1399 C CA . GLN A 1 180 ? 28.198 -17.931 -41.885 1.00 92.69 180 GLN A CA 1
ATOM 1400 C C . GLN A 1 180 ? 28.183 -17.238 -40.518 1.00 92.69 180 GLN A C 1
ATOM 1402 O O . GLN A 1 180 ? 27.442 -17.673 -39.641 1.00 92.69 180 GLN A O 1
ATOM 1407 N N . ILE A 1 181 ? 28.918 -16.134 -40.356 1.00 92.12 181 ILE A N 1
ATOM 1408 C CA . ILE A 1 181 ? 28.929 -15.339 -39.117 1.00 92.12 181 ILE A CA 1
ATOM 1409 C C . ILE A 1 181 ? 27.537 -14.749 -38.834 1.00 92.12 181 ILE A C 1
ATOM 1411 O O . ILE A 1 181 ? 27.059 -14.825 -37.702 1.00 92.12 181 ILE A O 1
ATOM 1415 N N . ASP A 1 182 ? 26.840 -14.234 -39.851 1.00 91.75 182 ASP A N 1
ATOM 1416 C CA . ASP A 1 182 ? 25.465 -13.734 -39.703 1.00 91.75 182 ASP A CA 1
ATOM 1417 C C . ASP A 1 182 ? 24.463 -14.854 -39.349 1.00 91.75 182 ASP A C 1
ATOM 1419 O O . ASP A 1 182 ? 23.551 -14.652 -38.537 1.00 91.75 182 ASP A O 1
ATOM 1423 N N . LEU A 1 183 ? 24.642 -16.062 -39.895 1.00 91.12 183 LEU A N 1
ATOM 1424 C CA . LEU A 1 183 ? 23.841 -17.241 -39.537 1.00 91.12 183 LEU A CA 1
ATOM 1425 C C . LEU A 1 183 ? 24.126 -17.740 -38.111 1.00 91.12 183 LEU A C 1
ATOM 1427 O O . LEU A 1 183 ? 23.197 -18.125 -37.402 1.00 91.12 183 LEU A O 1
ATOM 1431 N N . GLU A 1 184 ? 25.377 -17.709 -37.653 1.00 93.12 184 GLU A N 1
ATOM 1432 C CA . GLU A 1 184 ? 25.726 -18.047 -36.268 1.00 93.12 184 GLU A CA 1
ATOM 1433 C C . GLU A 1 184 ? 25.195 -17.001 -35.280 1.00 93.12 184 GLU A C 1
ATOM 1435 O O . GLU A 1 184 ? 24.615 -17.366 -34.254 1.00 93.12 184 GLU A O 1
ATOM 1440 N N . LYS A 1 185 ? 25.285 -15.710 -35.622 1.00 93.06 185 LYS A N 1
ATOM 1441 C CA . LYS A 1 185 ? 24.713 -14.615 -34.830 1.00 93.06 185 LYS A CA 1
ATOM 1442 C C . LYS A 1 185 ? 23.193 -14.737 -34.710 1.00 93.06 185 LYS A C 1
ATOM 1444 O O . LYS A 1 185 ? 22.665 -14.737 -33.600 1.00 93.06 185 LYS A O 1
ATOM 1449 N N . THR A 1 186 ? 22.479 -14.891 -35.825 1.00 90.88 186 THR A N 1
ATOM 1450 C CA . THR A 1 186 ? 21.010 -15.039 -35.806 1.00 90.88 186 THR A CA 1
ATOM 1451 C C . THR A 1 186 ? 20.565 -16.321 -35.097 1.00 90.88 186 THR A C 1
ATOM 1453 O O . THR A 1 186 ? 19.540 -16.316 -34.415 1.00 90.88 186 THR A O 1
ATOM 1456 N N . ARG A 1 187 ? 21.358 -17.400 -35.153 1.00 94.44 187 ARG A N 1
ATOM 1457 C CA . ARG A 1 187 ? 21.133 -18.607 -34.344 1.00 94.44 187 ARG A CA 1
ATOM 1458 C C . ARG A 1 187 ? 21.313 -18.354 -32.843 1.00 94.44 187 ARG A C 1
ATOM 1460 O O . ARG A 1 187 ? 20.506 -18.854 -32.063 1.00 94.44 187 ARG A O 1
ATOM 1467 N N . ALA A 1 188 ? 22.317 -17.579 -32.432 1.00 90.81 188 ALA A N 1
ATOM 1468 C CA . ALA A 1 188 ? 22.502 -17.190 -31.032 1.00 90.81 188 ALA A CA 1
ATOM 1469 C C . ALA A 1 188 ? 21.352 -16.293 -30.532 1.00 90.81 188 ALA A C 1
ATOM 1471 O O . ALA A 1 188 ? 20.805 -16.533 -29.457 1.00 90.81 188 ALA A O 1
ATOM 1472 N N . GLU A 1 189 ? 20.912 -15.326 -31.344 1.00 91.62 189 GLU A N 1
ATOM 1473 C CA . GLU A 1 189 ? 19.732 -14.503 -31.045 1.00 91.62 189 GLU A CA 1
ATOM 1474 C C . GLU A 1 189 ? 18.447 -15.337 -30.912 1.00 91.62 189 GLU A C 1
ATOM 1476 O O . GLU A 1 189 ? 17.599 -15.019 -30.078 1.00 91.62 189 GLU A O 1
ATOM 1481 N N . LEU A 1 190 ? 18.277 -16.391 -31.720 1.00 91.44 190 LEU A N 1
ATOM 1482 C CA . LEU A 1 190 ? 17.135 -17.306 -31.613 1.00 91.44 190 LEU A CA 1
ATOM 1483 C C . LEU A 1 190 ? 17.190 -18.158 -30.340 1.00 91.44 190 LEU A C 1
ATOM 1485 O O . LEU A 1 190 ? 16.160 -18.297 -29.687 1.00 91.44 190 LEU A O 1
ATOM 1489 N N . LEU A 1 191 ? 18.363 -18.666 -29.948 1.00 93.00 191 LEU A N 1
ATOM 1490 C CA . LEU A 1 191 ? 18.525 -19.409 -28.690 1.00 93.00 191 LEU A CA 1
ATOM 1491 C C . LEU A 1 191 ? 18.208 -18.532 -27.470 1.00 93.00 191 LEU A C 1
ATOM 1493 O O . LEU A 1 191 ? 17.431 -18.945 -26.616 1.00 93.00 191 LEU A O 1
ATOM 1497 N N . HIS A 1 192 ? 18.700 -17.289 -27.435 1.00 90.06 192 HIS A N 1
ATOM 1498 C CA . HIS A 1 192 ? 18.374 -16.340 -26.363 1.00 90.06 192 HIS A CA 1
ATOM 1499 C C . HIS A 1 192 ? 16.869 -16.008 -26.311 1.00 90.06 192 HIS A C 1
ATOM 1501 O O . HIS A 1 192 ? 16.293 -15.840 -25.236 1.00 90.06 192 HIS A O 1
ATOM 1507 N N . LYS A 1 193 ? 16.195 -15.929 -27.468 1.00 91.44 193 LYS A N 1
ATOM 1508 C CA . LYS A 1 193 ? 14.731 -15.758 -27.537 1.00 91.44 193 LYS A CA 1
ATOM 1509 C C . LYS A 1 193 ? 13.990 -17.013 -27.056 1.00 91.44 193 LYS A C 1
ATOM 1511 O O . LYS A 1 193 ? 12.978 -16.882 -26.378 1.00 91.44 193 LYS A O 1
ATOM 1516 N N . GLU A 1 194 ? 14.496 -18.212 -27.343 1.00 92.44 194 GLU A N 1
ATOM 1517 C CA . GLU A 1 194 ? 13.937 -19.477 -26.844 1.00 92.44 194 GLU A CA 1
ATOM 1518 C C . GLU A 1 194 ? 14.089 -19.612 -25.317 1.00 92.44 194 GLU A C 1
ATOM 1520 O O . GLU A 1 194 ? 13.156 -20.041 -24.640 1.00 92.44 194 GLU A O 1
ATOM 1525 N N . GLU A 1 195 ? 15.232 -19.209 -24.757 1.00 92.50 195 GLU A N 1
ATOM 1526 C CA . GLU A 1 195 ? 15.471 -19.170 -23.308 1.00 92.50 195 GLU A CA 1
ATOM 1527 C C . GLU A 1 195 ? 14.581 -18.135 -22.606 1.00 92.50 195 GLU A C 1
ATOM 1529 O O . GLU A 1 195 ? 13.948 -18.465 -21.605 1.00 92.50 195 GLU A O 1
ATOM 1534 N N . HIS A 1 196 ? 14.427 -16.931 -23.169 1.00 92.00 196 HIS A N 1
ATOM 1535 C CA . HIS A 1 196 ? 13.483 -15.938 -22.645 1.00 92.00 196 HIS A CA 1
ATOM 1536 C C . HIS A 1 196 ? 12.037 -16.457 -22.665 1.00 92.00 196 HIS A C 1
ATOM 1538 O O . HIS A 1 196 ? 11.316 -16.286 -21.685 1.00 92.00 196 HIS A O 1
ATOM 1544 N N . VAL A 1 197 ? 11.595 -17.113 -23.745 1.00 91.19 197 VAL A N 1
ATOM 1545 C CA . VAL A 1 197 ? 10.233 -17.676 -23.825 1.00 91.19 197 VAL A CA 1
ATOM 1546 C C . VAL A 1 197 ? 10.013 -18.783 -22.789 1.00 91.19 197 VAL A C 1
ATOM 1548 O O . VAL A 1 197 ? 8.914 -18.875 -22.246 1.00 91.19 197 VAL A O 1
ATOM 1551 N N . LYS A 1 198 ? 11.037 -19.587 -22.466 1.00 92.94 198 LYS A N 1
ATOM 1552 C CA . LYS A 1 198 ? 10.966 -20.572 -21.371 1.00 92.94 198 LYS A CA 1
ATOM 1553 C C . LYS A 1 198 ? 10.821 -19.890 -20.014 1.00 92.94 198 LYS A C 1
ATOM 1555 O O . LYS A 1 198 ? 9.879 -20.209 -19.303 1.00 92.94 198 LYS A O 1
ATOM 1560 N N . LEU A 1 199 ? 11.665 -18.901 -19.709 1.00 90.31 199 LEU A N 1
ATOM 1561 C CA . LEU A 1 199 ? 11.577 -18.144 -18.454 1.00 90.31 199 LEU A CA 1
ATOM 1562 C C . LEU A 1 199 ? 10.195 -17.496 -18.279 1.00 90.31 199 LEU A C 1
ATOM 1564 O O . LEU A 1 199 ? 9.576 -17.666 -17.236 1.00 90.31 199 LEU A O 1
ATOM 1568 N N . THR A 1 200 ? 9.649 -16.855 -19.317 1.00 90.12 200 THR A N 1
ATOM 1569 C CA . THR A 1 200 ? 8.301 -16.260 -19.257 1.00 90.12 200 THR A CA 1
ATOM 1570 C C . THR A 1 200 ? 7.186 -17.313 -19.146 1.00 90.12 200 THR A C 1
ATOM 1572 O O . THR A 1 200 ? 6.135 -17.042 -18.566 1.00 90.12 200 THR A O 1
ATOM 1575 N N . ALA A 1 201 ? 7.383 -18.530 -19.665 1.00 90.31 201 ALA A N 1
ATOM 1576 C CA . ALA A 1 201 ? 6.444 -19.636 -19.471 1.00 90.31 201 ALA A CA 1
ATOM 1577 C C . ALA A 1 201 ? 6.497 -20.196 -18.037 1.00 90.31 201 ALA A C 1
ATOM 1579 O O . ALA A 1 201 ? 5.442 -20.429 -17.446 1.00 90.31 201 ALA A O 1
ATOM 1580 N N . ASP A 1 202 ? 7.694 -20.345 -17.464 1.00 89.62 202 ASP A N 1
ATOM 1581 C CA . ASP A 1 202 ? 7.901 -20.765 -16.074 1.00 89.62 202 ASP A CA 1
ATOM 1582 C C . ASP A 1 202 ? 7.342 -19.714 -15.092 1.00 89.62 202 ASP A C 1
ATOM 1584 O O . ASP A 1 202 ? 6.640 -20.064 -14.143 1.00 89.62 202 ASP A O 1
ATOM 1588 N N . GLU A 1 203 ? 7.545 -18.419 -15.366 1.00 90.38 203 GLU A N 1
ATOM 1589 C CA . GLU A 1 203 ? 6.924 -17.301 -14.640 1.00 90.38 203 GLU A CA 1
ATOM 1590 C C . GLU A 1 203 ? 5.390 -17.356 -14.711 1.00 90.38 203 GLU A C 1
ATOM 1592 O O . GLU A 1 203 ? 4.719 -17.230 -13.687 1.00 90.38 203 GLU A O 1
ATOM 1597 N N . MET A 1 204 ? 4.797 -17.576 -15.891 1.00 89.06 204 MET A N 1
ATOM 1598 C CA . MET A 1 204 ? 3.340 -17.744 -16.008 1.00 89.06 204 MET A CA 1
ATOM 1599 C C . MET A 1 204 ? 2.831 -18.992 -15.275 1.00 89.06 204 MET A C 1
ATOM 1601 O O . MET A 1 204 ? 1.731 -18.959 -14.720 1.00 89.06 204 MET A O 1
ATOM 1605 N N . GLN A 1 205 ? 3.611 -20.077 -15.234 1.00 91.62 205 GLN A N 1
ATOM 1606 C CA . GLN A 1 205 ? 3.256 -21.273 -14.473 1.00 91.62 205 GLN A CA 1
ATOM 1607 C C . GLN A 1 205 ? 3.300 -21.010 -12.961 1.00 91.62 205 GLN A C 1
ATOM 1609 O O . GLN A 1 205 ? 2.366 -21.408 -12.266 1.00 91.62 205 GLN A O 1
ATOM 1614 N N . GLN A 1 206 ? 4.319 -20.303 -12.459 1.00 89.12 206 GLN A N 1
ATOM 1615 C CA . GLN A 1 206 ? 4.412 -19.922 -11.047 1.00 89.12 206 GLN A CA 1
ATOM 1616 C C . GLN A 1 206 ? 3.258 -18.997 -10.642 1.00 89.12 206 GLN A C 1
ATOM 1618 O O . GLN A 1 206 ? 2.518 -19.326 -9.721 1.00 89.12 206 GLN A O 1
ATOM 1623 N N . ASN A 1 207 ? 3.003 -17.929 -11.408 1.00 87.44 207 ASN A N 1
ATOM 1624 C CA . ASN A 1 207 ? 1.848 -17.050 -11.191 1.00 87.44 207 ASN A CA 1
ATOM 1625 C C . ASN A 1 207 ? 0.513 -17.829 -11.201 1.00 87.44 207 ASN A C 1
ATOM 1627 O O . ASN A 1 207 ? -0.425 -17.479 -10.488 1.00 87.44 207 ASN A O 1
ATOM 1631 N N . GLY A 1 208 ? 0.414 -18.905 -11.992 1.00 90.19 208 GLY A N 1
ATOM 1632 C CA . GLY A 1 208 ? -0.739 -19.808 -12.010 1.00 90.19 208 GLY A CA 1
ATOM 1633 C C . GLY A 1 208 ? -0.904 -20.655 -10.740 1.00 90.19 208 GLY A C 1
ATOM 1634 O O . GLY A 1 208 ? -2.040 -20.933 -10.353 1.00 90.19 208 GLY A O 1
ATOM 1635 N N . LEU A 1 209 ? 0.197 -21.037 -10.083 1.00 91.06 209 LEU A N 1
ATOM 1636 C CA . LEU A 1 209 ? 0.191 -21.705 -8.776 1.00 91.06 209 LEU A CA 1
ATOM 1637 C C . LEU A 1 209 ? -0.164 -20.716 -7.660 1.00 91.06 209 LEU A C 1
ATOM 1639 O O . LEU A 1 209 ? -1.059 -21.000 -6.867 1.00 91.06 209 LEU A O 1
ATOM 1643 N N . ASP A 1 210 ? 0.446 -19.531 -7.661 1.00 88.25 210 ASP A N 1
ATOM 1644 C CA . ASP A 1 210 ? 0.210 -18.480 -6.664 1.00 88.25 210 ASP A CA 1
ATOM 1645 C C . ASP A 1 210 ? -1.262 -18.012 -6.691 1.00 88.25 210 ASP A C 1
ATOM 1647 O O . ASP A 1 210 ? -1.918 -17.876 -5.656 1.00 88.25 210 ASP A O 1
ATOM 1651 N N . LEU A 1 211 ? -1.842 -17.864 -7.892 1.00 90.31 211 LEU A N 1
ATOM 1652 C CA . LEU A 1 211 ? -3.274 -17.594 -8.083 1.00 90.31 211 LEU A CA 1
ATOM 1653 C C . LEU A 1 211 ? -4.182 -18.731 -7.593 1.00 90.31 211 LEU A C 1
ATOM 1655 O O . LEU A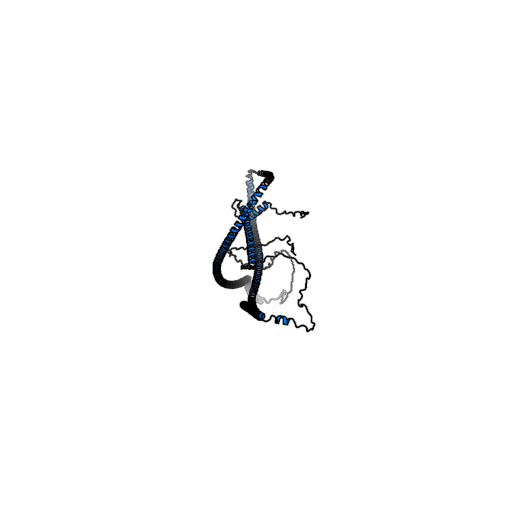 1 211 ? -5.347 -18.477 -7.276 1.00 90.31 211 LEU A O 1
ATOM 1659 N N . GLN A 1 212 ? -3.697 -19.973 -7.552 1.00 90.38 212 GLN A N 1
ATOM 1660 C CA . GLN A 1 212 ? -4.457 -21.103 -7.027 1.00 90.38 212 GLN A CA 1
ATOM 1661 C C . GLN A 1 212 ? -4.379 -21.162 -5.495 1.00 90.38 212 GLN A C 1
ATOM 1663 O O . GLN A 1 212 ? -5.421 -21.276 -4.853 1.00 90.38 212 GLN A O 1
ATOM 1668 N N . GLU A 1 213 ? -3.204 -20.951 -4.897 1.00 91.44 213 GLU A N 1
ATOM 1669 C CA . GLU A 1 213 ? -3.054 -20.825 -3.439 1.00 91.44 213 GLU A CA 1
ATOM 1670 C C . GLU A 1 213 ? -3.876 -19.645 -2.884 1.00 91.44 213 GLU A C 1
ATOM 1672 O O . GLU A 1 213 ? -4.558 -19.777 -1.863 1.00 91.44 213 GLU A O 1
ATOM 1677 N N . ALA A 1 214 ? -3.927 -18.519 -3.605 1.00 87.81 214 ALA A N 1
ATOM 1678 C CA . ALA A 1 214 ? -4.797 -17.391 -3.273 1.00 87.81 214 ALA A CA 1
ATOM 1679 C C . ALA A 1 214 ? -6.298 -17.745 -3.337 1.00 87.81 214 ALA A C 1
ATOM 1681 O O . ALA A 1 214 ? -7.077 -17.300 -2.489 1.00 87.81 214 ALA A O 1
ATOM 1682 N N . ARG A 1 215 ? -6.732 -18.569 -4.304 1.00 90.62 215 ARG A N 1
ATOM 1683 C CA . ARG A 1 215 ? -8.126 -19.052 -4.390 1.00 90.62 215 ARG A CA 1
ATOM 1684 C C . ARG A 1 215 ? -8.480 -19.992 -3.249 1.00 90.62 215 ARG A C 1
ATOM 1686 O O . ARG A 1 215 ? -9.562 -19.852 -2.683 1.00 90.62 215 ARG A O 1
ATOM 1693 N N . ASP A 1 216 ? -7.589 -20.915 -2.910 1.00 91.62 216 ASP A N 1
ATOM 1694 C CA . ASP A 1 216 ? -7.822 -21.893 -1.848 1.00 91.62 216 ASP A CA 1
ATOM 1695 C C . ASP A 1 216 ? -7.798 -21.211 -0.465 1.00 91.62 216 ASP A C 1
ATOM 1697 O O . ASP A 1 216 ? -8.650 -21.486 0.382 1.00 91.62 216 ASP A O 1
ATOM 1701 N N . SER A 1 217 ? -6.950 -20.191 -0.288 1.00 92.25 217 SER A N 1
ATOM 1702 C CA . SER A 1 217 ? -6.976 -19.279 0.868 1.00 92.25 217 SER A CA 1
ATOM 1703 C C . SER A 1 217 ? -8.292 -18.492 0.967 1.00 92.25 217 SER A C 1
ATOM 1705 O O . SER A 1 217 ? -8.896 -18.409 2.037 1.00 92.25 217 SER A O 1
ATOM 1707 N N . LEU A 1 218 ? -8.797 -17.954 -0.151 1.00 91.00 218 LEU A N 1
ATOM 1708 C CA . LEU A 1 218 ? -10.104 -17.285 -0.206 1.00 91.00 218 LEU A CA 1
ATOM 1709 C C . LEU A 1 218 ? -11.276 -18.249 0.049 1.00 91.00 218 LEU A C 1
ATOM 1711 O O . LEU A 1 218 ? -12.294 -17.834 0.606 1.00 91.00 218 LEU A O 1
ATOM 1715 N N . ALA A 1 219 ? -11.158 -19.523 -0.331 1.00 91.56 219 ALA A N 1
ATOM 1716 C CA . ALA A 1 219 ? -12.148 -20.549 -0.017 1.00 91.56 219 ALA A CA 1
ATOM 1717 C C . ALA A 1 219 ? -12.169 -20.867 1.489 1.00 91.56 219 ALA A C 1
ATOM 1719 O O . ALA A 1 219 ? -13.247 -20.886 2.087 1.00 91.56 219 ALA A O 1
ATOM 1720 N N . ALA A 1 220 ? -10.997 -21.014 2.116 1.00 91.19 220 ALA A N 1
ATOM 1721 C CA . ALA A 1 220 ? -10.873 -21.201 3.562 1.00 91.19 220 ALA A CA 1
ATOM 1722 C C . ALA A 1 220 ? -11.448 -20.008 4.351 1.00 91.19 220 ALA A C 1
ATOM 1724 O O . ALA A 1 220 ? -12.239 -20.206 5.273 1.00 91.19 220 ALA A O 1
ATOM 1725 N N . LEU A 1 221 ? -11.142 -18.769 3.944 1.00 90.75 221 LEU A N 1
ATOM 1726 C CA . LEU A 1 221 ? -11.708 -17.558 4.556 1.00 90.75 221 LEU A CA 1
ATOM 1727 C C . LEU A 1 221 ? -13.236 -17.482 4.414 1.00 90.75 221 LEU A C 1
ATOM 1729 O O . LEU A 1 221 ? -13.921 -17.102 5.360 1.00 90.75 221 LEU A O 1
ATOM 1733 N N . ARG A 1 222 ? -13.801 -17.884 3.267 1.00 92.88 222 ARG A N 1
ATOM 1734 C CA . ARG A 1 222 ? -15.264 -17.964 3.089 1.00 92.88 222 ARG A CA 1
ATOM 1735 C C . ARG A 1 222 ? -15.907 -18.994 4.017 1.00 92.88 222 ARG A C 1
ATOM 1737 O O . ARG A 1 222 ? -16.988 -18.732 4.535 1.00 92.88 222 ARG A O 1
ATOM 1744 N N . GLN A 1 223 ? -15.254 -20.134 4.242 1.00 92.19 223 GLN A N 1
ATOM 1745 C CA . GLN A 1 223 ? -15.741 -21.152 5.173 1.00 92.19 223 GLN A CA 1
ATOM 1746 C C . GLN A 1 223 ? -15.661 -20.674 6.633 1.00 92.19 223 GLN A C 1
ATOM 1748 O O . GLN A 1 223 ? -16.594 -20.891 7.400 1.00 92.19 223 GLN A O 1
ATOM 1753 N N . ASP A 1 224 ? -14.591 -19.974 7.014 1.00 91.31 224 ASP A N 1
ATOM 1754 C CA . ASP A 1 224 ? -14.448 -19.362 8.341 1.00 91.31 224 ASP A CA 1
ATOM 1755 C C . ASP A 1 224 ? -15.494 -18.256 8.594 1.00 91.31 224 ASP A C 1
ATOM 1757 O O . ASP A 1 224 ? -16.096 -18.210 9.666 1.00 91.31 224 ASP A O 1
ATOM 1761 N N . ILE A 1 225 ? -15.808 -17.431 7.586 1.00 88.75 225 ILE A N 1
ATOM 1762 C CA . ILE A 1 225 ? -16.928 -16.474 7.645 1.00 88.75 225 ILE A CA 1
ATOM 1763 C C . ILE A 1 225 ? -18.261 -17.209 7.855 1.00 88.75 225 ILE A C 1
ATOM 1765 O O . ILE A 1 225 ? -18.991 -16.866 8.778 1.00 88.75 225 ILE A O 1
ATOM 1769 N N . GLN A 1 226 ? -18.550 -18.268 7.090 1.00 91.69 226 GLN A N 1
ATOM 1770 C CA . GLN A 1 226 ? -19.777 -19.062 7.266 1.00 91.69 226 GLN A CA 1
ATOM 1771 C C . GLN A 1 226 ? -19.882 -19.698 8.663 1.00 91.69 226 GLN A C 1
ATOM 1773 O O . GLN A 1 226 ? -20.961 -19.709 9.255 1.00 91.69 226 GLN A O 1
ATOM 1778 N N . ASN A 1 227 ? -18.771 -20.185 9.223 1.00 91.62 227 ASN A N 1
ATOM 1779 C CA . ASN A 1 227 ? -18.732 -20.712 10.590 1.00 91.62 227 ASN A CA 1
ATOM 1780 C C . ASN A 1 227 ? -19.027 -19.617 11.634 1.00 91.62 227 ASN A C 1
ATOM 1782 O O . ASN A 1 227 ? -19.731 -19.868 12.613 1.00 91.62 227 ASN A O 1
ATOM 1786 N N . LYS A 1 228 ? -18.518 -18.396 11.422 1.00 91.19 228 LYS A N 1
ATOM 1787 C CA . LYS A 1 228 ? -18.773 -17.234 12.290 1.00 91.19 228 LYS A CA 1
ATOM 1788 C C . LYS A 1 228 ? -20.206 -16.724 12.168 1.00 91.19 228 LYS A C 1
ATOM 1790 O O . LYS A 1 228 ? -20.805 -16.408 13.190 1.00 91.19 228 LYS A O 1
ATOM 1795 N N . ASP A 1 229 ? -20.780 -16.710 10.968 1.00 90.44 229 ASP A N 1
ATOM 1796 C CA . ASP A 1 229 ? -22.189 -16.369 10.752 1.00 90.44 229 ASP A CA 1
ATOM 1797 C C . ASP A 1 229 ? -23.117 -17.356 11.476 1.00 90.44 229 ASP A C 1
ATOM 1799 O O . ASP A 1 229 ? -24.096 -16.938 12.093 1.00 90.44 229 ASP A O 1
ATOM 1803 N N . LEU A 1 230 ? -22.804 -18.658 11.472 1.00 90.62 230 LEU A N 1
ATOM 1804 C CA . LEU A 1 230 ? -23.541 -19.651 12.265 1.00 90.62 230 LEU A CA 1
ATOM 1805 C C . LEU A 1 230 ? -23.437 -19.353 13.770 1.00 90.62 230 LEU A C 1
ATOM 1807 O O . LEU A 1 230 ? -24.466 -19.177 14.419 1.00 90.62 230 LEU A O 1
ATOM 1811 N N . ALA A 1 231 ? -22.224 -19.165 14.300 1.00 90.75 231 ALA A N 1
ATOM 1812 C CA . ALA A 1 231 ? -22.020 -18.838 15.714 1.00 90.75 231 ALA A CA 1
ATOM 1813 C C . ALA A 1 231 ? -22.692 -17.511 16.141 1.00 90.75 231 ALA A C 1
ATOM 1815 O O . ALA A 1 231 ? -23.184 -17.395 17.262 1.00 90.75 231 ALA A O 1
ATOM 1816 N N . LEU A 1 232 ? -22.763 -16.512 15.254 1.00 89.44 232 LEU A N 1
ATOM 1817 C CA . LEU A 1 232 ? -23.488 -15.257 15.492 1.00 89.44 232 LEU A C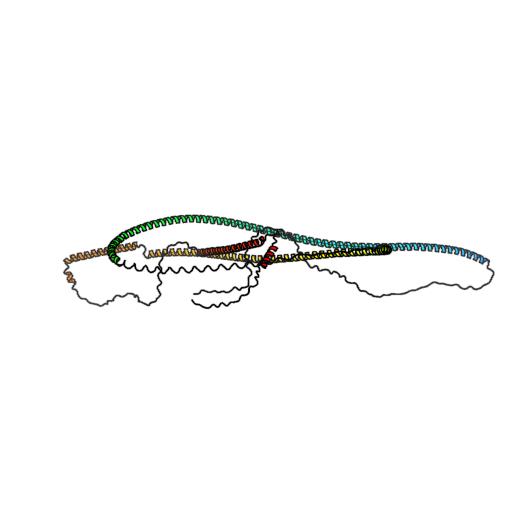A 1
ATOM 1818 C C . LEU A 1 232 ? -25.014 -15.437 15.492 1.00 89.44 232 LEU A C 1
ATOM 1820 O O . LEU A 1 232 ? -25.711 -14.688 16.179 1.00 89.44 232 LEU A O 1
ATOM 1824 N N . ASN A 1 233 ? -25.546 -16.409 14.747 1.00 90.56 233 ASN A N 1
ATOM 1825 C CA . ASN A 1 233 ? -26.963 -16.766 14.810 1.00 90.56 233 ASN A CA 1
ATOM 1826 C C . ASN A 1 233 ? -27.292 -17.543 16.094 1.00 90.56 233 ASN A C 1
ATOM 1828 O O . ASN A 1 233 ? -28.313 -17.249 16.716 1.00 90.56 233 ASN A O 1
ATOM 1832 N N . ASP A 1 234 ? -26.412 -18.443 16.540 1.00 90.12 234 ASP A N 1
ATOM 1833 C CA . ASP A 1 234 ? -26.557 -19.144 17.823 1.00 90.12 234 ASP A CA 1
ATOM 1834 C C . ASP A 1 234 ? -26.537 -18.146 18.999 1.00 90.12 234 ASP A C 1
ATOM 1836 O O . ASP A 1 234 ? -27.479 -18.102 19.791 1.00 90.12 234 ASP A O 1
ATOM 1840 N N . LEU A 1 235 ? -25.543 -17.246 19.044 1.00 87.81 235 LEU A N 1
ATOM 1841 C CA . LEU A 1 235 ? -25.456 -16.166 20.042 1.00 87.81 235 LEU A CA 1
ATOM 1842 C C . LEU A 1 235 ? -26.651 -15.198 19.993 1.00 87.81 235 LEU A C 1
ATOM 1844 O O . LEU A 1 235 ? -27.060 -14.668 21.027 1.00 87.81 235 LEU A O 1
ATOM 1848 N N . ARG A 1 236 ? -27.244 -14.963 18.814 1.00 89.88 236 ARG A N 1
ATOM 1849 C CA . ARG A 1 236 ? -28.494 -14.194 18.694 1.00 89.88 236 ARG A CA 1
ATOM 1850 C C . ARG A 1 236 ? -29.675 -14.954 19.301 1.00 89.88 236 ARG A C 1
ATOM 1852 O O . ARG A 1 236 ? -30.484 -14.341 19.989 1.00 89.88 236 ARG A O 1
ATOM 1859 N N . GLY A 1 237 ? -29.755 -16.268 19.092 1.00 88.50 237 GLY A N 1
ATOM 1860 C CA . GLY A 1 237 ? -30.748 -17.130 19.735 1.00 88.50 237 GLY A CA 1
ATOM 1861 C C . GLY A 1 237 ? -30.630 -17.118 21.262 1.00 88.50 237 GLY A C 1
ATOM 1862 O O . GLY A 1 237 ? -31.638 -16.967 21.952 1.00 88.50 237 GLY A O 1
ATOM 1863 N N . GLU A 1 238 ? -29.406 -17.191 21.794 1.00 90.94 238 GLU A N 1
ATOM 1864 C CA . GLU A 1 238 ? -29.139 -17.047 23.232 1.00 90.94 238 GLU A CA 1
ATOM 1865 C C . GLU A 1 238 ? -29.527 -15.657 23.757 1.00 90.94 238 GLU A C 1
ATOM 1867 O O . GLU A 1 238 ? -30.198 -15.555 24.785 1.00 90.94 238 GLU A O 1
ATOM 1872 N N . HIS A 1 239 ? -29.166 -14.586 23.042 1.00 87.94 239 HIS A N 1
ATOM 1873 C CA . HIS A 1 239 ? -29.553 -13.216 23.390 1.00 87.94 239 HIS A CA 1
ATOM 1874 C C . HIS A 1 239 ? -31.076 -13.041 23.436 1.00 87.94 239 HIS A C 1
ATOM 1876 O O . HIS A 1 239 ? -31.602 -12.487 24.401 1.00 87.94 239 HIS A O 1
ATOM 1882 N N . ASP A 1 240 ? -31.797 -13.519 22.423 1.00 89.38 240 ASP A N 1
ATOM 1883 C CA . ASP A 1 240 ? -33.249 -13.358 22.349 1.00 89.38 240 ASP A CA 1
ATOM 1884 C C . ASP A 1 240 ? -33.963 -14.221 23.409 1.00 89.38 240 ASP A C 1
ATOM 1886 O O . ASP A 1 240 ? -34.942 -13.769 24.009 1.00 89.38 240 ASP A O 1
ATOM 1890 N N . ALA A 1 241 ? -33.419 -15.395 23.757 1.00 89.31 241 ALA A N 1
ATOM 1891 C CA . ALA A 1 241 ? -33.876 -16.180 24.904 1.00 89.31 241 ALA A CA 1
ATOM 1892 C C . ALA A 1 241 ? -33.636 -15.450 26.243 1.00 89.31 241 ALA A C 1
ATOM 1894 O O . ALA A 1 241 ? -34.566 -15.296 27.040 1.00 89.31 241 ALA A O 1
ATOM 1895 N N . LEU A 1 242 ? -32.429 -14.920 26.479 1.00 87.25 242 LEU A N 1
ATOM 1896 C CA . LEU A 1 242 ? -32.117 -14.106 27.663 1.00 87.25 242 LEU A CA 1
ATOM 1897 C C . LEU A 1 242 ? -33.000 -12.855 27.751 1.00 87.25 242 LEU A C 1
ATOM 1899 O O . LEU A 1 242 ? -33.428 -12.479 28.844 1.00 87.25 242 LEU A O 1
ATOM 1903 N N . LYS A 1 243 ? -33.330 -12.244 26.611 1.00 91.12 243 LYS A N 1
ATOM 1904 C CA . LYS A 1 243 ? -34.258 -11.118 26.527 1.00 91.12 243 LYS A CA 1
ATOM 1905 C C . LYS A 1 243 ? -35.676 -11.522 26.939 1.00 91.12 243 LYS A C 1
ATOM 1907 O O . LYS A 1 243 ? -36.276 -10.804 27.733 1.00 91.12 243 LYS A O 1
ATOM 1912 N N . THR A 1 244 ? -36.194 -12.672 26.492 1.00 88.44 244 THR A N 1
ATOM 1913 C CA . THR A 1 244 ? -37.506 -13.158 26.970 1.00 88.44 244 THR A CA 1
ATOM 1914 C C . THR A 1 244 ? -37.516 -13.421 28.479 1.00 88.44 244 THR A C 1
ATOM 1916 O O . THR A 1 244 ? -38.434 -12.971 29.157 1.00 88.44 244 THR A O 1
ATOM 1919 N N . LEU A 1 245 ? -36.456 -14.016 29.041 1.00 89.25 245 LEU A N 1
ATOM 1920 C CA . LEU A 1 245 ? -36.315 -14.214 30.493 1.00 89.25 245 LEU A CA 1
ATOM 1921 C C . LEU A 1 245 ? -36.217 -12.888 31.275 1.00 89.25 245 LEU A C 1
ATOM 1923 O O . LEU A 1 245 ? -36.686 -12.794 32.413 1.00 89.25 245 LEU A O 1
ATOM 1927 N N . LEU A 1 246 ? -35.619 -11.850 30.680 1.00 87.19 246 LEU A N 1
ATOM 1928 C CA . LEU A 1 246 ? -35.583 -10.499 31.244 1.00 87.19 246 LEU A CA 1
ATOM 1929 C C . LEU A 1 246 ? -36.970 -9.841 31.212 1.00 87.19 246 LEU A C 1
ATOM 1931 O O . LEU A 1 246 ? -37.376 -9.233 32.202 1.00 87.19 246 LEU A O 1
ATOM 1935 N N . GLU A 1 247 ? -37.707 -9.980 30.107 1.00 87.75 247 GLU A N 1
ATOM 1936 C CA . GLU A 1 247 ? -39.077 -9.477 29.968 1.00 87.75 247 GLU A CA 1
ATOM 1937 C C . GLU A 1 247 ? -40.024 -10.176 30.964 1.00 87.75 247 GLU A C 1
ATOM 1939 O O . GLU A 1 247 ? -40.747 -9.487 31.689 1.00 87.75 247 GLU A O 1
ATOM 1944 N N . GLU A 1 248 ? -39.936 -11.502 31.116 1.00 88.56 248 GLU A N 1
ATOM 1945 C CA . GLU A 1 248 ? -40.653 -12.276 32.143 1.00 88.56 248 GLU A CA 1
ATOM 1946 C C . GLU A 1 248 ? -40.334 -11.782 33.563 1.00 88.56 248 GLU A C 1
ATOM 1948 O O . GLU A 1 248 ? -41.246 -11.397 34.300 1.00 88.56 248 GLU A O 1
ATOM 1953 N N . ARG A 1 249 ? -39.050 -11.679 33.938 1.00 85.31 249 ARG A N 1
ATOM 1954 C CA . ARG A 1 249 ? -38.654 -11.142 35.255 1.00 85.31 249 ARG A CA 1
ATOM 1955 C C . ARG A 1 249 ? -39.066 -9.689 35.467 1.00 85.31 249 ARG A C 1
ATOM 1957 O O . ARG A 1 249 ? -39.331 -9.293 36.602 1.00 85.31 249 ARG A O 1
ATOM 1964 N N . SER A 1 250 ? -39.143 -8.882 34.410 1.00 83.12 250 SER A N 1
ATOM 1965 C CA . SER A 1 250 ? -39.657 -7.513 34.505 1.00 83.12 250 SER A CA 1
ATOM 1966 C C . SER A 1 250 ? -41.159 -7.503 34.820 1.00 83.12 250 SER A C 1
ATOM 1968 O O . SER A 1 250 ? -41.605 -6.718 35.659 1.00 83.12 250 SER A O 1
ATOM 1970 N N . ALA A 1 251 ? -41.931 -8.432 34.242 1.00 83.88 251 ALA A N 1
ATOM 1971 C CA . ALA A 1 251 ? -43.346 -8.608 34.544 1.00 83.88 251 ALA A CA 1
ATOM 1972 C C . ALA A 1 251 ? -43.565 -9.135 35.974 1.00 83.88 251 ALA A C 1
ATOM 1974 O O . ALA A 1 251 ? -44.420 -8.601 36.686 1.00 83.88 251 ALA A O 1
ATOM 1975 N N . GLU A 1 252 ? -42.762 -10.103 36.432 1.00 85.44 252 GLU A N 1
ATOM 1976 C CA . GLU A 1 252 ? -42.751 -10.559 37.832 1.00 85.44 252 GLU A CA 1
ATOM 1977 C C . GLU A 1 252 ? -42.447 -9.403 38.798 1.00 85.44 252 GLU A C 1
ATOM 1979 O O . GLU A 1 252 ? -43.157 -9.212 39.788 1.00 85.44 252 GLU A O 1
ATOM 1984 N N . ALA A 1 253 ? -41.436 -8.582 38.492 1.00 79.38 253 ALA A N 1
ATOM 1985 C CA . ALA A 1 253 ? -41.070 -7.423 39.299 1.00 79.38 253 ALA A CA 1
ATOM 1986 C C . ALA A 1 253 ? -42.179 -6.356 39.334 1.00 79.38 253 ALA A C 1
ATOM 1988 O O . ALA A 1 253 ? -42.424 -5.767 40.386 1.00 79.38 253 ALA A O 1
ATOM 1989 N N . GLU A 1 254 ? -42.896 -6.122 38.232 1.00 83.00 254 GLU A N 1
ATOM 1990 C CA . GLU A 1 254 ? -44.059 -5.225 38.202 1.00 83.00 254 GLU A CA 1
ATOM 1991 C C . GLU A 1 254 ? -45.274 -5.789 38.959 1.00 83.00 254 GLU A C 1
ATOM 1993 O O . GLU A 1 254 ? -46.027 -5.028 39.570 1.00 83.00 254 GLU A O 1
ATOM 1998 N N . VAL A 1 255 ? -45.475 -7.111 38.989 1.00 82.75 255 VAL A N 1
ATOM 1999 C CA . VAL A 1 255 ? -46.465 -7.739 39.885 1.00 82.75 255 VAL A CA 1
ATOM 2000 C C . VAL A 1 255 ? -46.050 -7.546 41.347 1.00 82.75 255 VAL A C 1
ATOM 2002 O O . VAL A 1 255 ? -46.846 -7.040 42.139 1.00 82.75 255 VAL A O 1
ATOM 2005 N N . ALA A 1 256 ? -44.789 -7.822 41.690 1.00 78.75 256 ALA A N 1
ATOM 2006 C CA . ALA A 1 256 ? -44.261 -7.631 43.039 1.00 78.75 256 ALA A CA 1
ATOM 2007 C C . ALA A 1 256 ? -44.338 -6.164 43.508 1.00 78.75 256 ALA A C 1
ATOM 2009 O O . ALA A 1 256 ? -44.712 -5.914 44.653 1.00 78.75 256 ALA A O 1
ATOM 2010 N N . LYS A 1 257 ? -44.073 -5.181 42.632 1.00 80.38 257 LYS A N 1
ATOM 2011 C CA . LYS A 1 257 ? -44.284 -3.748 42.920 1.00 80.38 257 LYS A CA 1
ATOM 2012 C C . LYS A 1 257 ? -45.750 -3.423 43.193 1.00 80.38 257 LYS A C 1
ATOM 2014 O O . LYS A 1 257 ? -46.036 -2.687 44.133 1.00 80.38 257 LYS A O 1
ATOM 2019 N N . ARG A 1 258 ? -46.689 -3.961 42.404 1.00 80.31 258 ARG A N 1
ATOM 2020 C CA . ARG A 1 258 ? -48.132 -3.753 42.629 1.00 80.31 258 ARG A CA 1
ATOM 2021 C C . ARG A 1 258 ? -48.581 -4.345 43.962 1.00 80.31 258 ARG A C 1
ATOM 2023 O O . ARG A 1 258 ? -49.387 -3.723 44.645 1.00 80.31 258 ARG A O 1
ATOM 2030 N N . ASP A 1 259 ? -48.057 -5.503 44.351 1.00 80.12 259 ASP A N 1
ATOM 2031 C CA . ASP A 1 259 ? -48.390 -6.131 45.632 1.00 80.12 259 ASP A CA 1
ATOM 2032 C C . ASP A 1 259 ? -47.711 -5.445 46.827 1.00 80.12 259 ASP A C 1
ATOM 2034 O O . ASP A 1 259 ? -48.355 -5.260 47.860 1.00 80.12 259 ASP A O 1
ATOM 2038 N N . ALA A 1 260 ? -46.479 -4.952 46.671 1.00 74.69 260 ALA A N 1
ATOM 2039 C CA . ALA A 1 260 ? -45.844 -4.064 47.644 1.00 74.69 260 ALA A CA 1
ATOM 2040 C C . ALA A 1 260 ? -46.644 -2.761 47.820 1.00 74.69 260 ALA A C 1
ATOM 2042 O O . ALA A 1 260 ? -46.941 -2.380 48.946 1.00 74.69 260 ALA A O 1
ATOM 2043 N N . CYS A 1 261 ? -47.096 -2.138 46.728 1.00 76.31 261 CYS A N 1
ATOM 2044 C CA . CYS A 1 261 ? -47.917 -0.926 46.765 1.00 76.31 261 CYS A CA 1
ATOM 2045 C C . CYS A 1 261 ? -49.277 -1.156 47.461 1.00 76.31 261 CYS A C 1
ATOM 2047 O O . CYS A 1 261 ? -49.719 -0.303 48.226 1.00 76.31 261 CYS A O 1
ATOM 2049 N N . LYS A 1 262 ? -49.907 -2.332 47.294 1.00 79.88 262 LYS A N 1
ATOM 2050 C CA . LYS A 1 262 ? -51.097 -2.730 48.081 1.00 79.88 262 LYS A CA 1
ATOM 2051 C C . LYS A 1 262 ? -50.782 -2.879 49.575 1.00 79.88 262 LYS A C 1
ATOM 2053 O O . LYS A 1 262 ? -51.603 -2.515 50.414 1.00 79.88 262 LYS A O 1
ATOM 2058 N N . GLN A 1 263 ? -49.615 -3.424 49.930 1.00 75.69 263 GLN A N 1
ATOM 2059 C CA . GLN A 1 263 ? -49.192 -3.520 51.332 1.00 75.69 263 GLN A CA 1
ATOM 2060 C C . GLN A 1 263 ? -48.878 -2.141 51.924 1.00 75.69 263 GLN A C 1
ATOM 2062 O O . GLN A 1 263 ? -49.271 -1.872 53.056 1.00 75.69 263 GLN A O 1
ATOM 2067 N N . GLU A 1 264 ? -48.254 -1.243 51.160 1.00 76.19 264 GLU A N 1
ATOM 2068 C CA . GLU A 1 264 ? -48.038 0.150 51.558 1.00 76.19 264 GLU A CA 1
ATOM 2069 C C . GLU A 1 264 ? -49.356 0.916 51.699 1.00 76.19 264 GLU A C 1
ATOM 2071 O O . GLU A 1 264 ? -49.512 1.640 52.678 1.00 76.19 264 GLU A O 1
ATOM 2076 N N . SER A 1 265 ? -50.344 0.720 50.815 1.00 75.12 265 SER A N 1
ATOM 2077 C CA . SER A 1 265 ? -51.660 1.354 50.970 1.00 75.12 265 SER A CA 1
ATOM 2078 C C . SER A 1 265 ? -52.406 0.839 52.203 1.00 75.12 265 SER A C 1
ATOM 2080 O O . SER A 1 265 ? -52.990 1.638 52.927 1.00 75.12 265 SER A O 1
ATOM 2082 N N . LEU A 1 266 ? -52.334 -0.464 52.502 1.00 79.69 266 LEU A N 1
ATOM 2083 C CA . LEU A 1 266 ? -52.901 -1.042 53.730 1.00 79.69 266 LEU A CA 1
ATOM 2084 C C . LEU A 1 266 ? -52.167 -0.560 54.993 1.00 79.69 266 LEU A C 1
ATOM 2086 O O . LEU A 1 266 ? -52.800 -0.293 56.013 1.00 79.69 266 LEU A O 1
ATOM 2090 N N . ALA A 1 267 ? -50.842 -0.405 54.940 1.00 73.69 267 ALA A N 1
ATOM 2091 C CA . ALA A 1 267 ? -50.058 0.160 56.038 1.00 73.69 267 ALA A CA 1
ATOM 2092 C C . ALA A 1 267 ? -50.340 1.662 56.233 1.00 73.69 267 ALA A C 1
ATOM 2094 O O . ALA A 1 267 ? -50.429 2.133 57.370 1.00 73.69 267 ALA A O 1
ATOM 2095 N N . ALA A 1 268 ? -50.544 2.409 55.145 1.00 75.62 268 ALA A N 1
ATOM 2096 C CA . ALA A 1 268 ? -50.967 3.804 55.173 1.00 75.62 268 ALA A CA 1
ATOM 2097 C C . ALA A 1 268 ? -52.385 3.939 55.750 1.00 75.62 268 ALA A C 1
ATOM 2099 O O . ALA A 1 268 ? -52.593 4.759 56.635 1.00 75.62 268 ALA A O 1
ATOM 2100 N N . GLU A 1 269 ? -53.328 3.086 55.351 1.00 82.44 269 GLU A N 1
ATOM 2101 C CA . GLU A 1 269 ? -54.696 3.064 55.883 1.00 82.44 269 GLU A CA 1
ATOM 2102 C C . GLU A 1 269 ? -54.727 2.708 57.381 1.00 82.44 269 GLU A C 1
ATOM 2104 O O . GLU A 1 269 ? -55.362 3.408 58.169 1.00 82.44 269 GLU A O 1
ATOM 2109 N N . LEU A 1 270 ? -53.960 1.700 57.814 1.00 80.31 270 LEU A N 1
ATOM 2110 C CA . LEU A 1 270 ? -53.798 1.360 59.234 1.00 80.31 270 LEU A CA 1
ATOM 2111 C C . LEU A 1 270 ? -53.111 2.474 60.040 1.00 80.31 270 LEU A C 1
ATOM 2113 O O . LEU A 1 270 ? -53.497 2.731 61.181 1.00 80.31 270 LEU A O 1
ATOM 2117 N N . SER A 1 271 ? -52.112 3.158 59.474 1.00 78.88 271 SER A N 1
ATOM 2118 C CA . SER A 1 271 ? -51.457 4.286 60.152 1.00 78.88 271 SER A CA 1
ATOM 2119 C C . SER A 1 271 ? -52.329 5.544 60.188 1.00 78.88 271 SER A C 1
ATOM 2121 O O . SER A 1 271 ? -52.298 6.253 61.189 1.00 78.88 271 SER A O 1
ATOM 2123 N N . ALA A 1 272 ? -53.179 5.771 59.182 1.00 76.31 272 ALA A N 1
ATOM 2124 C CA . ALA A 1 272 ? -54.199 6.816 59.187 1.00 76.31 272 ALA A CA 1
ATOM 2125 C C . ALA A 1 272 ? -55.303 6.523 60.217 1.00 76.31 272 ALA A C 1
ATOM 2127 O O . ALA A 1 272 ? -55.702 7.426 60.947 1.00 76.31 272 ALA A O 1
ATOM 2128 N N . GLN A 1 273 ? -55.746 5.267 60.357 1.00 79.88 273 GLN A N 1
ATOM 2129 C CA . GLN A 1 273 ? -56.656 4.853 61.436 1.00 79.88 273 GLN A CA 1
ATOM 2130 C C . GLN A 1 273 ? -56.014 5.048 62.820 1.00 79.88 273 GLN A C 1
ATOM 2132 O O . GLN A 1 273 ? -56.659 5.561 63.737 1.00 79.88 273 GLN A O 1
ATOM 2137 N N . LEU A 1 274 ? -54.727 4.708 62.968 1.00 79.50 274 LEU A N 1
ATOM 2138 C CA . LEU A 1 274 ? -53.978 4.960 64.199 1.00 79.50 274 LEU A CA 1
ATOM 2139 C C . LEU A 1 274 ? -53.883 6.466 64.493 1.00 79.50 274 LEU A C 1
ATOM 2141 O O . LEU A 1 274 ? -54.184 6.874 65.613 1.00 79.50 274 LEU A O 1
ATOM 2145 N N . GLN A 1 275 ? -53.532 7.292 63.504 1.00 77.12 275 GLN A N 1
ATOM 2146 C CA . GLN A 1 275 ? -53.454 8.749 63.641 1.00 77.12 275 GLN A CA 1
ATOM 2147 C C . GLN A 1 275 ? -54.814 9.376 63.954 1.00 77.12 275 GLN A C 1
ATOM 2149 O O . GLN A 1 275 ? -54.882 10.211 64.845 1.00 77.12 275 GLN A O 1
ATOM 2154 N N . ALA A 1 276 ? -55.902 8.941 63.315 1.00 77.00 276 ALA A N 1
ATOM 2155 C CA . ALA A 1 276 ? -57.253 9.383 63.657 1.00 77.00 276 ALA A CA 1
ATOM 2156 C C . ALA A 1 276 ? -57.582 9.062 65.125 1.00 77.00 276 ALA A C 1
ATOM 2158 O O . ALA A 1 276 ? -57.976 9.952 65.874 1.00 77.00 276 ALA A O 1
ATOM 2159 N N . SER A 1 277 ? -57.298 7.834 65.578 1.00 75.81 277 SER A N 1
ATOM 2160 C CA . SER A 1 277 ? -57.503 7.457 66.983 1.00 75.81 277 SER A CA 1
ATOM 2161 C C . SER A 1 277 ? -56.616 8.238 67.965 1.00 75.81 277 SER A C 1
ATOM 2163 O O . SER A 1 277 ? -57.028 8.482 69.096 1.00 75.81 277 SER A O 1
ATOM 2165 N N . GLN A 1 278 ? -55.418 8.662 67.544 1.00 79.62 278 GLN A N 1
ATOM 2166 C CA . GLN A 1 278 ? -54.541 9.540 68.324 1.00 79.62 278 GLN A CA 1
ATOM 2167 C C . GLN A 1 278 ? -55.086 10.969 68.370 1.00 79.62 278 GLN A C 1
ATOM 2169 O O . GLN A 1 278 ? -55.140 11.541 69.452 1.00 79.62 278 GLN A O 1
ATOM 2174 N N . ILE A 1 279 ? -55.555 11.510 67.242 1.00 79.44 279 ILE A N 1
ATOM 2175 C CA . ILE A 1 279 ? -56.165 12.842 67.137 1.00 79.44 279 ILE A CA 1
ATOM 2176 C C . ILE A 1 279 ? -57.440 12.923 67.981 1.00 79.44 279 ILE A C 1
ATOM 2178 O O . ILE A 1 279 ? -57.621 13.910 68.684 1.00 79.44 279 ILE A O 1
ATOM 2182 N N . ASP A 1 280 ? -58.288 11.892 68.000 1.00 80.12 280 ASP A N 1
ATOM 2183 C CA . ASP A 1 280 ? -59.467 11.851 68.877 1.00 80.12 280 ASP A CA 1
ATOM 2184 C C . ASP A 1 280 ? -59.079 11.819 70.368 1.00 80.12 280 ASP A C 1
ATOM 2186 O O . ASP A 1 280 ? -59.713 12.473 71.199 1.00 80.12 280 ASP A O 1
ATOM 2190 N N . LEU A 1 281 ? -57.999 11.114 70.723 1.00 75.44 281 LEU A N 1
ATOM 2191 C CA . LEU A 1 281 ? -57.481 11.041 72.096 1.00 75.44 281 LEU A CA 1
ATOM 2192 C C . LEU A 1 281 ? -56.801 12.359 72.518 1.00 75.44 281 LEU A C 1
ATOM 2194 O O . LEU A 1 281 ? -56.960 12.810 73.653 1.00 75.44 281 LEU A O 1
ATOM 2198 N N . GLU A 1 282 ? -56.077 13.011 71.611 1.00 78.56 282 GLU A N 1
ATOM 2199 C CA . GLU A 1 282 ? -55.487 14.337 71.814 1.00 78.56 282 GLU A CA 1
ATOM 2200 C C . GLU A 1 282 ? -56.548 15.433 71.850 1.00 78.56 282 GLU A C 1
ATOM 2202 O O . GLU A 1 282 ? -56.453 16.323 72.688 1.00 78.56 282 GLU A O 1
ATOM 2207 N N . LYS A 1 283 ? -57.614 15.325 71.055 1.00 79.50 283 LYS A N 1
ATOM 2208 C CA . LYS A 1 283 ? -58.787 16.199 71.124 1.00 79.50 283 LYS A CA 1
ATOM 2209 C C . LYS A 1 283 ? -59.524 16.031 72.451 1.00 79.50 283 LYS A C 1
ATOM 2211 O O . LYS A 1 283 ? -59.796 17.028 73.106 1.00 79.50 283 LYS A O 1
ATOM 2216 N N . ALA A 1 284 ? -59.760 14.803 72.913 1.00 73.31 284 ALA A N 1
ATOM 2217 C CA . ALA A 1 284 ? -60.351 14.553 74.230 1.00 73.31 284 ALA A CA 1
ATOM 2218 C C . ALA A 1 284 ? -59.473 15.087 75.382 1.00 73.31 284 ALA A C 1
ATOM 2220 O O . ALA A 1 284 ? -59.993 15.579 76.384 1.00 73.31 284 ALA A O 1
ATOM 2221 N N . ARG A 1 285 ? -58.139 15.043 75.237 1.00 79.31 285 ARG A N 1
ATOM 2222 C CA . ARG A 1 285 ? -57.197 15.698 76.162 1.00 79.31 285 ARG A CA 1
ATOM 2223 C C . ARG A 1 285 ? -57.249 17.219 76.057 1.00 79.31 285 ARG A C 1
ATOM 2225 O O . ARG A 1 285 ? -57.231 17.875 77.091 1.00 79.31 285 ARG A O 1
ATOM 2232 N N . ALA A 1 286 ? -57.338 17.779 74.854 1.00 74.25 286 ALA A N 1
ATOM 2233 C CA . ALA A 1 286 ? -57.426 19.216 74.617 1.00 74.25 286 ALA A CA 1
ATOM 2234 C C . ALA A 1 286 ? -58.756 19.796 75.118 1.00 74.25 286 ALA A C 1
ATOM 2236 O O . ALA A 1 286 ? -58.752 20.865 75.704 1.00 74.25 286 ALA A O 1
ATOM 2237 N N . GLU A 1 287 ? -59.875 19.079 74.999 1.00 77.50 287 GLU A N 1
ATOM 2238 C CA . GLU A 1 287 ? -61.172 19.450 75.592 1.00 77.50 287 GLU A CA 1
ATOM 2239 C C . GLU A 1 287 ? -61.197 19.352 77.130 1.00 77.50 287 GLU A C 1
ATOM 2241 O O . GLU A 1 287 ? -62.114 19.880 77.766 1.00 77.50 287 GLU A O 1
ATOM 2246 N N . LEU A 1 288 ? -60.219 18.663 77.727 1.00 72.31 288 LEU A N 1
ATOM 2247 C CA . LEU A 1 288 ? -59.939 18.658 79.165 1.00 72.31 288 LEU A CA 1
ATOM 2248 C C . LEU A 1 288 ? -59.053 19.857 79.532 1.00 72.31 288 LEU A C 1
ATOM 2250 O O . LEU A 1 288 ? -59.452 20.695 80.335 1.00 72.31 288 LEU A O 1
ATOM 2254 N N . LEU A 1 289 ? -57.913 20.000 78.851 1.00 75.00 289 LEU A N 1
ATOM 2255 C CA . LEU A 1 289 ? -56.953 21.089 79.047 1.00 75.00 289 LEU A CA 1
ATOM 2256 C C . LEU A 1 289 ? -57.569 22.470 78.783 1.00 75.00 289 LEU A C 1
ATOM 2258 O O . LEU A 1 289 ? -57.245 23.419 79.478 1.00 75.00 289 LEU A O 1
ATOM 2262 N N . HIS A 1 290 ? -58.491 22.591 77.827 1.00 73.31 290 HIS A N 1
ATOM 2263 C CA . HIS A 1 290 ? -59.231 23.823 77.545 1.00 73.31 290 HIS A CA 1
ATOM 2264 C C . HIS A 1 290 ? -60.198 24.177 78.683 1.00 73.31 290 HIS A C 1
ATOM 2266 O O . HIS A 1 290 ? -60.416 25.357 78.928 1.00 73.31 290 HIS A O 1
ATOM 2272 N N . LYS A 1 291 ? -60.741 23.202 79.425 1.00 72.69 291 LYS A N 1
ATOM 2273 C CA . LYS A 1 291 ? -61.580 23.475 80.608 1.00 72.69 291 LYS A CA 1
ATOM 2274 C C . LYS A 1 291 ? -60.731 23.883 81.809 1.00 72.69 291 LYS A C 1
ATOM 2276 O O . LYS A 1 291 ? -61.086 24.829 82.506 1.00 72.69 291 LYS A O 1
ATOM 2281 N N . ASP A 1 292 ? -59.577 23.242 82.000 1.00 68.06 292 ASP A N 1
ATOM 2282 C CA . ASP A 1 292 ? -58.590 23.671 83.000 1.00 68.06 292 ASP A CA 1
ATOM 2283 C C . ASP A 1 292 ? -58.049 25.082 82.679 1.00 68.06 292 ASP A C 1
ATOM 2285 O O . ASP A 1 292 ? -57.897 25.919 83.571 1.00 68.06 292 ASP A O 1
ATOM 2289 N N . LEU A 1 293 ? -57.828 25.386 81.394 1.00 67.69 293 LEU A N 1
ATOM 2290 C CA . LEU A 1 293 ? -57.415 26.708 80.921 1.00 67.69 293 LEU A CA 1
ATOM 2291 C C . LEU A 1 293 ? -58.542 27.745 80.973 1.00 67.69 293 LEU A C 1
ATOM 2293 O O . LEU A 1 293 ? -58.241 28.887 81.278 1.00 67.69 293 LEU A O 1
ATOM 2297 N N . GLU A 1 294 ? -59.814 27.399 80.760 1.00 66.56 294 GLU A N 1
ATOM 2298 C CA . GLU A 1 294 ? -60.945 28.318 80.988 1.00 66.56 294 GLU A CA 1
ATOM 2299 C C . GLU A 1 294 ? -61.035 28.729 82.463 1.00 66.56 294 GLU A C 1
ATOM 2301 O O . GLU A 1 294 ? -61.227 29.908 82.766 1.00 66.56 294 GLU A O 1
ATOM 2306 N N . VAL A 1 295 ? -60.813 27.787 83.388 1.00 65.50 295 VAL A N 1
ATOM 2307 C CA . VAL A 1 295 ? -60.689 28.091 84.822 1.00 65.50 295 VAL A CA 1
ATOM 2308 C C . VAL A 1 295 ? -59.494 29.019 85.079 1.00 65.50 295 VAL A C 1
ATOM 2310 O O . VAL A 1 295 ? -59.632 29.992 85.816 1.00 65.50 295 VAL A O 1
ATOM 2313 N N . GLN A 1 296 ? -58.344 28.781 84.439 1.00 66.75 296 GLN A N 1
ATOM 2314 C CA . GLN A 1 296 ? -57.146 29.618 84.589 1.00 66.75 296 GLN A CA 1
ATOM 2315 C C . GLN A 1 296 ? -57.247 30.993 83.891 1.00 66.75 296 GLN A C 1
ATOM 2317 O O . GLN A 1 296 ? -56.593 31.944 84.314 1.00 66.75 296 GLN A O 1
ATOM 2322 N N . ASP A 1 297 ? -58.054 31.120 82.839 1.00 63.97 297 ASP A N 1
ATOM 2323 C CA . ASP A 1 297 ? -58.252 32.329 82.029 1.00 63.97 297 ASP A CA 1
ATOM 2324 C C . ASP A 1 297 ? -59.261 33.289 82.678 1.00 63.97 297 ASP A C 1
ATOM 2326 O O . ASP A 1 297 ? -59.050 34.501 82.692 1.00 63.97 297 ASP A O 1
ATOM 2330 N N . VAL A 1 298 ? -60.290 32.768 83.357 1.00 66.25 298 VAL A N 1
ATOM 2331 C CA . VAL A 1 298 ? -61.081 33.566 84.314 1.00 66.25 298 VAL A CA 1
ATOM 2332 C C . VAL A 1 298 ? -60.165 34.167 85.392 1.00 66.25 298 VAL A C 1
ATOM 2334 O O . VAL A 1 298 ? -60.244 35.364 85.680 1.00 66.25 298 VAL A O 1
ATOM 2337 N N . ASP A 1 299 ? -59.241 33.360 85.917 1.00 60.03 299 ASP A N 1
ATOM 2338 C CA . ASP A 1 299 ? -58.279 33.739 86.958 1.00 60.03 299 ASP A CA 1
ATOM 2339 C C . ASP A 1 299 ? -57.181 34.708 86.466 1.00 60.03 299 ASP A C 1
ATOM 2341 O O . ASP A 1 299 ? -56.620 35.470 87.259 1.00 60.03 299 ASP A O 1
ATOM 2345 N N . SER A 1 300 ? -56.855 34.695 85.165 1.00 63.72 300 SER A N 1
ATOM 2346 C CA . SER A 1 300 ? -55.822 35.544 84.552 1.00 63.72 300 SER A CA 1
ATOM 2347 C C . SER A 1 300 ? -56.383 36.874 84.040 1.00 63.72 300 SER A C 1
ATOM 2349 O O . SER A 1 300 ? -55.756 37.912 84.256 1.00 63.72 300 SER A O 1
ATOM 2351 N N . ARG A 1 301 ? -57.595 36.897 83.465 1.00 68.75 301 ARG A N 1
ATOM 2352 C CA . ARG A 1 301 ? -58.299 38.129 83.053 1.00 68.75 301 ARG A CA 1
ATOM 2353 C C . ARG A 1 301 ? -58.569 39.052 84.237 1.00 68.75 301 ARG A C 1
ATOM 2355 O O . ARG A 1 301 ? -58.460 40.271 84.104 1.00 68.75 301 ARG A O 1
ATOM 2362 N N . GLN A 1 302 ? -58.819 38.474 85.413 1.00 55.62 302 GLN A N 1
ATOM 2363 C CA . GLN A 1 302 ? -58.926 39.193 86.687 1.00 55.62 302 GLN A CA 1
ATOM 2364 C C . GLN A 1 302 ? -57.612 39.886 87.120 1.00 55.62 302 GLN A C 1
ATOM 2366 O O . GLN A 1 302 ? -57.628 40.713 88.027 1.00 55.62 302 GLN A O 1
ATOM 2371 N N . ARG A 1 303 ? -56.478 39.574 86.470 1.00 60.97 303 ARG A N 1
ATOM 2372 C CA . ARG A 1 303 ? -55.150 40.164 86.721 1.00 60.97 303 ARG A CA 1
ATOM 2373 C C . ARG A 1 303 ? -54.678 41.035 85.553 1.00 60.97 303 ARG A C 1
ATOM 2375 O O . ARG A 1 303 ? -54.186 42.130 85.795 1.00 60.97 303 ARG A O 1
ATOM 2382 N N . ALA A 1 304 ? -54.883 40.614 84.302 1.00 58.56 304 ALA A N 1
ATOM 2383 C CA . ALA A 1 304 ? -54.510 41.383 83.106 1.00 58.56 304 ALA A CA 1
ATOM 2384 C C . ALA A 1 304 ? -55.186 42.768 83.066 1.00 58.56 304 ALA A C 1
ATOM 2386 O O . ALA A 1 304 ? -54.528 43.784 82.840 1.00 58.56 304 ALA A O 1
ATOM 2387 N N . THR A 1 305 ? -56.469 42.823 83.443 1.00 61.25 305 THR A N 1
ATOM 2388 C CA . THR A 1 305 ? -57.231 44.076 83.620 1.00 61.25 305 THR A CA 1
ATOM 2389 C C . THR A 1 305 ? -56.659 45.027 84.683 1.00 61.25 305 THR A C 1
ATOM 2391 O O . THR A 1 305 ? -57.047 46.192 84.715 1.00 61.25 305 THR A O 1
ATOM 2394 N N . THR A 1 306 ? -55.725 44.573 85.529 1.00 55.78 306 THR A N 1
ATOM 2395 C CA . THR A 1 306 ? -55.011 45.421 86.501 1.00 55.78 306 THR A CA 1
ATOM 2396 C C . THR A 1 306 ? -53.649 45.921 86.001 1.00 55.78 306 THR A C 1
ATOM 2398 O O . THR A 1 306 ? -53.151 46.896 86.549 1.00 55.78 306 THR A O 1
ATOM 2401 N N . SER A 1 307 ? -53.071 45.323 84.948 1.00 61.09 307 SER A N 1
ATOM 2402 C CA . SER A 1 307 ? -51.744 45.688 84.412 1.00 61.09 307 SER A CA 1
ATOM 2403 C C . SER A 1 307 ? -51.775 46.450 83.082 1.00 61.09 307 SER A C 1
ATOM 2405 O O . SER A 1 307 ? -50.882 47.249 82.808 1.00 61.09 307 SER A O 1
ATOM 2407 N N . GLU A 1 308 ? -52.791 46.242 82.238 1.00 60.69 308 GLU A N 1
ATOM 2408 C CA . GLU A 1 308 ? -52.885 46.908 80.921 1.00 60.69 308 GLU A CA 1
ATOM 2409 C C . GLU A 1 308 ? -53.111 48.430 81.026 1.00 60.69 308 GLU A C 1
ATOM 2411 O O . GLU A 1 308 ? -52.806 49.175 80.096 1.00 60.69 308 GLU A O 1
ATOM 2416 N N . LEU A 1 309 ? -53.560 48.912 82.191 1.00 53.56 309 LEU A N 1
ATOM 2417 C CA . LEU A 1 309 ? -53.653 50.338 82.518 1.00 53.56 309 LEU A CA 1
ATOM 2418 C C . LEU A 1 309 ? -52.287 51.028 82.706 1.00 53.56 309 LEU A C 1
ATOM 2420 O O . LEU A 1 309 ? -52.230 52.255 82.649 1.00 53.56 309 LEU A O 1
ATOM 2424 N N . GLU A 1 310 ? -51.200 50.282 82.930 1.00 56.31 310 GLU A N 1
ATOM 2425 C CA . GLU A 1 310 ? -49.888 50.854 83.274 1.00 56.31 310 GLU A CA 1
ATOM 2426 C C . GLU A 1 310 ? -48.921 50.941 82.078 1.00 56.31 310 GLU A C 1
ATOM 2428 O O . GLU A 1 310 ? -48.070 51.830 82.027 1.00 56.31 310 GLU A O 1
ATOM 2433 N N . THR A 1 311 ? -49.032 50.042 81.094 1.00 59.09 311 THR A N 1
ATOM 2434 C CA . THR A 1 311 ? -47.996 49.851 80.058 1.00 59.09 311 THR A CA 1
ATOM 2435 C C . THR A 1 311 ? -48.247 50.594 78.745 1.00 59.09 311 THR A C 1
ATOM 2437 O O . THR A 1 311 ? -47.286 50.980 78.077 1.00 59.09 311 THR A O 1
ATOM 2440 N N . CYS A 1 312 ? -49.500 50.882 78.377 1.00 60.25 312 CYS A N 1
ATOM 2441 C CA . CYS A 1 312 ? -49.818 51.615 77.141 1.00 60.25 312 CYS A CA 1
ATOM 2442 C C . CYS A 1 312 ? -49.314 53.075 77.118 1.00 60.25 312 CYS A C 1
ATOM 2444 O O . CYS A 1 312 ? -49.347 53.713 76.068 1.00 60.25 312 CYS A O 1
ATOM 2446 N N . ALA A 1 313 ? -48.832 53.607 78.245 1.00 57.31 313 ALA A N 1
ATOM 2447 C CA . ALA A 1 313 ? -48.384 54.992 78.377 1.00 57.31 313 ALA A CA 1
ATOM 2448 C C . ALA A 1 313 ? -46.961 55.278 77.845 1.00 57.31 313 ALA A C 1
ATOM 2450 O O . ALA A 1 313 ? -46.612 56.445 77.680 1.00 57.31 313 ALA A O 1
ATOM 2451 N N . THR A 1 314 ? -46.120 54.261 77.607 1.00 61.59 314 THR A N 1
ATOM 2452 C CA . THR A 1 314 ? -44.663 54.464 77.419 1.00 61.59 314 THR A CA 1
ATOM 2453 C C . THR A 1 314 ? -44.133 54.185 76.010 1.00 61.59 314 THR A C 1
ATOM 2455 O O . THR A 1 314 ? -43.177 54.829 75.584 1.00 61.59 314 THR A O 1
ATOM 2458 N N . ALA A 1 315 ? -44.736 53.257 75.261 1.00 61.00 315 ALA A N 1
ATOM 2459 C CA . ALA A 1 315 ? -44.155 52.749 74.012 1.00 61.00 315 ALA A CA 1
ATOM 2460 C C . ALA A 1 315 ? -44.210 53.723 72.814 1.00 61.00 315 ALA A C 1
ATOM 2462 O O . ALA A 1 315 ? -43.449 53.564 71.862 1.00 61.00 315 ALA A O 1
ATOM 2463 N N . LEU A 1 316 ? -45.089 54.733 72.844 1.00 62.88 316 LEU A N 1
ATOM 2464 C CA . LEU A 1 316 ? -45.352 55.608 71.690 1.00 62.88 316 LEU A CA 1
ATOM 2465 C C . LEU A 1 316 ? -44.190 56.567 71.346 1.00 62.88 316 LEU A C 1
ATOM 2467 O O . LEU A 1 316 ? -44.159 57.121 70.254 1.00 62.88 316 LEU A O 1
ATOM 2471 N N . ALA A 1 317 ? -43.250 56.790 72.270 1.00 62.53 317 ALA A N 1
ATOM 2472 C CA . ALA A 1 317 ? -42.338 57.940 72.231 1.00 62.53 317 ALA A CA 1
ATOM 2473 C C . ALA A 1 317 ? -40.996 57.730 71.494 1.00 62.53 317 ALA A C 1
ATOM 2475 O O . ALA A 1 317 ? -40.233 58.685 71.368 1.00 62.53 317 ALA A O 1
ATOM 2476 N N . LEU A 1 318 ? -40.667 56.510 71.046 1.00 60.31 318 LEU A N 1
ATOM 2477 C CA . LEU A 1 318 ? -39.325 56.182 70.521 1.00 60.31 318 LEU A CA 1
ATOM 2478 C C . LEU A 1 318 ? -39.247 55.970 68.998 1.00 60.31 318 LEU A C 1
ATOM 2480 O O . LEU A 1 318 ? -38.162 56.060 68.434 1.00 60.31 318 LEU A O 1
ATOM 2484 N N . ALA A 1 319 ? -40.362 55.690 68.320 1.00 65.56 319 ALA A N 1
ATOM 2485 C CA . ALA A 1 319 ? -40.339 55.154 66.952 1.00 65.56 319 ALA A CA 1
ATOM 2486 C C . ALA A 1 319 ? -40.162 56.195 65.822 1.00 65.56 319 ALA A C 1
ATOM 2488 O O . ALA A 1 319 ? -40.000 55.813 64.664 1.00 65.56 319 ALA A O 1
ATOM 2489 N N . GLU A 1 320 ? -40.220 57.498 66.113 1.00 69.88 320 GLU A N 1
ATOM 2490 C CA . GLU A 1 320 ? -40.315 58.538 65.070 1.00 69.88 320 GLU A CA 1
ATOM 2491 C C . GLU A 1 320 ? -38.960 59.100 64.588 1.00 69.88 320 GLU A C 1
ATOM 2493 O O . GLU A 1 320 ? -38.914 59.786 63.567 1.00 69.88 320 GLU A O 1
ATOM 2498 N N . ALA A 1 321 ? -37.852 58.807 65.281 1.00 64.56 321 ALA A N 1
ATOM 2499 C CA . ALA A 1 321 ? -36.570 59.494 65.071 1.00 64.56 321 ALA A CA 1
ATOM 2500 C C . ALA A 1 321 ? -35.721 58.970 63.890 1.00 64.56 321 ALA A C 1
ATOM 2502 O O . ALA A 1 321 ? -35.111 59.757 63.172 1.00 64.56 321 ALA A O 1
ATOM 2503 N N . GLU A 1 322 ? -35.666 57.654 63.662 1.00 63.34 322 GLU A N 1
ATOM 2504 C CA . GLU A 1 322 ? -34.612 57.021 62.837 1.00 63.34 322 GLU A CA 1
ATOM 2505 C C . GLU A 1 322 ? -34.808 57.148 61.308 1.00 63.34 322 GLU A C 1
ATOM 2507 O O . GLU A 1 322 ? -33.987 56.686 60.519 1.00 63.34 322 GLU A O 1
ATOM 2512 N N . LYS A 1 323 ? -35.904 57.765 60.848 1.00 68.94 323 LYS A N 1
ATOM 2513 C CA . LYS A 1 323 ? -36.362 57.660 59.450 1.00 68.94 323 LYS A CA 1
ATOM 2514 C C . LYS A 1 323 ? -35.635 58.566 58.436 1.00 68.94 323 LYS A C 1
ATOM 2516 O O . LYS A 1 323 ? -35.755 58.327 57.236 1.00 68.94 323 LYS A O 1
ATOM 2521 N N . GLN A 1 324 ? -34.956 59.632 58.867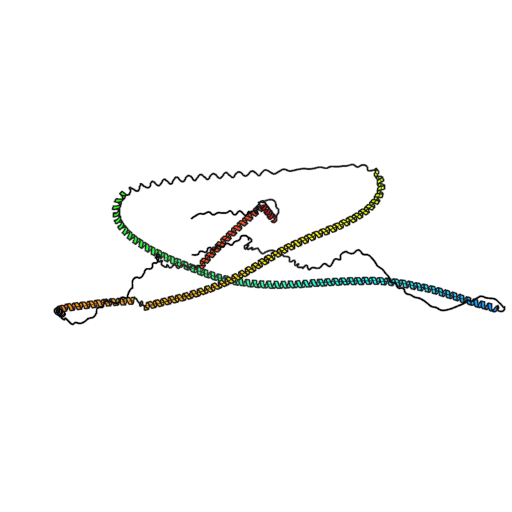 1.00 67.44 324 GLN A N 1
ATOM 2522 C CA . GLN A 1 324 ? -34.636 60.761 57.969 1.00 67.44 324 GLN A CA 1
ATOM 2523 C C . GLN A 1 324 ? -33.254 60.721 57.282 1.00 67.44 324 GLN A C 1
ATOM 2525 O O . GLN A 1 324 ? -33.117 61.286 56.201 1.00 67.44 324 GLN A O 1
ATOM 2530 N N . GLU A 1 325 ? -32.243 60.046 57.839 1.00 64.56 325 GLU A N 1
ATOM 2531 C CA . GLU A 1 325 ? -30.831 60.220 57.422 1.00 64.56 325 GLU A CA 1
ATOM 2532 C C . GLU A 1 325 ? -30.468 59.614 56.044 1.00 64.56 325 GLU A C 1
ATOM 2534 O O . GLU A 1 325 ? -29.491 60.002 55.406 1.00 64.56 325 GLU A O 1
ATOM 2539 N N . VAL A 1 326 ? -31.242 58.644 55.551 1.00 66.12 326 VAL A N 1
ATOM 2540 C CA . VAL A 1 326 ? -30.821 57.767 54.436 1.00 66.12 326 VAL A CA 1
ATOM 2541 C C . VAL A 1 326 ? -30.885 58.441 53.050 1.00 66.12 326 VAL A C 1
ATOM 2543 O O . VAL A 1 326 ? -30.292 57.944 52.092 1.00 66.12 326 VAL A O 1
ATOM 2546 N N . HIS A 1 327 ? -31.598 59.561 52.899 1.00 64.25 327 HIS A N 1
ATOM 2547 C CA . HIS A 1 327 ? -32.147 59.942 51.590 1.00 64.25 327 HIS A CA 1
ATOM 2548 C C . HIS A 1 327 ? -31.217 60.726 50.637 1.00 64.25 327 HIS A C 1
ATOM 2550 O O . HIS A 1 327 ? -31.511 60.785 49.442 1.00 64.25 327 HIS A O 1
ATOM 2556 N N . GLU A 1 328 ? -30.122 61.324 51.121 1.00 67.12 328 GLU A N 1
ATOM 2557 C CA . GLU A 1 328 ? -29.385 62.367 50.373 1.00 67.12 328 GLU A CA 1
ATOM 2558 C C . GLU A 1 328 ? -28.277 61.851 49.429 1.00 67.12 328 GLU A C 1
ATOM 2560 O O . GLU A 1 328 ? -27.967 62.490 48.425 1.00 67.12 328 GLU A O 1
ATOM 2565 N N . LYS A 1 329 ? -27.686 60.678 49.695 1.00 61.62 329 LYS A N 1
ATOM 2566 C CA . LYS A 1 329 ? -26.415 60.232 49.070 1.00 61.62 329 LYS A CA 1
ATOM 2567 C C . LYS A 1 329 ? -26.512 59.725 47.615 1.00 61.62 329 LYS A C 1
ATOM 2569 O O . LYS A 1 329 ? -25.542 59.184 47.095 1.00 61.62 329 LYS A O 1
ATOM 2574 N N . PHE A 1 330 ? -27.660 59.859 46.948 1.00 63.50 330 PHE A N 1
ATOM 2575 C CA . PHE A 1 330 ? -27.949 59.173 45.672 1.00 63.50 330 PHE A CA 1
ATOM 2576 C C . PHE A 1 330 ? -27.770 60.029 44.396 1.00 63.50 330 PHE A C 1
ATOM 2578 O O . PHE A 1 330 ? -28.060 59.551 43.299 1.00 63.50 330 PHE A O 1
ATOM 2585 N N . ALA A 1 331 ? -27.341 61.294 44.506 1.00 68.00 331 ALA A N 1
ATOM 2586 C CA . ALA A 1 331 ? -27.493 62.279 43.424 1.00 68.00 331 ALA A CA 1
ATOM 2587 C C . ALA A 1 331 ? -26.276 62.494 42.491 1.00 68.00 331 ALA A C 1
ATOM 2589 O O . ALA A 1 331 ? -26.468 62.811 41.318 1.00 68.00 331 ALA A O 1
ATOM 2590 N N . GLU A 1 332 ? -25.035 62.358 42.972 1.00 60.81 332 GLU A N 1
ATOM 2591 C CA . GLU A 1 332 ? -23.862 62.958 42.295 1.00 60.81 332 GLU A CA 1
ATOM 2592 C C . GLU A 1 332 ? -23.305 62.168 41.092 1.00 60.81 332 GLU A C 1
ATOM 2594 O O . GLU A 1 332 ? -22.719 62.748 40.178 1.00 60.81 332 GLU A O 1
ATOM 2599 N N . LEU A 1 333 ? -23.501 60.847 41.039 1.00 59.03 333 LEU A N 1
ATOM 2600 C CA . LEU A 1 333 ? -22.758 59.936 40.144 1.00 59.03 333 LEU A CA 1
ATOM 2601 C C . LEU A 1 333 ? -23.108 60.002 38.638 1.00 59.03 333 LEU A C 1
ATOM 2603 O O . LEU A 1 333 ? -22.610 59.193 37.858 1.00 59.03 333 LEU A O 1
ATOM 2607 N N . ARG A 1 334 ? -23.962 60.931 38.189 1.00 61.81 334 ARG A N 1
ATOM 2608 C CA . ARG A 1 334 ? -24.570 60.884 36.839 1.00 61.81 334 ARG A CA 1
ATOM 2609 C C . ARG A 1 334 ? -23.882 61.735 35.755 1.00 61.81 334 ARG A C 1
ATOM 2611 O O . ARG A 1 334 ? -24.333 61.718 34.614 1.00 61.81 334 ARG A O 1
ATOM 2618 N N . GLY A 1 335 ? -22.837 62.500 36.086 1.00 57.34 335 GLY A N 1
ATOM 2619 C CA . GLY A 1 335 ? -22.356 63.605 35.234 1.00 57.34 335 GLY A CA 1
ATOM 2620 C C . GLY A 1 335 ? -21.204 63.338 34.248 1.00 57.34 335 GLY A C 1
ATOM 2621 O O . GLY A 1 335 ? -20.974 64.169 33.377 1.00 57.34 335 GLY A O 1
ATOM 2622 N N . GLN A 1 336 ? -20.448 62.241 34.367 1.00 55.00 336 GLN A N 1
ATOM 2623 C CA . GLN A 1 336 ? -19.083 62.169 33.796 1.00 55.00 336 GLN A CA 1
ATOM 2624 C C . GLN A 1 336 ? -18.944 61.519 32.398 1.00 55.00 336 GLN A C 1
ATOM 2626 O O . GLN A 1 336 ? -17.838 61.444 31.873 1.00 55.00 336 GLN A O 1
ATOM 2631 N N . TYR A 1 337 ? -20.028 61.054 31.767 1.00 50.53 337 TYR A N 1
ATOM 2632 C CA . TYR A 1 337 ? -19.952 60.115 30.625 1.00 50.53 337 TYR A CA 1
ATOM 2633 C C . TYR A 1 337 ? -19.957 6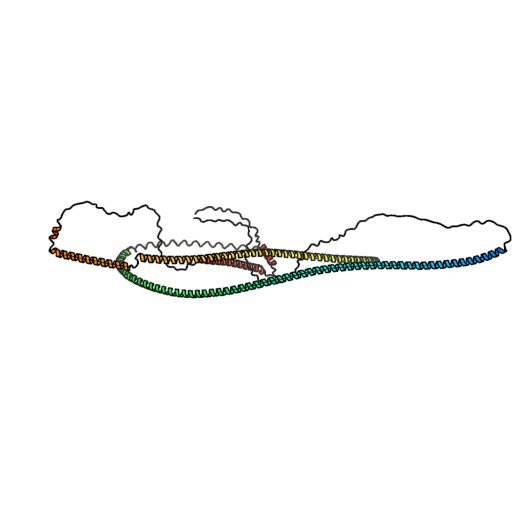0.751 29.210 1.00 50.53 337 TYR A C 1
ATOM 2635 O O . TYR A 1 337 ? -20.046 60.034 28.221 1.00 50.53 337 TYR A O 1
ATOM 2643 N N . PHE A 1 338 ? -19.905 62.084 29.075 1.00 56.91 338 PHE A N 1
ATOM 2644 C CA . PHE A 1 338 ? -20.287 62.788 27.827 1.00 56.91 338 PHE A CA 1
ATOM 2645 C C . PHE A 1 338 ? -19.117 63.332 26.967 1.00 56.91 338 PHE A C 1
ATOM 2647 O O . PHE A 1 338 ? -19.345 64.077 26.021 1.00 56.91 338 PHE A O 1
ATOM 2654 N N . ALA A 1 339 ? -17.855 63.029 27.295 1.00 55.78 339 ALA A N 1
ATOM 2655 C CA . ALA A 1 339 ? -16.701 63.809 26.808 1.00 55.78 339 ALA A CA 1
ATOM 2656 C C . ALA A 1 339 ? -15.831 63.166 25.698 1.00 55.78 339 ALA A C 1
ATOM 2658 O O . ALA A 1 339 ? -14.812 63.747 25.332 1.00 55.78 339 ALA A O 1
ATOM 2659 N N . ALA A 1 340 ? -16.170 61.976 25.183 1.00 48.97 340 ALA A N 1
ATOM 2660 C CA . ALA A 1 340 ? -15.213 61.129 24.445 1.00 48.97 340 ALA A CA 1
ATOM 2661 C C . ALA A 1 340 ? -15.361 61.078 22.903 1.00 48.97 340 ALA A C 1
ATOM 2663 O O . ALA A 1 340 ? -14.514 60.492 22.236 1.00 48.97 340 ALA A O 1
ATOM 2664 N N . GLU A 1 341 ? -16.417 61.648 22.319 1.00 48.56 341 GLU A N 1
ATOM 2665 C CA . GLU A 1 341 ? -16.884 61.269 20.967 1.00 48.56 341 GLU A CA 1
ATOM 2666 C C . GLU A 1 341 ? -16.276 62.083 19.796 1.00 48.56 341 GLU A C 1
ATOM 2668 O O . GLU A 1 341 ? -16.481 61.757 18.632 1.00 48.56 341 GLU A O 1
ATOM 2673 N N . GLN A 1 342 ? -15.506 63.146 20.062 1.00 53.03 342 GLN A N 1
ATOM 2674 C CA . GLN A 1 342 ? -15.253 64.219 19.076 1.00 53.03 342 GLN A CA 1
ATOM 2675 C C . GLN A 1 342 ? -13.931 64.125 18.269 1.00 53.03 342 GLN A C 1
ATOM 2677 O O . GLN A 1 342 ? -13.517 65.107 17.656 1.00 53.03 342 GLN A O 1
ATOM 2682 N N . ALA A 1 343 ? -13.228 62.986 18.273 1.00 52.69 343 ALA A N 1
ATOM 2683 C CA . ALA A 1 343 ? -11.814 62.919 17.856 1.00 52.69 343 ALA A CA 1
ATOM 2684 C C . ALA A 1 343 ? -11.512 62.294 16.468 1.00 52.69 343 ALA A C 1
ATOM 2686 O O . ALA A 1 343 ? -10.341 62.198 16.101 1.00 52.69 343 ALA A O 1
ATOM 2687 N N . GLN A 1 344 ? -12.509 61.834 15.699 1.00 51.16 344 GLN A N 1
ATOM 2688 C CA . GLN A 1 344 ? -12.285 60.842 14.623 1.00 51.16 344 GLN A CA 1
ATOM 2689 C C . GLN A 1 344 ? -12.291 61.378 13.164 1.00 51.16 344 GLN A C 1
ATOM 2691 O O . GLN A 1 344 ? -11.979 60.631 12.239 1.00 51.16 344 GLN A O 1
ATOM 2696 N N . GLU A 1 345 ? -12.611 62.653 12.922 1.00 50.59 345 GLU A N 1
ATOM 2697 C CA . GLU A 1 345 ? -13.023 63.158 11.588 1.00 50.59 345 GLU A CA 1
ATOM 2698 C C . GLU A 1 345 ? -11.874 63.555 10.612 1.00 50.59 345 GLU A C 1
ATOM 2700 O O . GLU A 1 345 ? -12.117 63.855 9.446 1.00 50.59 345 GLU A O 1
ATOM 2705 N N . ALA A 1 346 ? -10.610 63.611 11.052 1.00 53.03 346 ALA A N 1
ATOM 2706 C CA . ALA A 1 346 ? -9.612 64.531 10.467 1.00 53.03 346 ALA A CA 1
ATOM 2707 C C . ALA A 1 346 ? -8.636 63.993 9.380 1.00 53.03 346 ALA A C 1
ATOM 2709 O O . ALA A 1 346 ? -7.652 64.667 9.078 1.00 53.03 346 ALA A O 1
ATOM 2710 N N . SER A 1 347 ? -8.822 62.794 8.811 1.00 48.34 347 SER A N 1
ATOM 2711 C CA . SER A 1 347 ? -7.723 62.048 8.144 1.00 48.34 347 SER A CA 1
ATOM 2712 C C . SER A 1 347 ? -7.862 61.735 6.637 1.00 48.34 347 SER A C 1
ATOM 2714 O O . SER A 1 347 ? -7.123 60.888 6.132 1.00 48.34 347 SER A O 1
ATOM 2716 N N . ARG A 1 348 ? -8.787 62.363 5.888 1.00 49.75 348 ARG A N 1
ATOM 2717 C CA . ARG A 1 348 ? -9.316 61.765 4.634 1.00 49.75 348 ARG A CA 1
ATOM 2718 C C . ARG A 1 348 ? -8.955 62.398 3.270 1.00 49.75 348 ARG A C 1
ATOM 2720 O O . ARG A 1 348 ? -9.360 61.834 2.259 1.00 49.75 348 ARG A O 1
ATOM 2727 N N . GLU A 1 349 ? -8.214 63.509 3.189 1.00 51.66 349 GLU A N 1
ATOM 2728 C CA . GLU A 1 349 ? -8.192 64.359 1.964 1.00 51.66 349 GLU A CA 1
ATOM 2729 C C . GLU A 1 349 ? -6.933 64.302 1.051 1.00 51.66 349 GLU A C 1
ATOM 2731 O O . GLU A 1 349 ? -6.890 64.980 0.029 1.00 51.66 349 GLU A O 1
ATOM 2736 N N . LEU A 1 350 ? -5.887 63.519 1.353 1.00 46.16 350 LEU A N 1
ATOM 2737 C CA . LEU A 1 350 ? -4.535 63.763 0.788 1.00 46.16 350 LEU A CA 1
ATOM 2738 C C . LEU A 1 350 ? -4.192 63.124 -0.592 1.00 46.16 350 LEU A C 1
ATOM 2740 O O . LEU A 1 350 ? -3.061 63.254 -1.050 1.00 46.16 350 LEU A O 1
ATOM 2744 N N . ILE A 1 351 ? -5.094 62.390 -1.259 1.00 48.62 351 ILE A N 1
ATOM 2745 C CA . ILE A 1 351 ? -4.691 61.359 -2.257 1.00 48.62 351 ILE A CA 1
ATOM 2746 C C . ILE A 1 351 ? -4.845 61.739 -3.757 1.00 48.62 351 ILE A C 1
ATOM 2748 O O . ILE A 1 351 ? -4.308 61.046 -4.620 1.00 48.62 351 ILE A O 1
ATOM 2752 N N . GLU A 1 352 ? -5.508 62.840 -4.123 1.00 51.97 352 GLU A N 1
ATOM 2753 C CA . GLU A 1 352 ? -6.072 63.009 -5.486 1.00 51.97 352 GLU A CA 1
ATOM 2754 C C . GLU A 1 352 ? -5.182 63.709 -6.559 1.00 51.97 352 GLU A C 1
ATOM 2756 O O . GLU A 1 352 ? -5.662 64.063 -7.632 1.00 51.97 352 GLU A O 1
ATOM 2761 N N . ALA A 1 353 ? -3.882 63.936 -6.316 1.00 47.19 353 ALA A N 1
ATOM 2762 C CA . ALA A 1 353 ? -3.166 65.069 -6.942 1.00 47.19 353 ALA A CA 1
ATOM 2763 C C . ALA A 1 353 ? -2.233 64.840 -8.170 1.00 47.19 353 ALA A C 1
ATOM 2765 O O . ALA A 1 353 ? -1.716 65.830 -8.687 1.00 47.19 353 ALA A O 1
ATOM 2766 N N . LEU A 1 354 ? -1.936 63.616 -8.646 1.00 44.91 354 LEU A N 1
ATOM 2767 C CA . LEU A 1 354 ? -0.810 63.392 -9.598 1.00 44.91 354 LEU A CA 1
ATOM 2768 C C . LEU A 1 354 ? -1.063 62.346 -10.712 1.00 44.91 354 LEU A C 1
ATOM 2770 O O . LEU A 1 354 ? -0.710 61.178 -10.523 1.00 44.91 354 LEU A O 1
ATOM 2774 N N . ARG A 1 355 ? -1.602 62.722 -11.899 1.00 43.38 355 ARG A N 1
ATOM 2775 C CA . ARG A 1 355 ? -1.688 61.761 -13.038 1.00 43.38 355 ARG A CA 1
ATOM 2776 C C . ARG A 1 355 ? -1.905 62.241 -14.504 1.00 43.38 355 ARG A C 1
ATOM 2778 O O . ARG A 1 355 ? -2.745 61.659 -15.188 1.00 43.38 355 ARG A O 1
ATOM 2785 N N . GLY A 1 356 ? -1.109 63.159 -15.075 1.00 39.81 356 GLY A N 1
ATOM 2786 C CA . GLY A 1 356 ? -1.023 63.214 -16.558 1.00 39.81 356 GLY A CA 1
ATOM 2787 C C . GLY A 1 356 ? -0.253 64.360 -17.234 1.00 39.81 356 GLY A C 1
ATOM 2788 O O . GLY A 1 356 ? -0.534 65.514 -16.949 1.00 39.81 356 GLY A O 1
ATOM 2789 N N . GLU A 1 357 ? 0.643 64.010 -18.177 1.00 40.91 357 GLU A N 1
ATOM 2790 C CA . GLU A 1 357 ? 1.196 64.834 -19.287 1.00 40.91 357 GLU A CA 1
ATOM 2791 C C . GLU A 1 357 ? 2.164 63.976 -20.161 1.00 40.91 357 GLU A C 1
ATOM 2793 O O . GLU A 1 357 ? 3.082 63.404 -19.577 1.00 40.91 357 GLU A O 1
ATOM 2798 N N . LEU A 1 358 ? 1.971 63.851 -21.504 1.00 39.34 358 LEU A N 1
ATOM 2799 C CA . LEU A 1 358 ? 2.971 63.456 -22.561 1.00 39.34 358 LEU A CA 1
ATOM 2800 C C . LEU A 1 358 ? 2.347 63.100 -23.956 1.00 39.34 358 LEU A C 1
ATOM 2802 O O . LEU A 1 358 ? 1.526 62.186 -24.001 1.00 39.34 358 LEU A O 1
ATOM 2806 N N . ALA A 1 359 ? 2.778 63.723 -25.085 1.00 40.03 359 ALA A N 1
ATOM 2807 C CA . ALA A 1 359 ? 2.490 63.316 -26.501 1.00 40.03 359 ALA A CA 1
ATOM 2808 C C . ALA A 1 359 ? 3.328 64.057 -27.618 1.00 40.03 359 ALA A C 1
ATOM 2810 O O . ALA A 1 359 ? 3.713 65.200 -27.386 1.00 40.03 359 ALA A O 1
ATOM 2811 N N . ASP A 1 360 ? 3.500 63.441 -28.823 1.00 38.53 360 ASP A N 1
ATOM 2812 C CA . ASP A 1 360 ? 3.860 63.977 -30.196 1.00 38.53 360 ASP A CA 1
ATOM 2813 C C . ASP A 1 360 ? 5.264 64.631 -30.504 1.00 38.53 360 ASP A C 1
ATOM 2815 O O . ASP A 1 360 ? 5.948 65.040 -29.574 1.00 38.53 360 ASP A O 1
ATOM 2819 N N . LEU A 1 361 ? 5.843 64.786 -31.740 1.00 41.91 361 LEU A N 1
ATOM 2820 C CA . LEU A 1 361 ? 5.614 64.329 -33.160 1.00 41.91 361 LEU A CA 1
ATOM 2821 C C . LEU A 1 361 ? 6.925 64.376 -34.061 1.00 41.91 361 LEU A C 1
ATOM 2823 O O . LEU A 1 361 ? 8.020 64.473 -33.514 1.00 41.91 361 LEU A O 1
ATOM 2827 N N . ALA A 1 362 ? 6.869 64.284 -35.423 1.00 42.47 362 ALA A N 1
ATOM 2828 C CA . ALA A 1 362 ? 8.031 64.099 -36.368 1.00 42.47 362 ALA A CA 1
ATOM 2829 C C . ALA A 1 362 ? 7.866 64.625 -37.854 1.00 42.47 362 ALA A C 1
ATOM 2831 O O . ALA A 1 362 ? 6.755 65.041 -38.167 1.00 42.47 362 ALA A O 1
ATOM 2832 N N . ALA A 1 363 ? 8.908 64.576 -38.762 1.00 43.06 363 ALA A N 1
ATOM 2833 C CA . ALA A 1 363 ? 8.884 64.332 -40.275 1.00 43.06 363 ALA A CA 1
ATOM 2834 C C . ALA A 1 363 ? 10.015 64.942 -41.226 1.00 43.06 363 ALA A C 1
ATOM 2836 O O . ALA A 1 363 ? 10.559 65.994 -40.903 1.00 43.06 363 ALA A O 1
ATOM 2837 N N . SER A 1 364 ? 10.237 64.375 -42.465 1.00 42.78 364 SER A N 1
ATOM 2838 C CA . SER A 1 364 ? 10.585 65.016 -43.822 1.00 42.78 364 SER A CA 1
ATOM 2839 C C . SER A 1 364 ? 11.835 64.573 -44.701 1.00 42.78 364 SER A C 1
ATOM 2841 O O . SER A 1 364 ? 12.776 63.997 -44.164 1.00 42.78 364 SER A O 1
ATOM 2843 N N . ARG A 1 365 ? 11.845 64.780 -46.069 1.00 41.22 365 ARG A N 1
ATOM 2844 C CA . ARG A 1 365 ? 12.816 64.226 -47.118 1.00 41.22 365 ARG A CA 1
ATOM 2845 C C . ARG A 1 365 ? 12.749 64.850 -48.580 1.00 41.22 365 ARG A C 1
ATOM 2847 O O . ARG A 1 365 ? 11.662 65.296 -48.926 1.00 41.22 365 ARG A O 1
ATOM 2854 N N . SER A 1 366 ? 13.792 64.812 -49.476 1.00 42.16 366 SER A N 1
ATOM 2855 C CA . SER A 1 366 ? 13.683 65.087 -50.978 1.00 42.16 366 SER A CA 1
ATOM 2856 C C . SER A 1 366 ? 14.744 64.513 -52.020 1.00 42.16 366 SER A C 1
ATOM 2858 O O . SER A 1 366 ? 15.006 63.315 -51.949 1.00 42.16 366 SER A O 1
ATOM 2860 N N . THR A 1 367 ? 15.212 65.253 -53.078 1.00 48.88 367 THR A N 1
ATOM 2861 C CA . THR A 1 367 ? 15.347 64.796 -54.533 1.00 48.88 367 THR A CA 1
ATOM 2862 C C . THR A 1 367 ? 16.442 65.426 -55.502 1.00 48.88 367 THR A C 1
ATOM 2864 O O . THR A 1 367 ? 16.987 66.464 -55.146 1.00 48.88 367 THR A O 1
ATOM 2867 N N . LEU A 1 368 ? 16.732 64.882 -56.739 1.00 43.94 368 LEU A N 1
ATOM 2868 C CA . LEU A 1 368 ? 17.830 65.315 -57.709 1.00 43.94 368 LEU A CA 1
ATOM 2869 C C . LEU A 1 368 ? 17.768 64.795 -59.226 1.00 43.94 368 LEU A C 1
ATOM 2871 O O . LEU A 1 368 ? 17.516 63.599 -59.380 1.00 43.94 368 LEU A O 1
ATOM 2875 N N . PRO A 1 369 ? 18.019 65.595 -60.326 1.00 46.56 369 PRO A N 1
ATOM 2876 C CA . PRO A 1 369 ? 18.260 65.114 -61.752 1.00 46.56 369 PRO A CA 1
ATOM 2877 C C . PRO A 1 369 ? 19.112 65.971 -62.809 1.00 46.56 369 PRO A C 1
ATOM 2879 O O . PRO A 1 369 ? 19.017 67.191 -62.767 1.00 46.56 369 PRO A O 1
ATOM 2882 N N . GLU A 1 370 ? 19.826 65.385 -63.829 1.00 41.62 370 GLU A N 1
ATOM 2883 C CA . GLU A 1 370 ? 20.173 65.921 -65.223 1.00 41.62 370 GLU A CA 1
ATOM 2884 C C . GLU A 1 370 ? 20.868 64.847 -66.154 1.00 41.62 370 GLU A C 1
ATOM 2886 O O . GLU A 1 370 ? 21.116 63.744 -65.670 1.00 41.62 370 GLU A O 1
ATOM 2891 N N . VAL A 1 371 ? 21.148 65.081 -67.469 1.00 42.00 371 VAL A N 1
ATOM 2892 C CA . VAL A 1 371 ? 21.413 63.986 -68.473 1.00 42.00 371 VAL A CA 1
ATOM 2893 C C . VAL A 1 371 ? 22.520 64.148 -69.569 1.00 42.00 371 VAL A C 1
ATOM 2895 O O . VAL A 1 371 ? 23.268 63.206 -69.809 1.00 42.00 371 VAL A O 1
ATOM 2898 N N . GLU A 1 372 ? 22.595 65.243 -70.335 1.00 47.19 372 GLU A N 1
ATOM 2899 C CA . GLU A 1 372 ? 22.550 65.178 -71.829 1.00 47.19 372 GLU A CA 1
ATOM 2900 C C . GLU A 1 372 ? 23.688 64.537 -72.697 1.00 47.19 372 GLU A C 1
ATOM 2902 O O . GLU A 1 372 ? 23.379 64.027 -73.773 1.00 47.19 372 GLU A O 1
ATOM 2907 N N . LYS A 1 373 ? 24.981 64.562 -72.323 1.00 58.81 373 LYS A N 1
ATOM 2908 C CA . LYS A 1 373 ? 26.184 64.487 -73.226 1.00 58.81 373 LYS A CA 1
ATOM 2909 C C . LYS A 1 373 ? 26.480 63.163 -73.993 1.00 58.81 373 LYS A C 1
ATOM 2911 O O . LYS A 1 373 ? 27.593 62.637 -73.921 1.00 58.81 373 LYS A O 1
ATOM 2916 N N . LEU A 1 374 ? 25.522 62.584 -74.715 1.00 54.72 374 LEU A N 1
ATOM 2917 C CA . LEU A 1 374 ? 25.543 61.143 -75.021 1.00 54.72 374 LEU A CA 1
ATOM 2918 C C . LEU A 1 374 ? 25.980 60.718 -76.439 1.00 54.72 374 LEU A C 1
ATOM 2920 O O . LEU A 1 374 ? 26.368 59.562 -76.603 1.00 54.72 374 LEU A O 1
ATOM 2924 N N . GLN A 1 375 ? 25.929 61.584 -77.458 1.00 52.94 375 GLN A N 1
ATOM 2925 C CA . GLN A 1 375 ? 25.826 61.101 -78.848 1.00 52.94 375 GLN A CA 1
ATOM 2926 C C . GLN A 1 375 ? 27.151 60.900 -79.613 1.00 52.94 375 GLN A C 1
ATOM 2928 O O . GLN A 1 375 ? 27.281 59.891 -80.302 1.00 52.94 375 GLN A O 1
ATOM 2933 N N . ASP A 1 376 ? 28.161 61.765 -79.466 1.00 50.62 376 ASP A N 1
ATOM 2934 C CA . ASP A 1 376 ? 29.431 61.616 -80.213 1.00 50.62 376 ASP A CA 1
ATOM 2935 C C . ASP A 1 376 ? 30.368 60.539 -79.640 1.00 50.62 376 ASP A C 1
ATOM 2937 O O . ASP A 1 376 ? 31.225 60.012 -80.349 1.00 50.62 376 ASP A O 1
ATOM 2941 N N . ASN A 1 377 ? 30.150 60.119 -78.388 1.00 58.88 377 ASN A N 1
ATOM 2942 C CA . ASN A 1 377 ? 30.825 58.947 -77.818 1.00 58.88 377 ASN A CA 1
ATOM 2943 C C . ASN A 1 377 ? 30.526 57.672 -78.634 1.00 58.88 377 ASN A C 1
ATOM 2945 O O . ASN A 1 377 ? 31.346 56.760 -78.687 1.00 58.88 377 ASN A O 1
ATOM 2949 N N . LEU A 1 378 ? 29.352 57.611 -79.275 1.00 57.91 378 LEU A N 1
ATOM 2950 C CA . LEU A 1 378 ? 28.710 56.394 -79.782 1.00 57.91 378 LEU A CA 1
ATOM 2951 C C . LEU A 1 378 ? 29.494 55.670 -80.894 1.00 57.91 378 LEU A C 1
ATOM 2953 O O . LEU A 1 378 ? 29.271 54.484 -81.112 1.00 57.91 378 LEU A O 1
ATOM 2957 N N . THR A 1 379 ? 30.427 56.338 -81.580 1.00 54.50 379 THR A N 1
ATOM 2958 C CA . THR A 1 379 ? 31.246 55.724 -82.646 1.00 54.50 379 THR A CA 1
ATOM 2959 C C . THR A 1 379 ? 32.618 55.253 -82.167 1.00 54.50 379 THR A C 1
ATOM 2961 O O . THR A 1 379 ? 33.033 54.162 -82.558 1.00 54.50 379 THR A O 1
ATOM 2964 N N . ALA A 1 380 ? 33.281 55.986 -81.264 1.00 63.44 380 ALA A N 1
ATOM 2965 C CA . ALA A 1 380 ? 34.450 55.479 -80.535 1.00 63.44 380 ALA A CA 1
ATOM 2966 C C . ALA A 1 380 ? 34.063 54.236 -79.713 1.00 63.44 380 ALA A C 1
ATOM 2968 O O . ALA A 1 380 ? 34.703 53.187 -79.824 1.00 63.44 380 ALA A O 1
ATOM 2969 N N . VAL A 1 381 ? 32.906 54.322 -79.044 1.00 68.69 381 VAL A N 1
ATOM 2970 C CA . VAL A 1 381 ? 32.230 53.216 -78.357 1.00 68.69 381 VAL A CA 1
ATOM 2971 C C . VAL A 1 381 ? 32.076 51.978 -79.239 1.00 68.69 381 VAL A C 1
ATOM 2973 O O . VAL A 1 381 ? 32.102 50.897 -78.682 1.00 68.69 381 VAL A O 1
ATOM 2976 N N . ASN A 1 382 ? 31.971 52.067 -80.574 1.00 69.88 382 ASN A N 1
ATOM 2977 C CA . ASN A 1 382 ? 31.802 50.886 -81.439 1.00 69.88 382 ASN A CA 1
ATOM 2978 C C . ASN A 1 382 ? 33.110 50.130 -81.753 1.00 69.88 382 ASN A C 1
ATOM 2980 O O . ASN A 1 382 ? 33.072 48.915 -81.927 1.00 69.88 382 ASN A O 1
ATOM 2984 N N . ALA A 1 383 ? 34.267 50.798 -81.789 1.00 64.69 383 ALA A N 1
ATOM 2985 C CA . ALA A 1 383 ? 35.565 50.110 -81.890 1.00 64.69 383 ALA A CA 1
ATOM 2986 C C . ALA A 1 383 ? 36.032 49.595 -80.516 1.00 64.69 383 ALA A C 1
ATOM 2988 O O . ALA A 1 383 ? 36.634 48.523 -80.394 1.00 64.69 383 ALA A O 1
ATOM 2989 N N . GLU A 1 384 ? 35.680 50.330 -79.460 1.00 69.94 384 GLU A N 1
ATOM 2990 C CA . GLU A 1 384 ? 35.726 49.827 -78.091 1.00 69.94 384 GLU A CA 1
ATOM 2991 C C . GLU A 1 384 ? 34.746 48.657 -77.905 1.00 69.94 384 GLU A C 1
ATOM 2993 O O . GLU A 1 384 ? 35.087 47.722 -77.191 1.00 69.94 384 GLU A O 1
ATOM 2998 N N . LEU A 1 385 ? 33.595 48.630 -78.598 1.00 73.75 385 LEU A N 1
ATOM 2999 C CA . LEU A 1 385 ? 32.579 47.578 -78.482 1.00 73.75 385 LEU A CA 1
ATOM 3000 C C . LEU A 1 385 ? 33.115 46.217 -78.906 1.00 73.75 385 LEU A C 1
ATOM 3002 O O . LEU A 1 385 ? 32.874 45.267 -78.180 1.00 73.75 385 LEU A O 1
ATOM 3006 N N . GLU A 1 386 ? 33.836 46.077 -80.022 1.00 75.81 386 GLU A N 1
ATOM 3007 C CA . GLU A 1 386 ? 34.341 44.753 -80.435 1.00 75.81 386 GLU A CA 1
ATOM 3008 C C . GLU A 1 386 ? 35.424 44.217 -79.486 1.00 75.81 386 GLU A C 1
ATOM 3010 O O . GLU A 1 386 ? 35.371 43.058 -79.069 1.00 75.81 386 GLU A O 1
ATOM 3015 N N . ASN A 1 387 ? 36.343 45.077 -79.035 1.00 77.62 387 ASN A N 1
ATOM 3016 C CA . ASN A 1 387 ? 37.312 44.715 -77.997 1.00 77.62 387 ASN A CA 1
ATOM 3017 C C . ASN A 1 387 ? 36.609 44.386 -76.668 1.00 77.62 387 ASN A C 1
ATOM 3019 O O . ASN A 1 387 ? 36.928 43.394 -76.010 1.00 77.62 387 ASN A O 1
ATOM 3023 N N . ALA A 1 388 ? 35.591 45.167 -76.302 1.00 75.31 388 ALA A N 1
ATOM 3024 C CA . ALA A 1 388 ? 34.747 44.922 -75.145 1.00 75.31 388 ALA A CA 1
ATOM 3025 C C . ALA A 1 388 ? 33.845 43.694 -75.320 1.00 75.31 388 ALA A C 1
ATOM 3027 O O . ALA A 1 388 ? 33.471 43.118 -74.311 1.00 75.31 388 ALA A O 1
ATOM 3028 N N . LEU A 1 389 ? 33.513 43.246 -76.537 1.00 81.75 389 LEU A N 1
ATOM 3029 C CA . LEU A 1 389 ? 32.776 42.006 -76.801 1.00 81.75 389 LEU A CA 1
ATOM 3030 C C . LEU A 1 389 ? 33.681 40.795 -76.561 1.00 81.75 389 LEU A C 1
ATOM 3032 O O . LEU A 1 389 ? 33.274 39.894 -75.832 1.00 81.75 389 LEU A O 1
ATOM 3036 N N . ALA A 1 390 ? 34.921 40.811 -77.056 1.00 80.31 390 ALA A N 1
ATOM 3037 C CA . ALA A 1 390 ? 35.906 39.769 -76.756 1.00 80.31 390 ALA A CA 1
ATOM 3038 C C . ALA A 1 390 ? 36.225 39.700 -75.247 1.00 80.31 390 ALA A C 1
ATOM 3040 O O . ALA A 1 390 ? 36.190 38.626 -74.641 1.00 80.31 390 ALA A O 1
ATOM 3041 N N . VAL A 1 391 ? 36.441 40.853 -74.599 1.00 84.81 391 VAL A N 1
ATOM 3042 C CA . VAL A 1 391 ? 36.631 40.931 -73.139 1.00 84.81 391 VAL A CA 1
ATOM 3043 C C . VAL A 1 391 ? 35.366 40.493 -72.390 1.00 84.81 391 VAL A C 1
ATOM 3045 O O . VAL A 1 391 ? 35.470 39.746 -71.426 1.00 84.81 391 VAL A O 1
ATOM 3048 N N . LYS A 1 392 ? 34.164 40.863 -72.846 1.00 87.00 392 LYS A N 1
ATOM 3049 C CA . LYS A 1 392 ? 32.870 40.410 -72.298 1.00 87.00 392 LYS A CA 1
ATOM 3050 C C . LYS A 1 392 ? 32.659 38.912 -72.464 1.00 87.00 392 LYS A C 1
ATOM 3052 O O . LYS A 1 392 ? 31.966 38.334 -71.640 1.00 87.00 392 LYS A O 1
ATOM 3057 N N . GLU A 1 393 ? 33.222 38.267 -73.480 1.00 87.81 393 GLU A N 1
ATOM 3058 C CA . GLU A 1 393 ? 33.149 36.811 -73.642 1.00 87.81 393 GLU A CA 1
ATOM 3059 C C . GLU A 1 393 ? 34.132 36.075 -72.730 1.00 87.81 393 GLU A C 1
ATOM 3061 O O . GLU A 1 393 ? 33.726 35.105 -72.089 1.00 87.81 393 GLU A O 1
ATOM 3066 N N . SER A 1 394 ? 35.343 36.605 -72.522 1.00 87.31 394 SER A N 1
ATOM 3067 C CA . SER A 1 394 ? 36.219 36.130 -71.437 1.00 87.31 394 SER A CA 1
ATOM 3068 C C . SER A 1 394 ? 35.563 36.332 -70.066 1.00 87.31 394 SER A C 1
ATOM 3070 O O . SER A 1 394 ? 35.443 35.388 -69.291 1.00 87.31 394 SER A O 1
ATOM 3072 N N . LEU A 1 395 ? 35.047 37.534 -69.788 1.00 90.25 395 LEU A N 1
ATOM 3073 C CA . LEU A 1 395 ? 34.356 37.854 -68.538 1.00 90.25 395 LEU A CA 1
ATOM 3074 C C . LEU A 1 395 ? 33.051 37.068 -68.368 1.00 90.25 395 LEU A C 1
ATOM 3076 O O . LEU A 1 395 ? 32.682 36.797 -67.235 1.00 90.25 395 LEU A O 1
ATOM 3080 N N . ARG A 1 396 ? 32.356 36.660 -69.438 1.00 90.75 396 ARG A N 1
ATOM 3081 C CA . ARG A 1 396 ? 31.230 35.710 -69.360 1.00 90.75 396 ARG A CA 1
ATOM 3082 C C . ARG A 1 396 ? 31.719 34.342 -68.901 1.00 90.75 396 ARG A C 1
ATOM 3084 O O . ARG A 1 396 ? 31.168 33.821 -67.942 1.00 90.75 396 ARG A O 1
ATOM 3091 N N . ALA A 1 397 ? 32.767 33.799 -69.523 1.00 89.31 397 ALA A N 1
ATOM 3092 C CA . ALA A 1 397 ? 33.331 32.508 -69.131 1.00 89.31 397 ALA A CA 1
ATOM 3093 C C . ALA A 1 397 ? 33.850 32.518 -67.680 1.00 89.31 397 ALA A C 1
ATOM 3095 O O . ALA A 1 397 ? 33.629 31.560 -66.939 1.00 89.31 397 ALA A O 1
ATOM 3096 N N . ASP A 1 398 ? 34.479 33.612 -67.244 1.00 89.69 398 ASP A N 1
ATOM 3097 C CA . ASP A 1 398 ? 34.942 33.776 -65.864 1.00 89.69 398 ASP A CA 1
ATOM 3098 C C . ASP A 1 398 ? 33.799 34.071 -64.879 1.00 89.69 398 ASP A C 1
ATOM 3100 O O . ASP A 1 398 ? 33.806 33.533 -63.775 1.00 89.69 398 ASP A O 1
ATOM 3104 N N . LEU A 1 399 ? 32.753 34.807 -65.276 1.00 92.19 399 LEU A N 1
ATOM 3105 C CA . LEU A 1 399 ? 31.514 34.926 -64.496 1.00 92.19 399 LEU A CA 1
ATOM 3106 C C . LEU A 1 399 ? 30.803 33.579 -64.356 1.00 92.19 399 LEU A C 1
ATOM 3108 O O . LEU A 1 399 ? 30.276 33.293 -63.289 1.00 92.19 399 LEU A O 1
ATOM 3112 N N . ASP A 1 400 ? 30.778 32.742 -65.390 1.00 92.88 400 ASP A N 1
ATOM 3113 C CA . ASP A 1 400 ? 30.151 31.422 -65.329 1.00 92.88 400 ASP A CA 1
ATOM 3114 C C . ASP A 1 400 ? 30.975 30.459 -64.458 1.00 92.88 400 ASP A C 1
ATOM 3116 O O . ASP A 1 400 ? 30.406 29.754 -63.625 1.00 92.88 400 ASP A O 1
ATOM 3120 N N . ARG A 1 401 ? 32.314 30.512 -64.524 1.00 91.50 401 ARG A N 1
ATOM 3121 C CA . ARG A 1 401 ? 33.205 29.846 -63.550 1.00 91.50 401 ARG A CA 1
ATOM 3122 C C . ARG A 1 401 ? 32.944 30.315 -62.116 1.00 91.50 401 ARG A C 1
ATOM 3124 O O . ARG A 1 401 ? 32.858 29.481 -61.216 1.00 91.50 401 ARG A O 1
ATOM 3131 N N . LEU A 1 402 ? 32.790 31.623 -61.898 1.00 93.38 402 LEU A N 1
ATOM 3132 C CA . LEU A 1 402 ? 32.484 32.193 -60.584 1.00 93.38 402 LEU A CA 1
ATOM 3133 C C . LEU A 1 402 ? 31.090 31.780 -60.093 1.00 93.38 402 LEU A C 1
ATOM 3135 O O . LEU A 1 402 ? 30.972 31.414 -58.931 1.00 93.38 402 LEU A O 1
ATOM 3139 N N . LYS A 1 403 ? 30.071 31.715 -60.962 1.00 93.50 403 LYS A N 1
ATOM 3140 C CA . LYS A 1 403 ? 28.748 31.152 -60.628 1.00 93.50 403 LYS A CA 1
ATOM 3141 C C . LYS A 1 403 ? 28.842 29.678 -60.245 1.00 93.50 403 LYS A C 1
ATOM 3143 O O . LYS A 1 403 ? 28.217 29.275 -59.274 1.00 93.50 403 LYS A O 1
ATOM 3148 N N . PHE A 1 404 ? 29.628 28.860 -60.951 1.00 92.88 404 PHE A N 1
ATOM 3149 C CA . PHE A 1 404 ? 29.843 27.463 -60.551 1.00 92.88 404 PHE A CA 1
ATOM 3150 C C . PHE A 1 404 ? 30.551 27.357 -59.190 1.00 92.88 404 PHE A C 1
ATOM 3152 O O . PHE A 1 404 ? 30.165 26.529 -58.365 1.00 92.88 404 PHE A O 1
ATOM 3159 N N . ALA A 1 405 ? 31.536 28.216 -58.915 1.00 92.25 405 ALA A N 1
ATOM 3160 C CA . ALA A 1 405 ? 32.177 28.294 -57.602 1.00 92.25 405 ALA A CA 1
ATOM 3161 C C . ALA A 1 405 ? 31.200 28.760 -56.502 1.00 92.25 405 ALA A C 1
ATOM 3163 O O . ALA A 1 405 ? 31.182 28.177 -55.421 1.00 92.25 405 ALA A O 1
ATOM 3164 N N . GLU A 1 406 ? 30.348 29.745 -56.787 1.00 94.44 406 GLU A N 1
ATOM 3165 C CA . GLU A 1 406 ? 29.301 30.258 -55.895 1.00 94.44 406 GLU A CA 1
ATOM 3166 C C . GLU A 1 406 ? 28.212 29.211 -55.620 1.00 94.44 406 GLU A C 1
ATOM 3168 O O . GLU A 1 406 ? 27.824 29.018 -54.471 1.00 94.44 406 GLU A O 1
ATOM 3173 N N . ILE A 1 407 ? 27.754 28.476 -56.637 1.00 95.12 407 ILE A N 1
ATOM 3174 C CA . ILE A 1 407 ? 26.806 27.362 -56.486 1.00 95.12 407 ILE A CA 1
ATOM 3175 C C . ILE A 1 407 ? 27.418 26.271 -55.601 1.00 95.12 407 ILE A C 1
ATOM 3177 O O . ILE A 1 407 ? 26.766 25.817 -54.663 1.00 95.12 407 ILE A O 1
ATOM 3181 N N . ASN A 1 408 ? 28.684 25.903 -55.819 1.00 93.31 408 ASN A N 1
ATOM 3182 C CA . ASN A 1 408 ? 29.381 24.922 -54.982 1.00 93.31 408 ASN A CA 1
ATOM 3183 C C . ASN A 1 408 ? 29.600 25.427 -53.541 1.00 93.31 408 ASN A C 1
ATOM 3185 O O . ASN A 1 408 ? 29.442 24.660 -52.588 1.00 93.31 408 ASN A O 1
ATOM 3189 N N . ALA A 1 409 ? 29.901 26.715 -53.352 1.00 93.81 409 ALA A N 1
ATOM 3190 C CA . ALA A 1 409 ? 29.995 27.350 -52.036 1.00 93.81 409 ALA A CA 1
ATOM 3191 C C . ALA A 1 409 ? 28.634 27.377 -51.315 1.00 93.81 409 ALA A C 1
ATOM 3193 O O . ALA A 1 409 ? 28.551 27.063 -50.130 1.00 93.81 409 ALA A O 1
ATOM 3194 N N . ASN A 1 410 ? 27.547 27.668 -52.031 1.00 95.69 410 ASN A N 1
ATOM 3195 C CA . ASN A 1 410 ? 26.190 27.666 -51.486 1.00 95.69 410 ASN A CA 1
ATOM 3196 C C . ASN A 1 410 ? 25.680 26.243 -51.199 1.00 95.69 410 ASN A C 1
ATOM 3198 O O . ASN A 1 410 ? 25.017 26.031 -50.185 1.00 95.69 410 ASN A O 1
ATOM 3202 N N . MET A 1 411 ? 26.036 25.244 -52.014 1.00 94.56 411 MET A N 1
ATOM 3203 C CA . MET A 1 411 ? 25.748 23.830 -51.739 1.00 94.56 411 MET A CA 1
ATOM 3204 C C . MET A 1 411 ? 26.507 23.318 -50.511 1.00 94.56 411 MET A C 1
ATOM 3206 O O . MET A 1 411 ? 25.903 22.682 -49.648 1.00 94.56 411 MET A O 1
ATOM 3210 N N . THR A 1 412 ? 27.807 23.607 -50.398 1.00 95.19 412 THR A N 1
ATOM 3211 C CA . THR A 1 412 ? 28.616 23.199 -49.233 1.00 95.19 412 THR A CA 1
ATOM 3212 C C . THR A 1 412 ? 28.191 23.931 -47.962 1.00 95.19 412 THR A C 1
ATOM 3214 O O . THR A 1 412 ? 28.067 23.294 -46.917 1.00 95.19 412 THR A O 1
ATOM 3217 N N . LYS A 1 413 ? 27.843 25.222 -48.053 1.00 97.00 413 LYS A N 1
ATOM 3218 C CA . LYS A 1 413 ? 27.191 25.959 -46.964 1.00 97.00 413 LYS A CA 1
ATOM 3219 C C . LYS A 1 413 ? 25.852 25.321 -46.577 1.00 97.00 413 LYS A C 1
ATOM 3221 O O . LYS A 1 413 ? 25.670 24.990 -45.418 1.00 97.00 413 LYS A O 1
ATOM 3226 N N . SER A 1 414 ? 24.954 25.046 -47.524 1.00 94.94 414 SER A N 1
ATOM 3227 C CA . SER A 1 414 ? 23.666 24.380 -47.258 1.00 94.94 414 SER A CA 1
ATOM 3228 C C . SER A 1 414 ? 23.820 22.980 -46.644 1.00 94.94 414 SER A C 1
ATOM 3230 O O . SER A 1 414 ? 22.980 22.558 -45.848 1.00 94.94 414 SER A O 1
ATOM 3232 N N . ALA A 1 415 ? 24.863 22.232 -47.012 1.00 94.38 415 ALA A N 1
ATOM 3233 C CA . ALA A 1 415 ? 25.182 20.948 -46.392 1.00 94.38 415 ALA A CA 1
ATOM 3234 C C . ALA A 1 415 ? 25.675 21.133 -44.947 1.00 94.38 415 ALA A C 1
ATOM 3236 O O . ALA A 1 415 ? 25.201 20.439 -44.049 1.00 94.38 415 ALA A O 1
ATOM 3237 N N . LYS A 1 416 ? 26.557 22.113 -44.710 1.00 97.19 416 LYS A N 1
ATOM 3238 C CA . LYS A 1 416 ? 27.024 22.488 -43.372 1.00 97.19 416 LYS A CA 1
ATOM 3239 C C . LYS A 1 416 ? 25.872 22.964 -42.479 1.00 97.19 416 LYS A C 1
ATOM 3241 O O . LYS A 1 416 ? 25.734 22.464 -41.370 1.00 97.19 416 LYS A O 1
ATOM 3246 N N . ASP A 1 417 ? 25.038 23.884 -42.957 1.00 96.44 417 ASP A N 1
ATOM 3247 C CA . ASP A 1 417 ? 23.922 24.464 -42.203 1.00 96.44 417 ASP A CA 1
ATOM 3248 C C . ASP A 1 417 ? 22.905 23.373 -41.795 1.00 96.44 417 ASP A C 1
ATOM 3250 O O . ASP A 1 417 ? 22.393 23.389 -40.676 1.00 96.44 417 ASP A O 1
ATOM 3254 N N . ARG A 1 418 ? 22.677 22.366 -42.657 1.00 96.19 418 ARG A N 1
ATOM 3255 C CA . ARG A 1 418 ? 21.876 21.169 -42.331 1.00 96.19 418 ARG A CA 1
ATOM 3256 C C . ARG A 1 418 ? 22.544 20.261 -41.297 1.00 96.19 418 ARG A C 1
ATOM 3258 O O . ARG A 1 418 ? 21.867 19.825 -40.371 1.00 96.19 418 ARG A O 1
ATOM 3265 N N . ALA A 1 419 ? 23.848 20.011 -41.407 1.00 94.75 419 ALA A N 1
ATOM 3266 C CA . ALA A 1 419 ? 24.580 19.235 -40.405 1.00 94.75 419 ALA A CA 1
ATOM 3267 C C . ALA A 1 419 ? 24.602 19.945 -39.035 1.00 94.75 419 ALA A C 1
ATOM 3269 O O . ALA A 1 419 ? 24.403 19.310 -38.003 1.00 94.75 419 ALA A O 1
ATOM 3270 N N . GLU A 1 420 ? 24.761 21.273 -39.005 1.00 96.19 420 GLU A N 1
ATOM 3271 C CA . GLU A 1 420 ? 24.645 22.063 -37.774 1.00 96.19 420 GLU A CA 1
ATOM 3272 C C . GLU A 1 420 ? 23.222 22.061 -37.197 1.00 96.19 420 GLU A C 1
ATOM 3274 O O . GLU A 1 420 ? 23.078 22.141 -35.977 1.00 96.19 420 GLU A O 1
ATOM 3279 N N . ALA A 1 421 ? 22.178 21.970 -38.029 1.00 96.31 421 ALA A N 1
ATOM 3280 C CA . ALA A 1 421 ? 20.801 21.800 -37.565 1.00 96.31 421 ALA A CA 1
ATOM 3281 C C . ALA A 1 421 ? 20.597 20.424 -36.907 1.00 96.31 421 ALA A C 1
ATOM 3283 O O . ALA A 1 421 ? 20.166 20.371 -35.759 1.00 96.31 421 ALA A O 1
ATOM 3284 N N . GLN A 1 422 ? 21.021 19.337 -37.560 1.00 96.56 422 GLN A N 1
ATOM 3285 C CA . GLN A 1 422 ? 20.958 17.975 -37.003 1.00 96.56 422 GLN A CA 1
ATOM 3286 C C . GLN A 1 422 ? 21.762 17.839 -35.698 1.00 96.56 422 GLN A C 1
ATOM 3288 O O . GLN A 1 422 ? 21.318 17.207 -34.745 1.00 96.56 422 GLN A O 1
ATOM 3293 N N . VAL A 1 423 ? 22.926 18.493 -35.597 1.00 96.12 423 VAL A N 1
ATOM 3294 C CA . VAL A 1 423 ? 23.725 18.527 -34.356 1.00 96.12 423 VAL A CA 1
ATOM 3295 C C . VAL A 1 423 ? 23.063 19.362 -33.247 1.00 96.12 423 VAL A C 1
ATOM 3297 O O . VAL A 1 423 ? 23.360 19.139 -32.074 1.00 96.12 423 VAL A O 1
ATOM 3300 N N . LYS A 1 424 ? 22.175 20.314 -33.565 1.00 97.50 424 LYS A N 1
ATOM 3301 C CA . LYS A 1 424 ? 21.363 21.036 -32.564 1.00 97.50 424 LYS A CA 1
ATOM 3302 C C . LYS A 1 424 ? 20.167 20.195 -32.114 1.00 97.50 424 LYS A C 1
ATOM 3304 O O . LYS A 1 424 ? 19.932 20.100 -30.917 1.00 97.50 424 LYS A O 1
ATOM 3309 N N . GLU A 1 425 ? 19.482 19.548 -33.051 1.00 96.75 425 GLU A N 1
ATOM 3310 C CA . GLU A 1 425 ? 18.370 18.617 -32.810 1.00 96.75 425 GLU A CA 1
ATOM 3311 C C . GLU A 1 425 ? 18.797 17.476 -31.870 1.00 96.75 425 GLU A C 1
ATOM 3313 O O . GLU A 1 425 ? 18.292 17.377 -30.754 1.00 96.75 425 GLU A O 1
ATOM 3318 N N . LEU A 1 426 ? 19.860 16.742 -32.222 1.00 96.38 426 LEU A N 1
ATOM 3319 C CA . LEU A 1 426 ? 20.411 15.663 -31.390 1.00 96.38 426 LEU A CA 1
ATOM 3320 C C . LEU A 1 426 ? 20.907 16.131 -30.008 1.00 96.38 426 LEU A C 1
ATOM 3322 O O . LEU A 1 426 ? 20.934 15.341 -29.065 1.00 96.38 426 LEU A O 1
ATOM 3326 N N . LYS A 1 427 ? 21.303 17.402 -29.850 1.00 97.31 427 LYS A N 1
ATOM 3327 C CA . LYS A 1 427 ? 21.651 17.963 -28.530 1.00 97.31 427 LYS A CA 1
ATOM 3328 C C . LYS A 1 427 ? 20.416 18.203 -27.671 1.00 97.31 427 LYS A C 1
ATOM 3330 O O . LYS A 1 427 ? 20.448 17.862 -26.493 1.00 97.31 427 LYS A O 1
ATOM 3335 N N . LEU A 1 428 ? 19.344 18.742 -28.253 1.00 97.50 428 LEU A N 1
ATOM 3336 C CA . LEU A 1 428 ? 18.069 18.923 -27.558 1.00 97.50 428 LEU A CA 1
ATOM 3337 C C . LEU A 1 428 ? 17.478 17.569 -27.142 1.00 97.50 428 LEU A C 1
ATOM 3339 O O . LEU A 1 428 ? 17.032 17.438 -26.005 1.00 97.50 428 LEU A O 1
ATOM 3343 N N . ASP A 1 429 ? 17.573 16.546 -27.996 1.00 96.38 429 ASP A N 1
ATOM 3344 C CA . ASP A 1 429 ? 17.185 15.175 -27.645 1.00 96.38 429 ASP A CA 1
ATOM 3345 C C . ASP A 1 429 ? 18.003 14.631 -26.467 1.00 96.38 429 ASP A C 1
ATOM 3347 O O . ASP A 1 429 ? 17.434 14.132 -25.497 1.00 96.38 429 ASP A O 1
ATOM 3351 N N . VAL A 1 430 ? 19.336 14.749 -26.507 1.00 97.06 430 VAL A N 1
ATOM 3352 C CA . VAL A 1 430 ? 20.215 14.302 -25.410 1.00 97.06 430 VAL A CA 1
ATOM 3353 C C . VAL A 1 430 ? 19.922 15.053 -24.106 1.00 97.06 430 VAL A C 1
ATOM 3355 O O . VAL A 1 430 ? 19.920 14.442 -23.036 1.00 97.06 430 VAL A O 1
ATOM 3358 N N . GLU A 1 431 ? 19.632 16.353 -24.163 1.00 97.50 431 GLU A N 1
ATOM 3359 C CA . GLU A 1 431 ? 19.238 17.139 -22.989 1.00 97.50 431 GLU A CA 1
ATOM 3360 C C . GLU A 1 431 ? 17.859 16.724 -22.451 1.00 97.50 431 GLU A C 1
ATOM 3362 O O . GLU A 1 431 ? 17.721 16.533 -21.241 1.00 97.50 431 GLU A O 1
ATOM 3367 N N . HIS A 1 432 ? 16.873 16.486 -23.319 1.00 97.88 432 HIS A N 1
ATOM 3368 C CA . HIS A 1 432 ? 15.555 15.958 -22.953 1.00 97.88 432 HIS A CA 1
ATOM 3369 C C . HIS A 1 432 ? 15.652 14.566 -22.304 1.00 97.88 432 HIS A C 1
ATOM 3371 O O . HIS A 1 432 ? 15.127 14.356 -21.207 1.00 97.88 432 HIS A O 1
ATOM 3377 N N . TRP A 1 433 ? 16.383 13.624 -22.910 1.00 97.56 433 TRP A N 1
ATOM 3378 C CA . TRP A 1 433 ? 16.591 12.290 -22.337 1.00 97.56 433 TRP A CA 1
ATOM 3379 C C . TRP A 1 433 ? 17.354 12.346 -21.009 1.00 97.56 433 TRP A C 1
ATOM 3381 O O . TRP A 1 433 ? 17.024 11.602 -20.086 1.00 97.56 433 TRP A O 1
ATOM 3391 N N . ARG A 1 434 ? 18.303 13.278 -20.851 1.00 97.88 434 ARG A N 1
ATOM 3392 C CA . ARG A 1 434 ? 18.995 13.518 -19.575 1.00 97.88 434 ARG A CA 1
ATOM 3393 C C . ARG A 1 434 ? 18.062 14.082 -18.500 1.00 97.88 434 ARG A C 1
ATOM 3395 O O . ARG A 1 434 ? 18.156 13.660 -17.350 1.00 97.88 434 ARG A O 1
ATOM 3402 N N . GLN A 1 435 ? 17.156 14.998 -18.847 1.00 97.25 435 GLN A N 1
ATOM 3403 C CA . GLN A 1 435 ? 16.134 15.504 -17.921 1.00 97.25 435 GLN A CA 1
ATOM 3404 C C . GLN A 1 435 ? 15.159 14.392 -17.505 1.00 97.25 435 GLN A C 1
ATOM 3406 O O . GLN A 1 435 ? 14.882 14.241 -16.316 1.00 97.25 435 GLN A O 1
ATOM 3411 N N . LYS A 1 436 ? 14.718 13.558 -18.455 1.00 97.50 436 LYS A N 1
ATOM 3412 C CA . LYS A 1 436 ? 13.838 12.405 -18.211 1.00 97.50 436 LYS A CA 1
ATOM 3413 C C . LYS A 1 436 ? 14.504 11.313 -17.364 1.00 97.50 436 LYS A C 1
ATOM 3415 O O . LYS A 1 436 ? 13.866 10.747 -16.483 1.00 97.50 436 LYS A O 1
ATOM 3420 N N . ALA A 1 437 ? 15.798 11.058 -17.554 1.00 94.94 437 ALA A N 1
ATOM 3421 C CA . ALA A 1 437 ? 16.565 10.180 -16.669 1.00 94.94 437 ALA A CA 1
ATOM 3422 C C . ALA A 1 437 ? 16.627 10.736 -15.232 1.00 94.94 437 ALA A C 1
ATOM 3424 O O . ALA A 1 437 ? 16.455 9.991 -14.271 1.00 94.94 437 ALA A O 1
ATOM 3425 N N . GLN A 1 438 ? 16.795 12.055 -15.070 1.00 96.81 438 GLN A N 1
ATOM 3426 C CA . GLN A 1 438 ? 16.765 12.686 -13.748 1.00 96.81 438 GLN A CA 1
ATOM 3427 C C . GLN A 1 438 ? 15.370 12.715 -13.104 1.00 96.81 438 GLN A C 1
ATOM 3429 O O . GLN A 1 438 ? 15.293 12.746 -11.878 1.00 96.81 438 GLN A O 1
ATOM 3434 N N . SER A 1 439 ? 14.265 12.771 -13.859 1.00 95.25 439 SER A N 1
ATOM 3435 C CA . SER A 1 439 ? 12.928 12.635 -13.256 1.00 95.25 439 SER A CA 1
ATOM 3436 C C . SER A 1 439 ? 12.727 11.207 -12.756 1.00 95.25 439 SER A C 1
ATOM 3438 O O . SER A 1 439 ? 12.491 11.030 -11.566 1.00 95.25 439 SER A O 1
ATOM 3440 N N . LEU A 1 440 ? 12.999 10.207 -13.604 1.00 94.31 440 LEU A N 1
ATOM 3441 C CA . LEU A 1 440 ? 12.921 8.790 -13.235 1.00 94.31 440 LEU A CA 1
ATOM 3442 C C . LEU A 1 440 ? 13.777 8.452 -12.005 1.00 94.31 440 LEU A C 1
ATOM 3444 O O . LEU A 1 440 ? 13.303 7.740 -11.130 1.00 94.31 440 LEU A O 1
ATOM 3448 N N . GLN A 1 441 ? 14.983 9.016 -11.872 1.00 96.94 441 GLN A N 1
ATOM 3449 C CA . GLN A 1 441 ? 15.809 8.833 -10.671 1.00 96.94 441 GLN A CA 1
ATOM 3450 C C . GLN A 1 441 ? 15.154 9.408 -9.397 1.00 96.94 441 GLN A C 1
ATOM 3452 O O . GLN A 1 441 ? 15.248 8.806 -8.329 1.00 96.94 441 GLN A O 1
ATOM 3457 N N . ARG A 1 442 ? 14.479 10.565 -9.482 1.00 96.19 442 ARG A N 1
ATOM 3458 C CA . ARG A 1 442 ? 13.755 11.154 -8.337 1.00 96.19 442 ARG A CA 1
ATOM 3459 C C . ARG A 1 442 ? 12.524 10.332 -7.967 1.00 96.19 442 ARG A C 1
ATOM 3461 O O . ARG A 1 442 ? 12.226 10.210 -6.781 1.00 96.19 442 ARG A O 1
ATOM 3468 N N . ASP A 1 443 ? 11.837 9.773 -8.959 1.00 93.50 443 ASP A N 1
ATOM 3469 C CA . ASP A 1 443 ? 10.692 8.889 -8.750 1.00 93.50 443 ASP A CA 1
ATOM 3470 C C . ASP A 1 443 ? 11.140 7.545 -8.147 1.00 93.50 443 ASP A C 1
ATOM 3472 O O . ASP A 1 443 ? 10.556 7.094 -7.167 1.00 93.50 443 ASP A O 1
ATOM 3476 N N . GLU A 1 444 ? 12.253 6.970 -8.613 1.00 96.00 444 GLU A N 1
ATOM 3477 C CA . GLU A 1 444 ? 12.877 5.776 -8.026 1.00 96.00 444 GLU A CA 1
ATOM 3478 C C . GLU A 1 444 ? 13.280 6.011 -6.557 1.00 96.00 444 GLU A C 1
ATOM 3480 O O . GLU A 1 444 ? 12.976 5.199 -5.682 1.00 96.00 444 GLU A O 1
ATOM 3485 N N . ASP A 1 445 ? 13.909 7.151 -6.247 1.00 96.00 445 ASP A N 1
ATOM 3486 C CA . ASP A 1 445 ? 14.270 7.524 -4.873 1.00 96.00 445 ASP A CA 1
ATOM 3487 C C . ASP A 1 445 ? 13.051 7.845 -3.991 1.00 96.00 445 ASP A C 1
ATOM 3489 O O . ASP A 1 445 ? 13.111 7.663 -2.771 1.00 96.00 445 ASP A O 1
ATOM 3493 N N . ARG A 1 446 ? 11.930 8.281 -4.580 1.00 97.56 446 ARG A N 1
ATOM 3494 C CA . ARG A 1 446 ? 10.642 8.425 -3.889 1.00 97.56 446 ARG A CA 1
ATOM 3495 C C . ARG A 1 446 ? 10.049 7.053 -3.564 1.00 97.56 446 ARG A C 1
ATOM 3497 O O . ARG A 1 446 ? 9.708 6.816 -2.407 1.00 97.56 446 ARG A O 1
ATOM 3504 N N . THR A 1 447 ? 10.001 6.135 -4.530 1.00 92.75 447 THR A N 1
ATOM 3505 C CA . THR A 1 447 ? 9.524 4.758 -4.329 1.00 92.75 447 THR A CA 1
ATOM 3506 C C . THR A 1 447 ? 10.374 4.010 -3.301 1.00 92.75 447 THR A C 1
ATOM 3508 O O . THR A 1 447 ? 9.821 3.338 -2.436 1.00 92.75 447 THR A O 1
ATOM 3511 N N . LYS A 1 448 ? 11.706 4.183 -3.297 1.00 96.38 448 LYS A N 1
ATOM 3512 C CA . LYS A 1 448 ? 12.587 3.617 -2.254 1.00 96.38 448 LYS A CA 1
ATOM 3513 C C . LYS A 1 448 ? 12.205 4.076 -0.846 1.00 96.38 448 LYS A C 1
ATOM 3515 O O . LYS A 1 448 ? 12.191 3.246 0.057 1.00 96.38 448 LYS A O 1
ATOM 3520 N N . ARG A 1 449 ? 11.881 5.363 -0.656 1.00 97.19 449 ARG A N 1
ATOM 3521 C CA . ARG A 1 449 ? 11.422 5.889 0.645 1.00 97.19 449 ARG A CA 1
ATOM 3522 C C . ARG A 1 449 ? 10.067 5.310 1.025 1.00 97.19 449 ARG A C 1
ATOM 3524 O O . ARG A 1 449 ? 9.943 4.772 2.111 1.00 97.19 449 ARG A O 1
ATOM 3531 N N . GLN A 1 450 ? 9.105 5.296 0.101 1.00 94.94 450 GLN A N 1
ATOM 3532 C CA . GLN A 1 450 ? 7.789 4.700 0.354 1.00 94.94 450 GLN A CA 1
ATOM 3533 C C . GLN A 1 450 ? 7.895 3.213 0.740 1.00 94.94 450 GLN A C 1
ATOM 3535 O O . GLN A 1 450 ? 7.228 2.780 1.671 1.00 94.94 450 GLN A O 1
ATOM 3540 N N . ASN A 1 451 ? 8.788 2.448 0.107 1.00 95.50 451 ASN A N 1
ATOM 3541 C CA . ASN A 1 451 ? 9.045 1.051 0.471 1.00 95.50 451 ASN A CA 1
ATOM 3542 C C . ASN A 1 451 ? 9.732 0.906 1.846 1.00 95.50 451 ASN A C 1
ATOM 3544 O O . ASN A 1 451 ? 9.495 -0.076 2.547 1.00 95.50 451 ASN A O 1
ATOM 3548 N N . GLN A 1 452 ? 10.568 1.869 2.252 1.00 96.38 452 GLN A N 1
ATOM 3549 C CA . GLN A 1 452 ? 11.143 1.927 3.603 1.00 96.38 452 GLN A CA 1
ATOM 3550 C C . GLN A 1 452 ? 10.068 2.261 4.648 1.00 96.38 452 GLN A C 1
ATOM 3552 O O . GLN A 1 452 ? 9.981 1.564 5.654 1.00 96.38 452 GLN A O 1
ATOM 3557 N N . ASP A 1 453 ? 9.210 3.246 4.376 1.00 94.31 453 ASP A N 1
ATOM 3558 C CA . ASP A 1 453 ? 8.097 3.639 5.246 1.00 94.31 453 ASP A CA 1
ATOM 3559 C C . ASP A 1 453 ? 7.098 2.477 5.427 1.00 94.31 453 ASP A C 1
ATOM 3561 O O . ASP A 1 453 ? 6.708 2.165 6.552 1.00 94.31 453 ASP A O 1
ATOM 3565 N N . ILE A 1 454 ? 6.751 1.767 4.343 1.00 94.25 454 ILE A N 1
ATOM 3566 C CA . ILE A 1 454 ? 5.924 0.545 4.379 1.00 94.25 454 ILE A CA 1
ATOM 3567 C C . ILE A 1 454 ? 6.594 -0.545 5.226 1.00 94.25 454 ILE A C 1
ATOM 3569 O O . ILE A 1 454 ? 5.939 -1.135 6.080 1.00 94.25 454 ILE A O 1
ATOM 3573 N N . SER A 1 455 ? 7.898 -0.784 5.051 1.00 96.94 455 SER A N 1
ATOM 3574 C CA . SER A 1 455 ? 8.643 -1.780 5.837 1.00 96.94 455 SER A CA 1
ATOM 3575 C C . SER A 1 455 ? 8.691 -1.436 7.336 1.00 96.94 455 SER A C 1
ATOM 3577 O O . SER A 1 455 ? 8.568 -2.321 8.183 1.00 96.94 455 SER A O 1
ATOM 3579 N N . CYS A 1 456 ? 8.781 -0.149 7.688 1.00 96.00 456 CYS A N 1
ATOM 3580 C CA . CYS A 1 456 ? 8.655 0.312 9.072 1.00 96.00 456 CYS A CA 1
ATOM 3581 C C . CYS A 1 456 ? 7.247 0.072 9.641 1.00 96.00 456 CYS A C 1
ATOM 3583 O O . CYS A 1 456 ? 7.126 -0.471 10.739 1.00 96.00 456 CYS A O 1
ATOM 3585 N N . LEU A 1 457 ? 6.194 0.412 8.891 1.00 94.12 457 LEU A N 1
ATOM 3586 C CA . LEU A 1 457 ? 4.802 0.182 9.300 1.00 94.12 457 LEU A CA 1
ATOM 3587 C C . LEU A 1 457 ? 4.478 -1.313 9.430 1.00 94.12 457 LEU A C 1
ATOM 3589 O O . LEU A 1 457 ? 3.791 -1.720 10.361 1.00 94.12 457 LEU A O 1
ATOM 3593 N N . GLU A 1 458 ? 5.016 -2.158 8.551 1.00 95.81 458 GLU A N 1
ATOM 3594 C CA . GLU A 1 458 ? 4.911 -3.612 8.665 1.00 95.81 458 GLU A CA 1
ATOM 3595 C C . GLU A 1 458 ? 5.514 -4.156 9.968 1.00 95.81 458 GLU A C 1
ATOM 3597 O O . GLU A 1 458 ? 4.987 -5.120 10.525 1.00 95.81 458 GLU A O 1
ATOM 3602 N N . LEU A 1 459 ? 6.629 -3.586 10.435 1.00 97.25 459 LEU A N 1
ATOM 3603 C CA . LEU A 1 459 ? 7.255 -3.967 11.703 1.00 97.25 459 LEU A CA 1
ATOM 3604 C C . LEU A 1 459 ? 6.418 -3.485 12.894 1.00 97.25 459 LEU A C 1
ATOM 3606 O O . LEU A 1 459 ? 6.119 -4.288 13.773 1.00 97.25 459 LEU A O 1
ATOM 3610 N N . GLU A 1 460 ? 5.946 -2.236 12.878 1.00 96.75 460 GLU A N 1
ATOM 3611 C CA . GLU A 1 460 ? 5.045 -1.703 13.911 1.00 96.75 460 GLU A CA 1
ATOM 3612 C C . GLU A 1 460 ? 3.748 -2.527 14.021 1.00 96.75 460 GLU A C 1
ATOM 3614 O O . GLU A 1 460 ? 3.323 -2.888 15.118 1.00 96.75 460 GLU A O 1
ATOM 3619 N N . VAL A 1 461 ? 3.157 -2.926 12.890 1.00 94.94 461 VAL A N 1
ATOM 3620 C CA . VAL A 1 461 ? 1.986 -3.815 12.859 1.00 94.94 461 VAL A CA 1
ATOM 3621 C C . VAL A 1 461 ? 2.305 -5.192 13.454 1.00 94.94 461 VAL A C 1
ATOM 3623 O O . VAL A 1 461 ? 1.472 -5.729 14.189 1.00 94.94 461 VAL A O 1
ATOM 3626 N N . LYS A 1 462 ? 3.485 -5.770 13.191 1.00 96.88 462 LYS A N 1
ATOM 3627 C CA . LYS A 1 462 ? 3.908 -7.062 13.774 1.00 96.88 462 LYS A CA 1
ATOM 3628 C C . LYS A 1 462 ? 4.109 -6.951 15.292 1.00 96.88 462 LYS A C 1
ATOM 3630 O O . LYS A 1 462 ? 3.607 -7.804 16.027 1.00 96.88 462 LYS A O 1
ATOM 3635 N N . ASP A 1 463 ? 4.730 -5.873 15.767 1.00 96.56 463 ASP A N 1
ATOM 3636 C CA . ASP A 1 463 ? 4.922 -5.597 17.197 1.00 96.56 463 ASP A CA 1
ATOM 3637 C C . ASP A 1 463 ? 3.581 -5.377 17.922 1.00 96.56 463 ASP A C 1
ATOM 3639 O O . ASP A 1 463 ? 3.361 -5.928 19.003 1.00 96.56 463 ASP A O 1
ATOM 3643 N N . LEU A 1 464 ? 2.638 -4.645 17.317 1.00 95.19 464 LEU A N 1
ATOM 3644 C CA . LEU A 1 464 ? 1.285 -4.457 17.858 1.00 95.19 464 LEU A CA 1
ATOM 3645 C C . LEU A 1 464 ? 0.489 -5.771 17.912 1.00 95.19 464 LEU A C 1
ATOM 3647 O O . LEU A 1 464 ? -0.210 -6.026 18.894 1.00 95.19 464 LEU A O 1
ATOM 3651 N N . HIS A 1 465 ? 0.621 -6.651 16.912 1.00 96.50 465 HIS A N 1
ATOM 3652 C CA . HIS A 1 465 ? 0.036 -7.996 16.975 1.00 96.50 465 HIS A CA 1
ATOM 3653 C C . HIS A 1 465 ? 0.654 -8.834 18.104 1.00 96.50 465 HIS A C 1
ATOM 3655 O O . HIS A 1 465 ? -0.076 -9.532 18.811 1.00 96.50 465 HIS A O 1
ATOM 3661 N N . GLN A 1 466 ? 1.969 -8.735 18.330 1.00 97.38 466 GLN A N 1
ATOM 3662 C CA . GLN A 1 466 ? 2.632 -9.424 19.439 1.00 97.38 466 GLN A CA 1
ATOM 3663 C C . GLN A 1 466 ? 2.159 -8.899 20.806 1.00 97.38 466 GLN A C 1
ATOM 3665 O O . GLN A 1 466 ? 1.879 -9.699 21.701 1.00 97.38 466 GLN A O 1
ATOM 3670 N N . GLN A 1 467 ? 2.010 -7.580 20.962 1.00 96.62 467 GLN A N 1
ATOM 3671 C CA . GLN A 1 467 ? 1.477 -6.958 22.181 1.00 96.62 467 GLN A CA 1
ATOM 3672 C C . GLN A 1 467 ? 0.023 -7.376 22.445 1.00 96.62 467 GLN A C 1
ATOM 3674 O O . GLN A 1 467 ? -0.305 -7.780 23.560 1.00 96.62 467 GLN A O 1
ATOM 3679 N N . ASN A 1 468 ? -0.834 -7.374 21.419 1.00 95.31 468 ASN A N 1
ATOM 3680 C CA . ASN A 1 468 ? -2.220 -7.834 21.534 1.00 95.31 468 ASN A CA 1
ATOM 3681 C C . ASN A 1 468 ? -2.312 -9.327 21.901 1.00 95.31 468 ASN A C 1
ATOM 3683 O O . ASN A 1 468 ? -3.137 -9.703 22.733 1.00 95.31 468 ASN A O 1
ATOM 3687 N N . ALA A 1 469 ? -1.438 -10.177 21.352 1.00 97.38 469 ALA A N 1
ATOM 3688 C CA . ALA A 1 469 ? -1.366 -11.591 21.723 1.00 97.38 469 ALA A CA 1
ATOM 3689 C C . ALA A 1 469 ? -0.918 -11.795 23.185 1.00 97.38 469 ALA A C 1
ATOM 3691 O O . ALA A 1 469 ? -1.472 -12.642 23.887 1.00 97.38 469 ALA A O 1
ATOM 3692 N N . GLN A 1 470 ? 0.039 -10.996 23.674 1.00 97.56 470 GLN A N 1
ATOM 3693 C CA . GLN A 1 470 ? 0.456 -11.008 25.083 1.00 97.56 470 GLN A CA 1
ATOM 3694 C C . GLN A 1 470 ? -0.661 -10.520 26.020 1.00 97.56 470 GLN A C 1
ATOM 3696 O O . GLN A 1 470 ? -0.887 -11.130 27.064 1.00 97.56 470 GLN A O 1
ATOM 3701 N N . LEU A 1 471 ? -1.391 -9.466 25.641 1.00 97.50 471 LEU A N 1
ATOM 3702 C CA . LEU A 1 471 ? -2.521 -8.939 26.412 1.00 97.50 471 LEU A CA 1
ATOM 3703 C C . LEU A 1 471 ? -3.696 -9.929 26.469 1.00 97.50 471 LEU A C 1
ATOM 3705 O O . LEU A 1 471 ? -4.325 -10.087 27.513 1.00 97.50 471 LEU A O 1
ATOM 3709 N N . LEU A 1 472 ? -3.966 -10.646 25.374 1.00 97.69 472 LEU A N 1
ATOM 3710 C CA . LEU A 1 472 ? -4.967 -11.712 25.355 1.00 97.69 472 LEU A CA 1
ATOM 3711 C C . LEU A 1 472 ? -4.572 -12.876 26.281 1.00 97.69 472 LEU A C 1
ATOM 3713 O O . LEU A 1 472 ? -5.430 -13.420 26.975 1.00 97.69 472 LEU A O 1
ATOM 3717 N N . LEU A 1 473 ? -3.283 -13.229 26.335 1.00 97.88 473 LEU A N 1
ATOM 3718 C CA . LEU A 1 473 ? -2.773 -14.274 27.225 1.00 97.88 473 LEU A CA 1
ATOM 3719 C C . LEU A 1 473 ? -2.881 -13.878 28.708 1.00 97.88 473 LEU A C 1
ATOM 3721 O O . LEU A 1 473 ? -3.336 -14.687 29.517 1.00 97.88 473 LEU A O 1
ATOM 3725 N N . THR A 1 474 ? -2.529 -12.641 29.079 1.00 97.12 474 THR A N 1
ATOM 3726 C CA . THR A 1 474 ? -2.684 -12.173 30.470 1.00 97.12 474 THR A CA 1
ATOM 3727 C C . THR A 1 474 ? -4.151 -12.017 30.866 1.00 97.12 474 THR A C 1
ATOM 3729 O O . THR A 1 474 ? -4.510 -12.347 31.993 1.00 97.12 474 THR A O 1
ATOM 3732 N N . PHE A 1 475 ? -5.034 -11.622 29.943 1.00 97.56 475 PHE A N 1
ATOM 3733 C CA . PHE A 1 475 ? -6.481 -11.629 30.176 1.00 97.56 475 PHE A CA 1
ATOM 3734 C C . PHE A 1 475 ? -7.029 -13.047 30.417 1.00 97.56 475 PHE A C 1
ATOM 3736 O O . PHE A 1 475 ? -7.814 -13.256 31.343 1.00 97.56 475 PHE A O 1
ATOM 3743 N N . GLN A 1 476 ? -6.588 -14.042 29.637 1.00 97.62 476 GLN A N 1
ATOM 3744 C CA . GLN A 1 476 ? -6.946 -15.449 29.864 1.00 97.62 476 GLN A CA 1
ATOM 3745 C C . GLN A 1 476 ? -6.433 -15.965 31.218 1.00 97.62 476 GLN A C 1
ATOM 3747 O O . GLN A 1 476 ? -7.169 -16.666 31.913 1.00 97.62 476 GLN A O 1
ATOM 3752 N N . GLN A 1 477 ? -5.219 -15.576 31.625 1.00 97.31 477 GLN A N 1
ATOM 3753 C CA . GLN A 1 477 ? -4.682 -15.893 32.949 1.00 97.31 477 GLN A CA 1
ATOM 3754 C C . GLN A 1 477 ? -5.535 -15.271 34.067 1.00 97.31 477 GLN A C 1
ATOM 3756 O O . GLN A 1 477 ? -5.995 -16.000 34.943 1.00 97.31 477 GLN A O 1
ATOM 3761 N N . PHE A 1 478 ? -5.821 -13.964 34.016 1.00 97.31 478 PHE A N 1
ATOM 3762 C CA . PHE A 1 478 ? -6.655 -13.303 35.028 1.00 97.31 478 PHE A CA 1
ATOM 3763 C C . PHE A 1 478 ? -8.072 -13.881 35.101 1.00 97.31 478 PHE A C 1
ATOM 3765 O O . PHE A 1 478 ? -8.642 -13.953 36.189 1.00 97.31 478 PHE A O 1
ATOM 3772 N N . LYS A 1 479 ? -8.639 -14.342 33.977 1.00 97.69 479 LYS A N 1
ATOM 3773 C CA . LYS A 1 479 ? -9.914 -15.067 33.996 1.00 97.69 479 LYS A CA 1
ATOM 3774 C C . LYS A 1 479 ? -9.800 -16.386 34.771 1.00 97.69 479 LYS A C 1
ATOM 3776 O O . LYS A 1 479 ? -10.628 -16.637 35.637 1.00 97.69 479 LYS A O 1
ATOM 3781 N N . ALA A 1 480 ? -8.773 -17.195 34.510 1.00 97.31 480 ALA A N 1
ATOM 3782 C CA . ALA A 1 480 ? -8.564 -18.454 35.231 1.00 97.31 480 ALA A CA 1
ATOM 3783 C C . ALA A 1 480 ? -8.285 -18.239 36.734 1.00 97.31 480 ALA A C 1
ATOM 3785 O O . ALA A 1 480 ? -8.758 -19.012 37.568 1.00 97.31 480 ALA A O 1
ATOM 3786 N N . GLU A 1 481 ? -7.565 -17.173 37.094 1.00 97.06 481 GLU A N 1
ATOM 3787 C CA . GLU A 1 481 ? -7.348 -16.761 38.487 1.00 97.06 481 GLU A CA 1
ATOM 3788 C C . GLU A 1 481 ? -8.659 -16.321 39.164 1.00 97.06 481 GLU A C 1
ATOM 3790 O O . GLU A 1 481 ? -8.926 -16.724 40.296 1.00 97.06 481 GLU A O 1
ATOM 3795 N N . LEU A 1 482 ? -9.521 -15.571 38.464 1.00 97.50 482 LEU A N 1
ATOM 3796 C CA . LEU A 1 482 ? -10.850 -15.181 38.949 1.00 97.50 482 LEU A CA 1
ATOM 3797 C C . LEU A 1 482 ? -11.777 -16.392 39.134 1.00 97.50 482 LEU A C 1
ATOM 3799 O O . LEU A 1 482 ? -12.387 -16.529 40.193 1.00 97.50 482 LEU A O 1
ATOM 3803 N N . ASP A 1 483 ? -11.856 -17.281 38.142 1.00 97.25 483 ASP A N 1
ATOM 3804 C CA . ASP A 1 483 ? -12.666 -18.505 38.201 1.00 97.25 483 ASP A CA 1
ATOM 3805 C C . ASP A 1 483 ? -12.211 -19.405 39.376 1.00 97.25 483 ASP A C 1
ATOM 3807 O O . ASP A 1 483 ? -13.038 -19.970 40.096 1.00 97.25 483 ASP A O 1
ATOM 3811 N N . THR A 1 484 ? -10.898 -19.461 39.643 1.00 97.50 484 THR A N 1
ATOM 3812 C CA . THR A 1 484 ? -10.319 -20.154 40.810 1.00 97.50 484 THR A CA 1
ATOM 3813 C C . THR A 1 484 ? -10.714 -19.476 42.126 1.00 97.50 484 THR A C 1
ATOM 3815 O O . THR A 1 484 ? -11.213 -20.141 43.034 1.00 97.50 484 THR A O 1
ATOM 3818 N N . ALA A 1 485 ? -10.564 -18.152 42.231 1.00 96.38 485 ALA A N 1
ATOM 3819 C CA . ALA A 1 485 ? -10.913 -17.396 43.435 1.00 96.38 485 ALA A CA 1
ATOM 3820 C C . ALA A 1 485 ? -12.418 -17.457 43.765 1.00 96.38 485 ALA A C 1
ATOM 3822 O O . ALA A 1 485 ? -12.796 -17.459 44.937 1.00 96.38 485 ALA A O 1
ATOM 3823 N N . LEU A 1 486 ? -13.288 -17.550 42.753 1.00 97.25 486 LEU A N 1
ATOM 3824 C CA . LEU A 1 486 ? -14.724 -17.777 42.936 1.00 97.25 486 LEU A CA 1
ATOM 3825 C C . LEU A 1 486 ? -15.011 -19.180 43.494 1.00 97.25 486 LEU A C 1
ATOM 3827 O O . LEU A 1 486 ? -15.812 -19.310 44.421 1.00 97.25 486 LEU A O 1
ATOM 3831 N N . ALA A 1 487 ? -14.330 -20.217 42.996 1.00 96.94 487 ALA A N 1
ATOM 3832 C CA . ALA A 1 487 ? -14.451 -21.576 43.526 1.00 96.94 487 ALA A CA 1
ATOM 3833 C C . ALA A 1 487 ? -13.955 -21.687 44.983 1.00 96.94 487 ALA A C 1
ATOM 3835 O O . ALA A 1 487 ? -14.606 -22.327 45.812 1.00 96.94 487 ALA A O 1
ATOM 3836 N N . GLU A 1 488 ? -12.851 -21.014 45.328 1.00 97.62 488 GLU A N 1
ATOM 3837 C CA . GLU A 1 488 ? -12.374 -20.909 46.714 1.00 97.62 488 GLU A CA 1
ATOM 3838 C C . GLU A 1 488 ? -13.382 -20.180 47.615 1.00 97.62 488 GLU A C 1
ATOM 3840 O O . GLU A 1 488 ? -13.656 -20.637 48.724 1.00 97.62 488 GLU A O 1
ATOM 3845 N N . ASN A 1 489 ? -13.986 -19.087 47.137 1.00 97.62 489 ASN A N 1
ATOM 3846 C CA . ASN A 1 489 ? -14.989 -18.324 47.886 1.00 97.62 489 ASN A CA 1
ATOM 3847 C C . ASN A 1 489 ? -16.239 -19.171 48.195 1.00 97.62 489 ASN A C 1
ATOM 3849 O O . ASN A 1 489 ? -16.684 -19.213 49.341 1.00 97.62 489 ASN A O 1
ATOM 3853 N N . HIS A 1 490 ? -16.739 -19.932 47.215 1.00 97.75 490 HIS A N 1
ATOM 3854 C CA . HIS A 1 490 ? -17.826 -20.893 47.435 1.00 97.75 490 HIS A CA 1
ATOM 3855 C C . HIS A 1 490 ? -17.452 -21.983 48.453 1.00 97.75 490 HIS A C 1
ATOM 3857 O O . HIS A 1 490 ? -18.211 -22.220 49.388 1.00 97.75 490 HIS A O 1
ATOM 3863 N N . SER A 1 491 ? -16.258 -22.576 48.347 1.00 98.12 491 SER A N 1
ATOM 3864 C CA . SER A 1 491 ? -15.760 -23.578 49.308 1.00 98.12 491 SER A CA 1
ATOM 3865 C C . SER A 1 491 ? -15.634 -23.025 50.741 1.00 98.12 491 SER A C 1
ATOM 3867 O O . SER A 1 491 ? -15.939 -23.708 51.726 1.00 98.12 491 SER A O 1
ATOM 3869 N N . LEU A 1 492 ? -15.238 -21.755 50.880 1.00 96.81 492 LEU A N 1
ATOM 3870 C CA . LEU A 1 492 ? -15.216 -21.052 52.164 1.00 96.81 492 LEU A CA 1
ATOM 3871 C C . LEU A 1 492 ? -16.629 -20.772 52.696 1.00 96.81 492 LEU A C 1
ATOM 3873 O O . LEU A 1 492 ? -16.840 -20.911 53.900 1.00 96.81 492 LEU A O 1
ATOM 3877 N N . GLN A 1 493 ? -17.598 -20.438 51.838 1.00 98.06 493 GLN A N 1
ATOM 3878 C CA . GLN A 1 493 ? -18.995 -20.263 52.247 1.00 98.06 493 GLN A CA 1
ATOM 3879 C C . GLN A 1 493 ? -19.617 -21.590 52.709 1.00 98.06 493 GLN A C 1
ATOM 3881 O O . GLN A 1 493 ? -20.159 -21.636 53.808 1.00 98.06 493 GLN A O 1
ATOM 3886 N N . ASP A 1 494 ? -19.441 -22.688 51.966 1.00 97.56 494 ASP A N 1
ATOM 3887 C CA . ASP A 1 494 ? -19.881 -24.033 52.382 1.00 97.56 494 ASP A CA 1
ATOM 3888 C C . ASP A 1 494 ? -19.275 -24.430 53.745 1.00 97.56 494 ASP A C 1
ATOM 3890 O O . ASP A 1 494 ? -19.924 -25.041 54.602 1.00 97.56 494 ASP A O 1
ATOM 3894 N N . THR A 1 495 ? -18.018 -24.037 53.976 1.00 97.69 495 THR A N 1
ATOM 3895 C CA . THR A 1 495 ? -17.312 -24.238 55.247 1.00 97.69 495 THR A CA 1
ATOM 3896 C C . THR A 1 495 ? -17.905 -23.386 56.380 1.00 97.69 495 THR A C 1
ATOM 3898 O O . THR A 1 495 ? -18.034 -23.876 57.505 1.00 97.69 495 THR A O 1
ATOM 3901 N N . ILE A 1 496 ? -18.304 -22.140 56.105 1.00 97.38 496 ILE A N 1
ATOM 3902 C CA . ILE A 1 496 ? -19.003 -21.264 57.059 1.00 97.38 496 ILE A CA 1
ATOM 3903 C C . ILE A 1 496 ? -20.379 -21.843 57.402 1.00 97.38 496 ILE A C 1
ATOM 3905 O O . ILE A 1 496 ? -20.653 -22.048 58.582 1.00 97.38 496 ILE A O 1
ATOM 3909 N N . ASP A 1 497 ? -21.195 -22.200 56.410 1.00 97.38 497 ASP A N 1
ATOM 3910 C CA . ASP A 1 497 ? -22.534 -22.778 56.591 1.00 97.38 497 ASP A CA 1
ATOM 3911 C C . ASP A 1 497 ? -22.479 -24.079 57.418 1.00 97.38 497 ASP A C 1
ATOM 3913 O O . ASP A 1 497 ? -23.299 -24.312 58.319 1.00 97.38 497 ASP A O 1
ATOM 3917 N N . MET A 1 498 ? -21.455 -24.911 57.191 1.00 98.12 498 MET A N 1
ATOM 3918 C CA . MET A 1 498 ? -21.159 -26.076 58.027 1.00 98.12 498 MET A CA 1
ATOM 3919 C C . MET A 1 498 ? -20.852 -25.673 59.480 1.00 98.12 498 MET A C 1
ATOM 3921 O O . MET A 1 498 ? -21.384 -26.293 60.409 1.00 98.12 498 MET A O 1
ATOM 3925 N N . TYR A 1 499 ? -19.998 -24.669 59.708 1.00 97.75 499 TYR A N 1
ATOM 3926 C CA . TYR A 1 499 ? -19.661 -24.204 61.056 1.00 97.75 499 TYR A CA 1
ATOM 3927 C C . TYR A 1 499 ? -20.846 -23.547 61.771 1.00 97.75 499 TYR A C 1
ATOM 3929 O O . TYR A 1 499 ? -21.048 -23.841 62.949 1.00 97.75 499 TYR A O 1
ATOM 3937 N N . GLU A 1 500 ? -21.666 -22.746 61.090 1.00 97.50 500 GLU A N 1
ATOM 3938 C CA . GLU A 1 500 ? -22.896 -22.172 61.647 1.00 97.50 500 GLU A CA 1
ATOM 3939 C C . GLU A 1 500 ? -23.884 -23.276 62.038 1.00 97.50 500 GLU A C 1
ATOM 3941 O O . GLU A 1 500 ? -24.379 -23.294 63.166 1.00 97.50 500 GLU A O 1
ATOM 3946 N N . THR A 1 501 ? -24.086 -24.278 61.176 1.00 97.31 501 THR A N 1
ATOM 3947 C CA . THR A 1 501 ? -24.948 -25.429 61.491 1.00 97.31 501 THR A CA 1
ATOM 3948 C C . THR A 1 501 ? -24.403 -26.247 62.671 1.00 97.31 501 THR A C 1
ATOM 3950 O O . THR A 1 501 ? -25.167 -26.724 63.516 1.00 97.31 501 THR A O 1
ATOM 3953 N N . ASN A 1 502 ? -23.080 -26.414 62.771 1.00 97.25 502 ASN A N 1
ATOM 3954 C CA . ASN A 1 502 ? -22.438 -27.085 63.905 1.00 97.25 502 ASN A CA 1
ATOM 3955 C C . ASN A 1 502 ? -22.572 -26.269 65.206 1.00 97.25 502 ASN A C 1
ATOM 3957 O O . ASN A 1 502 ? -22.848 -26.849 66.256 1.00 97.25 502 ASN A O 1
ATOM 3961 N N . LEU A 1 503 ? -22.425 -24.943 65.142 1.00 96.62 503 LEU A N 1
ATOM 3962 C CA . LEU A 1 503 ? -22.554 -24.030 66.281 1.00 96.62 503 LEU A CA 1
ATOM 3963 C C . LEU A 1 503 ? -24.004 -23.927 66.770 1.00 96.62 503 LEU A C 1
ATOM 3965 O O . LEU A 1 503 ? -24.235 -23.914 67.980 1.00 96.62 503 LEU A O 1
ATOM 3969 N N . GLN A 1 504 ? -24.978 -23.945 65.857 1.00 96.12 504 GLN A N 1
ATOM 3970 C CA . GLN A 1 504 ? -26.397 -24.060 66.185 1.00 96.12 504 GLN A CA 1
ATOM 3971 C C . GLN A 1 504 ? -26.672 -25.381 66.916 1.00 96.12 504 GLN A C 1
ATOM 3973 O O . GLN A 1 504 ? -27.148 -25.353 68.048 1.00 96.12 504 GLN A O 1
ATOM 3978 N N . ARG A 1 505 ? -26.251 -26.532 66.360 1.00 97.00 505 ARG A N 1
ATOM 3979 C CA . ARG A 1 505 ? -26.401 -27.842 67.031 1.00 97.00 505 ARG A CA 1
ATOM 3980 C C . ARG A 1 505 ? -25.723 -27.889 68.406 1.00 97.00 505 ARG A C 1
ATOM 3982 O O . ARG A 1 505 ? -26.295 -28.444 69.341 1.00 97.00 505 ARG A O 1
ATOM 3989 N N . ALA A 1 506 ? -24.538 -27.298 68.556 1.00 94.81 506 ALA A N 1
ATOM 3990 C CA . ALA A 1 506 ? -23.848 -27.201 69.843 1.00 94.81 506 ALA A CA 1
ATOM 3991 C C . ALA A 1 506 ? -24.581 -26.278 70.837 1.00 94.81 506 ALA A C 1
ATOM 3993 O O . ALA A 1 506 ? -24.598 -26.553 72.037 1.00 94.81 506 ALA A O 1
ATOM 3994 N N . THR A 1 507 ? -25.222 -25.212 70.352 1.00 91.94 507 THR A N 1
ATOM 3995 C CA . THR A 1 507 ? -26.043 -24.297 71.160 1.00 91.94 507 THR A CA 1
ATOM 3996 C C . THR A 1 507 ? -27.334 -24.975 71.619 1.00 91.94 507 THR A C 1
ATOM 3998 O O . THR A 1 507 ? -27.674 -24.879 72.797 1.00 91.94 507 THR A O 1
ATOM 4001 N N . ASP A 1 508 ? -27.995 -25.738 70.745 1.00 89.00 508 ASP A N 1
ATOM 4002 C CA . ASP A 1 508 ? -29.179 -26.533 71.084 1.00 89.00 508 ASP A CA 1
ATOM 4003 C C . ASP A 1 508 ? -28.839 -27.613 72.124 1.00 89.00 508 ASP A C 1
ATOM 4005 O O . ASP A 1 508 ? -29.465 -27.669 73.182 1.00 89.00 508 ASP A O 1
ATOM 4009 N N . GLN A 1 509 ? -27.767 -28.387 71.908 1.00 89.50 509 GLN A N 1
ATOM 4010 C CA . GLN A 1 509 ? -27.250 -29.346 72.897 1.00 89.50 509 GLN A CA 1
ATOM 4011 C C . GLN A 1 509 ? -26.875 -28.671 74.226 1.00 89.50 509 GLN A C 1
ATOM 4013 O O . GLN A 1 509 ? -27.142 -29.211 75.300 1.00 89.50 509 GLN A O 1
ATOM 4018 N N . THR A 1 510 ? -26.296 -27.468 74.186 1.00 88.25 510 THR A N 1
ATOM 4019 C CA . THR A 1 510 ? -25.988 -26.697 75.399 1.00 88.25 510 THR A CA 1
ATOM 4020 C C . THR A 1 510 ? -27.268 -26.247 76.108 1.00 88.25 510 THR A C 1
ATOM 4022 O O . THR A 1 510 ? -27.320 -26.301 77.333 1.00 88.25 510 THR A O 1
ATOM 4025 N N . ALA A 1 511 ? -28.327 -25.867 75.388 1.00 82.31 511 ALA A N 1
ATOM 4026 C CA . ALA A 1 511 ? -29.622 -25.528 75.976 1.00 82.31 511 ALA A CA 1
ATOM 4027 C C . ALA A 1 511 ? -30.326 -26.754 76.595 1.00 82.31 511 ALA A C 1
ATOM 4029 O O . ALA A 1 511 ? -30.919 -26.648 77.676 1.00 82.31 511 ALA A O 1
ATOM 4030 N N . GLU A 1 512 ? -30.216 -27.929 75.968 1.00 83.69 512 GLU A N 1
ATOM 4031 C CA . GLU A 1 512 ? -30.675 -29.195 76.546 1.00 83.69 512 GLU A CA 1
ATOM 4032 C C . GLU A 1 512 ? -29.921 -29.523 77.847 1.00 83.69 512 GLU A C 1
ATOM 4034 O O . GLU A 1 512 ? -30.558 -29.737 78.883 1.00 83.69 512 GLU A O 1
ATOM 4039 N N . LEU A 1 513 ? -28.581 -29.493 77.818 1.00 83.75 513 LEU A N 1
ATOM 4040 C CA . LEU A 1 513 ? -27.705 -29.820 78.953 1.00 83.75 513 LEU A CA 1
ATOM 4041 C C . LEU A 1 513 ? -27.781 -28.805 80.105 1.00 83.75 513 LEU A C 1
ATOM 4043 O O . LEU A 1 513 ? -27.743 -29.199 81.269 1.00 83.75 513 LEU A O 1
ATOM 4047 N N . MET A 1 514 ? -27.954 -27.512 79.814 1.00 75.06 514 MET A N 1
ATOM 4048 C CA . MET A 1 514 ? -28.147 -26.445 80.814 1.00 75.06 514 MET A CA 1
ATOM 4049 C C . MET A 1 514 ? -29.499 -26.531 81.547 1.00 75.06 514 MET A C 1
ATOM 4051 O O . MET A 1 514 ? -29.816 -25.670 82.371 1.00 75.06 514 MET A O 1
ATOM 4055 N N . GLY A 1 515 ? -30.343 -27.524 81.244 1.00 63.09 515 GLY A N 1
ATOM 4056 C CA . GLY A 1 515 ? -31.668 -27.650 81.848 1.00 63.09 515 GLY A CA 1
ATOM 4057 C C . GLY A 1 515 ? -32.643 -26.553 81.406 1.00 63.09 515 GLY A C 1
ATOM 4058 O O . GLY A 1 515 ? -33.656 -26.324 82.070 1.00 63.09 515 GLY A O 1
ATOM 4059 N N . HIS A 1 516 ? -32.375 -25.889 80.273 1.00 52.22 516 HIS A N 1
ATOM 4060 C CA . HIS A 1 516 ? -33.392 -25.107 79.561 1.00 52.22 516 HIS A CA 1
ATOM 4061 C C . HIS A 1 516 ? -34.397 -26.002 78.826 1.00 52.22 516 HIS A C 1
ATOM 4063 O O . HIS A 1 516 ? -35.425 -25.513 78.348 1.00 52.22 516 HIS A O 1
ATOM 4069 N N . ASN A 1 517 ? -34.171 -27.320 78.857 1.00 53.44 517 ASN A N 1
ATOM 4070 C CA . ASN A 1 517 ? -35.180 -28.334 78.613 1.00 53.44 517 ASN A CA 1
ATOM 4071 C C . ASN A 1 517 ? -36.373 -28.157 79.579 1.00 53.44 517 ASN A C 1
ATOM 4073 O O . ASN A 1 517 ? -36.428 -28.674 80.692 1.00 53.44 517 ASN A O 1
ATOM 4077 N N . ASN A 1 518 ? -37.352 -27.391 79.098 1.00 60.06 518 ASN A N 1
ATOM 4078 C CA . ASN A 1 518 ? -38.655 -27.123 79.688 1.00 60.06 518 ASN A CA 1
ATOM 4079 C C . ASN A 1 518 ? -38.691 -26.184 80.926 1.00 60.06 518 ASN A C 1
ATOM 4081 O O . ASN A 1 518 ? -38.887 -26.634 82.060 1.00 60.06 518 ASN A O 1
ATOM 4085 N N . PRO A 1 519 ? -38.724 -24.846 80.737 1.00 64.00 519 PRO A N 1
ATOM 4086 C CA . PRO A 1 519 ? -39.119 -23.914 81.800 1.00 64.00 519 PRO A CA 1
ATOM 4087 C C . PRO A 1 519 ? -40.501 -24.225 82.408 1.00 64.00 519 PRO A C 1
ATOM 4089 O O . PRO A 1 519 ? -40.736 -23.873 83.561 1.00 64.00 519 PRO A O 1
ATOM 4092 N N . LYS A 1 520 ? -41.401 -24.947 81.715 1.00 64.75 520 LYS A N 1
ATOM 4093 C CA . LYS A 1 520 ? -42.666 -25.421 82.309 1.00 64.75 520 LYS A CA 1
ATOM 4094 C C . LYS A 1 520 ? -42.441 -26.560 83.317 1.00 64.75 520 LYS A C 1
ATOM 4096 O O . LYS A 1 520 ? -43.260 -26.688 84.218 1.00 64.75 520 LYS A O 1
ATOM 4101 N N . GLN A 1 521 ? -41.355 -27.342 83.245 1.00 71.62 521 GLN A N 1
ATOM 4102 C CA . GLN A 1 521 ? -40.947 -28.244 84.338 1.00 71.62 521 GLN A CA 1
ATOM 4103 C C . GLN A 1 521 ? -40.416 -27.446 85.532 1.00 71.62 521 GLN A C 1
ATOM 4105 O O . GLN A 1 521 ? -40.888 -27.660 86.644 1.00 71.62 521 GLN A O 1
ATOM 4110 N N . LYS A 1 522 ? -39.520 -26.471 85.314 1.00 78.50 522 LYS A N 1
ATOM 4111 C CA . LYS A 1 522 ? -39.004 -25.607 86.396 1.00 78.50 522 LYS A CA 1
ATOM 4112 C C . LYS A 1 522 ? -40.126 -24.824 87.092 1.00 78.50 522 LYS A C 1
ATOM 4114 O O . LYS A 1 522 ? -40.127 -24.716 88.315 1.00 78.50 522 LYS A O 1
ATOM 4119 N N . ILE A 1 523 ? -41.120 -24.350 86.334 1.00 79.31 523 ILE A N 1
ATOM 4120 C CA . ILE A 1 523 ? -42.344 -23.732 86.866 1.00 79.31 523 ILE A CA 1
ATOM 4121 C C . ILE A 1 523 ? -43.208 -24.760 87.607 1.00 79.31 523 ILE A C 1
ATOM 4123 O O . ILE A 1 523 ? -43.573 -24.473 88.739 1.00 79.31 523 ILE A O 1
ATOM 4127 N N . ARG A 1 524 ? -43.498 -25.948 87.048 1.00 80.44 524 ARG A N 1
ATOM 4128 C CA . ARG A 1 524 ? -44.261 -27.004 87.754 1.00 80.44 524 ARG A CA 1
ATOM 4129 C C . ARG A 1 524 ? -43.601 -27.383 89.077 1.00 80.44 524 ARG A C 1
ATOM 4131 O O . ARG A 1 524 ? -44.244 -27.289 90.106 1.00 80.44 524 ARG A O 1
ATOM 4138 N N . HIS A 1 525 ? -42.309 -27.703 89.080 1.00 83.31 525 HIS A N 1
ATOM 4139 C CA . HIS A 1 525 ? -41.564 -28.031 90.298 1.00 83.31 525 HIS A CA 1
ATOM 4140 C C . HIS A 1 525 ? -41.605 -26.887 91.327 1.00 83.31 525 HIS A C 1
ATOM 4142 O O . HIS A 1 525 ? -41.821 -27.117 92.511 1.00 83.31 525 HIS A O 1
ATOM 4148 N N . MET A 1 526 ? -41.479 -25.633 90.881 1.00 89.31 526 MET A N 1
ATOM 4149 C CA . MET A 1 526 ? -41.599 -24.451 91.742 1.00 89.31 526 MET A CA 1
ATOM 4150 C C . MET A 1 526 ? -43.045 -24.146 92.191 1.00 89.31 526 MET A C 1
ATOM 4152 O O . MET A 1 526 ? -43.227 -23.443 93.184 1.00 89.31 526 MET A O 1
ATOM 4156 N N . VAL A 1 527 ? -44.068 -24.648 91.494 1.00 90.69 527 VAL A N 1
ATOM 4157 C CA . VAL A 1 527 ? -45.477 -24.614 91.922 1.00 90.69 527 VAL A CA 1
ATOM 4158 C C . VAL A 1 527 ? -45.730 -25.715 92.948 1.00 90.69 527 VAL A C 1
ATOM 4160 O O . VAL A 1 527 ? -46.152 -25.380 94.049 1.00 90.69 527 VAL A O 1
ATOM 4163 N N . ASN A 1 528 ? -45.352 -26.965 92.666 1.00 92.00 528 ASN A N 1
ATOM 4164 C CA . ASN A 1 528 ? -45.407 -28.080 93.615 1.00 92.00 528 ASN A CA 1
ATOM 4165 C C . ASN A 1 528 ? -44.708 -27.714 94.935 1.00 92.00 528 ASN A C 1
ATOM 4167 O O . ASN A 1 528 ? -45.333 -27.766 95.985 1.00 92.00 528 ASN A O 1
ATOM 4171 N N . LEU A 1 529 ? -43.470 -27.201 94.890 1.00 93.94 529 LEU A N 1
ATOM 4172 C CA . LEU A 1 529 ? -42.761 -26.730 96.086 1.00 93.94 529 LEU A CA 1
ATOM 4173 C C . LEU A 1 529 ? -43.500 -25.606 96.832 1.00 93.94 529 LEU A C 1
ATOM 4175 O O . LEU A 1 529 ? -43.393 -25.517 98.052 1.00 93.94 529 LEU A O 1
ATOM 4179 N N . LYS A 1 530 ? -44.244 -24.727 96.146 1.00 95.25 530 LYS A N 1
ATOM 4180 C CA . LYS A 1 530 ? -45.069 -23.693 96.803 1.00 95.25 530 LYS A CA 1
ATOM 4181 C C . LYS A 1 530 ? -46.330 -24.282 97.429 1.00 95.25 530 LYS A C 1
ATOM 4183 O O . LYS A 1 530 ? -46.737 -23.813 98.490 1.00 95.25 530 LYS A O 1
ATOM 4188 N N . GLU A 1 531 ? -46.930 -25.285 96.801 1.00 95.38 531 GLU A N 1
ATOM 4189 C CA . GLU A 1 531 ? -48.097 -26.009 97.307 1.00 95.38 531 GLU A CA 1
ATOM 4190 C C . GLU A 1 531 ? -47.722 -26.873 98.515 1.00 95.38 531 GLU A C 1
ATOM 4192 O O . GLU A 1 531 ? -48.355 -26.741 99.557 1.00 95.38 531 GLU A O 1
ATOM 4197 N N . GLU A 1 532 ? -46.615 -27.612 98.453 1.00 94.94 532 GLU A N 1
ATOM 4198 C CA . GLU A 1 532 ? -46.004 -28.321 99.583 1.00 94.94 532 GLU A CA 1
ATOM 4199 C C . GLU A 1 532 ? -45.622 -27.358 100.715 1.00 94.94 532 GLU A C 1
ATOM 4201 O O . GLU A 1 532 ? -45.954 -27.599 101.873 1.00 94.94 532 GLU A O 1
ATOM 4206 N N . ASN A 1 533 ? -44.983 -26.216 100.423 1.00 94.19 533 ASN A N 1
ATOM 4207 C CA . ASN A 1 533 ? -44.636 -25.238 101.463 1.00 94.19 533 ASN A CA 1
ATOM 4208 C C . ASN A 1 533 ? -45.887 -24.595 102.090 1.00 94.19 533 ASN A C 1
ATOM 4210 O O . ASN A 1 533 ? -45.879 -24.269 103.277 1.00 94.19 533 ASN A O 1
ATOM 4214 N N . LYS A 1 534 ? -46.971 -24.428 101.322 1.00 95.69 534 LYS A N 1
ATOM 4215 C CA . LYS A 1 534 ? -48.280 -23.992 101.828 1.00 95.69 534 LYS A CA 1
ATOM 4216 C C . LYS A 1 534 ? -48.925 -25.080 102.686 1.00 95.69 534 LYS A C 1
ATOM 4218 O O . LYS A 1 534 ? -49.374 -24.771 103.787 1.00 95.69 534 LYS A O 1
ATOM 4223 N N . GLU A 1 535 ? -48.920 -26.336 102.245 1.00 95.94 535 GLU A N 1
ATOM 4224 C CA . GLU A 1 535 ? -49.478 -27.439 103.021 1.00 95.94 535 GLU A CA 1
ATOM 4225 C C . GLU A 1 535 ? -48.693 -27.648 104.317 1.00 95.94 535 GLU A C 1
ATOM 4227 O O . GLU A 1 535 ? -49.303 -27.718 105.375 1.00 95.94 535 GLU A O 1
ATOM 4232 N N . LEU A 1 536 ? -47.359 -27.627 104.288 1.00 95.56 536 LEU A N 1
ATOM 4233 C CA . LEU A 1 536 ? -46.522 -27.691 105.489 1.00 95.56 536 LEU A CA 1
ATOM 4234 C C . LEU A 1 536 ? -46.799 -26.522 106.446 1.00 95.56 536 LEU A C 1
ATOM 4236 O O . LEU A 1 536 ? -46.828 -26.726 107.659 1.00 95.56 536 LEU A O 1
ATOM 4240 N N . ARG A 1 537 ? -47.081 -25.310 105.943 1.00 94.44 537 ARG A N 1
ATOM 4241 C CA . ARG A 1 537 ? -47.546 -24.183 106.779 1.00 94.44 537 ARG A CA 1
ATOM 4242 C C . ARG A 1 537 ? -48.925 -24.444 107.382 1.00 94.44 537 ARG A C 1
ATOM 4244 O O . ARG A 1 537 ? -49.117 -24.135 108.555 1.00 94.44 537 ARG A O 1
ATOM 4251 N N . ASP A 1 538 ? -49.862 -25.024 106.636 1.00 95.06 538 ASP A N 1
ATOM 4252 C CA . ASP A 1 538 ? -51.202 -25.358 107.132 1.00 95.06 538 ASP A CA 1
ATOM 4253 C C . ASP A 1 538 ? -51.198 -26.569 108.084 1.00 95.06 538 ASP A C 1
ATOM 4255 O O . ASP A 1 538 ? -51.923 -26.568 109.077 1.00 95.06 538 ASP A O 1
ATOM 4259 N N . GLN A 1 539 ? -50.340 -27.567 107.867 1.00 94.12 539 GLN A N 1
ATOM 4260 C CA . GLN A 1 539 ? -50.062 -28.660 108.801 1.00 94.12 539 GLN A CA 1
ATOM 4261 C C . GLN A 1 539 ? -49.410 -28.121 110.079 1.00 94.12 539 GLN A C 1
ATOM 4263 O O . GLN A 1 539 ? -49.866 -28.444 111.172 1.00 94.12 539 GLN A O 1
ATOM 4268 N N . LEU A 1 540 ? -48.421 -27.226 109.974 1.00 94.81 540 LEU A N 1
ATOM 4269 C CA . LEU A 1 540 ? -47.797 -26.554 111.118 1.00 94.81 540 LEU A CA 1
ATOM 4270 C C . LEU A 1 540 ? -48.782 -25.630 111.854 1.00 94.81 540 LEU A C 1
ATOM 4272 O O . LEU A 1 540 ? -48.732 -25.532 113.079 1.00 94.81 540 LEU A O 1
ATOM 4276 N N . LYS A 1 541 ? -49.728 -25.000 111.148 1.00 95.25 541 LYS A N 1
ATOM 4277 C CA . LYS A 1 541 ? -50.831 -24.226 111.737 1.00 95.25 541 LYS A CA 1
ATOM 4278 C C . LYS A 1 541 ? -51.822 -25.132 112.472 1.00 95.25 541 LYS A C 1
ATOM 4280 O O . LYS A 1 541 ? -52.147 -24.833 113.616 1.00 95.25 541 LYS A O 1
ATOM 4285 N N . LYS A 1 542 ? -52.220 -26.269 111.885 1.00 94.81 542 LYS A N 1
ATOM 4286 C CA . LYS A 1 542 ? -53.040 -27.313 112.533 1.00 94.81 542 LYS A CA 1
ATOM 4287 C C . LYS A 1 542 ? -52.328 -27.920 113.749 1.00 94.81 542 LYS A C 1
ATOM 4289 O O . LYS A 1 542 ? -52.959 -28.129 114.780 1.00 94.81 542 LYS A O 1
ATOM 4294 N N . ALA A 1 543 ? -51.020 -28.162 113.669 1.00 91.00 543 ALA A N 1
ATOM 4295 C CA . ALA A 1 543 ? -50.205 -28.662 114.774 1.00 91.00 543 ALA A CA 1
ATOM 4296 C C . ALA A 1 543 ? -50.103 -27.628 115.904 1.00 91.00 543 ALA A C 1
ATOM 4298 O O . ALA A 1 543 ? -50.367 -27.966 117.055 1.00 91.00 543 ALA A O 1
ATOM 4299 N N . LYS A 1 544 ? -49.836 -26.353 115.585 1.00 91.88 544 LYS A N 1
ATOM 4300 C CA . LYS A 1 544 ? -49.895 -25.250 116.556 1.00 91.88 544 LYS A CA 1
ATOM 4301 C C . LYS A 1 544 ? -51.283 -25.127 117.185 1.00 91.88 544 LYS A C 1
ATOM 4303 O O . LYS A 1 544 ? -51.363 -25.050 118.401 1.00 91.88 544 LYS A O 1
ATOM 4308 N N . GLN A 1 545 ? -52.364 -25.200 116.406 1.00 90.88 545 GLN A N 1
ATOM 4309 C CA . GLN A 1 545 ? -53.739 -25.196 116.923 1.00 90.88 545 GLN A CA 1
ATOM 4310 C C . GLN A 1 545 ? -54.025 -26.389 117.846 1.00 90.88 545 GLN A C 1
ATOM 4312 O O . GLN A 1 545 ? -54.622 -26.189 118.898 1.00 90.88 545 GLN A O 1
ATOM 4317 N N . ARG A 1 546 ? -53.552 -27.601 117.519 1.00 89.75 546 ARG A N 1
ATOM 4318 C CA . ARG A 1 546 ? -53.632 -28.773 118.411 1.00 89.75 546 ARG A CA 1
ATOM 4319 C C . ARG A 1 546 ? -52.826 -28.570 119.694 1.00 89.75 546 ARG A C 1
ATOM 4321 O O . ARG A 1 546 ? -53.334 -28.880 120.761 1.00 89.75 546 ARG A O 1
ATOM 4328 N N . ILE A 1 547 ? -51.619 -28.005 119.619 1.00 86.12 547 ILE A N 1
ATOM 4329 C CA . ILE A 1 547 ? -50.810 -27.648 120.798 1.00 86.12 547 ILE A CA 1
ATOM 4330 C C . ILE A 1 547 ? -51.518 -26.572 121.636 1.00 86.12 547 ILE A C 1
ATOM 4332 O O . ILE A 1 547 ? -51.523 -26.665 122.858 1.00 86.12 547 ILE A O 1
ATOM 4336 N N . THR A 1 548 ? -52.179 -25.589 121.017 1.00 83.94 548 THR A N 1
ATOM 4337 C CA . THR A 1 548 ? -52.994 -24.596 121.732 1.00 83.94 548 THR A CA 1
ATOM 4338 C C . THR A 1 548 ? -54.229 -25.232 122.369 1.00 83.94 548 THR A C 1
ATOM 4340 O O . THR A 1 548 ? -54.497 -24.948 123.527 1.00 83.94 548 THR A O 1
ATOM 4343 N N . GLN A 1 549 ? -54.949 -26.126 121.682 1.00 83.81 549 GLN A N 1
ATOM 4344 C CA . GLN A 1 549 ? -56.090 -26.852 122.256 1.00 83.81 549 GLN A CA 1
ATOM 4345 C C . GLN A 1 549 ? -55.664 -27.748 123.424 1.00 83.81 549 GLN A C 1
ATOM 4347 O O . GLN A 1 549 ? -56.247 -27.646 124.497 1.00 83.81 549 GLN A O 1
ATOM 4352 N N . LEU A 1 550 ? -54.611 -28.554 123.255 1.00 81.06 550 LEU A N 1
ATOM 4353 C CA . LEU A 1 550 ? -54.050 -29.405 124.310 1.00 81.06 550 LEU A CA 1
ATOM 4354 C C . LEU A 1 550 ? -53.451 -28.583 125.461 1.00 81.06 550 LEU A C 1
ATOM 4356 O O . LEU A 1 550 ? -53.510 -29.002 126.611 1.00 81.06 550 LEU A O 1
ATOM 4360 N N . GLY A 1 551 ? -52.906 -27.399 125.176 1.00 74.19 551 GLY A N 1
ATOM 4361 C CA . GLY A 1 551 ? -52.435 -26.446 126.179 1.00 74.19 551 GLY A CA 1
ATOM 4362 C C . GLY A 1 551 ? -53.569 -25.728 126.915 1.00 74.19 551 GLY A C 1
ATOM 4363 O O . GLY A 1 551 ? -53.412 -25.390 128.082 1.00 74.19 551 GLY A O 1
ATOM 4364 N N . VAL A 1 552 ? -54.722 -25.519 126.272 1.00 69.62 552 VAL A N 1
ATOM 4365 C CA . VAL A 1 552 ? -55.938 -24.985 126.906 1.00 69.62 552 VAL A CA 1
ATOM 4366 C C . VAL A 1 552 ? -56.635 -26.064 127.737 1.00 69.62 552 VAL A C 1
ATOM 4368 O O . VAL A 1 552 ? -57.048 -25.764 128.851 1.00 69.62 552 VAL A O 1
ATOM 4371 N N . SER A 1 553 ? -56.689 -27.320 127.280 1.00 58.84 553 SER A N 1
ATOM 4372 C CA . SER A 1 553 ? -57.226 -28.422 128.089 1.00 58.84 553 SER A CA 1
ATOM 4373 C C . SER A 1 553 ? -56.307 -28.766 129.268 1.00 58.84 553 SER A C 1
ATOM 4375 O O . SER A 1 553 ? -56.789 -28.875 130.390 1.00 58.84 553 SER A O 1
ATOM 4377 N N . ARG A 1 554 ? -54.977 -28.816 129.076 1.00 56.00 554 ARG A N 1
ATOM 4378 C CA . ARG A 1 554 ? -54.016 -28.967 130.190 1.00 56.00 554 ARG A CA 1
ATOM 4379 C C . ARG A 1 554 ? -53.998 -27.775 131.150 1.00 56.00 554 ARG A C 1
ATOM 4381 O O . ARG A 1 554 ? -53.645 -27.955 132.310 1.00 56.00 554 ARG A O 1
ATOM 4388 N N . LYS A 1 555 ? -54.413 -26.573 130.731 1.00 52.47 555 LYS A N 1
ATOM 4389 C CA . LYS A 1 555 ? -54.569 -25.421 131.642 1.00 52.47 555 LYS A CA 1
ATOM 4390 C C . LYS A 1 555 ? -55.688 -25.592 132.679 1.00 52.47 555 LYS A C 1
ATOM 4392 O O . LYS A 1 555 ? -55.732 -24.793 133.608 1.00 52.47 555 LYS A O 1
ATOM 4397 N N . GLY A 1 556 ? -56.528 -26.626 132.569 1.00 52.09 556 GLY A N 1
ATOM 4398 C CA . GLY A 1 556 ? -57.435 -27.036 133.646 1.00 52.09 556 GLY A CA 1
ATOM 4399 C C . GLY A 1 556 ? -56.741 -27.726 134.830 1.00 52.09 556 GLY A C 1
ATOM 4400 O O . GLY A 1 556 ? -57.279 -27.699 135.930 1.00 52.09 556 GLY A O 1
ATOM 4401 N N . GLU A 1 557 ? -55.551 -28.310 134.632 1.00 48.50 557 GLU A N 1
ATOM 4402 C CA . GLU A 1 557 ? -54.901 -29.199 135.618 1.00 48.50 557 GLU A CA 1
ATOM 4403 C C . GLU A 1 557 ? -53.436 -28.810 135.928 1.00 48.50 557 GLU A C 1
ATOM 4405 O O . GLU A 1 557 ? -52.936 -29.056 137.022 1.00 48.50 557 GLU A O 1
ATOM 4410 N N . GLY A 1 558 ? -52.734 -28.157 134.993 1.00 47.03 558 GLY A N 1
ATOM 4411 C CA . GLY A 1 558 ? -51.274 -27.979 135.021 1.00 47.03 558 GLY A CA 1
ATOM 4412 C C . GLY A 1 558 ? -50.713 -26.726 135.711 1.00 47.03 558 GLY A C 1
ATOM 4413 O O . GLY A 1 558 ? -49.524 -26.451 135.552 1.00 47.03 558 GLY A O 1
ATOM 4414 N N . LEU A 1 559 ? -51.504 -25.936 136.453 1.00 51.50 559 LEU A N 1
ATOM 4415 C CA . LEU A 1 559 ? -50.999 -24.691 137.076 1.00 51.50 559 LEU A CA 1
ATOM 4416 C C . LEU A 1 559 ? -49.884 -24.953 138.114 1.00 51.50 559 LEU A C 1
ATOM 4418 O O . LEU A 1 559 ? -48.995 -24.123 138.288 1.00 51.50 559 LEU A O 1
ATOM 4422 N N . LEU A 1 560 ? -49.911 -26.116 138.774 1.00 49.88 560 LEU A N 1
ATOM 4423 C CA . LEU A 1 560 ? -48.888 -26.545 139.737 1.00 49.88 560 LEU A CA 1
ATOM 4424 C C . LEU A 1 560 ? -47.614 -27.091 139.070 1.00 49.88 560 LEU A C 1
ATOM 4426 O O . LEU A 1 560 ? -46.519 -26.877 139.585 1.00 49.88 560 LEU A O 1
ATOM 4430 N N . GLU A 1 561 ? -47.725 -27.744 137.908 1.00 47.09 561 GLU A N 1
ATOM 4431 C CA . GLU A 1 561 ? -46.571 -28.309 137.187 1.00 47.09 561 GLU A CA 1
ATOM 4432 C C . GLU A 1 561 ? -45.646 -27.199 136.650 1.00 47.09 561 GLU A C 1
ATOM 4434 O O . GLU A 1 561 ? -44.423 -27.322 136.688 1.00 47.09 561 GLU A O 1
ATOM 4439 N N . ALA A 1 562 ? -46.217 -26.051 136.263 1.00 48.28 562 ALA A N 1
ATOM 4440 C CA . ALA A 1 562 ? -45.466 -24.873 135.824 1.00 48.28 562 ALA A CA 1
ATOM 4441 C C . ALA A 1 562 ? -44.541 -24.265 136.904 1.00 48.28 562 ALA A C 1
ATOM 4443 O O . ALA A 1 562 ? -43.601 -23.550 136.557 1.00 48.28 562 ALA A O 1
ATOM 4444 N N . LEU A 1 563 ? -44.779 -24.547 138.192 1.00 49.38 563 LEU A N 1
ATOM 4445 C CA . LEU A 1 563 ? -43.917 -24.113 139.299 1.00 49.38 563 LEU A CA 1
ATOM 4446 C C . LEU A 1 563 ? -42.826 -25.140 139.648 1.00 49.38 563 LEU A C 1
ATOM 4448 O O . LEU A 1 563 ? -41.810 -24.768 140.231 1.00 49.38 563 LEU A O 1
ATOM 4452 N N . ALA A 1 564 ? -42.987 -26.411 139.261 1.00 48.41 564 ALA A N 1
ATOM 4453 C CA . ALA A 1 564 ? -42.005 -27.462 139.536 1.00 48.41 564 ALA A CA 1
ATOM 4454 C C . ALA A 1 564 ? -40.728 -27.321 138.682 1.00 48.41 564 ALA A C 1
ATOM 4456 O O . ALA A 1 564 ? -39.627 -27.601 139.153 1.00 48.41 564 ALA A O 1
ATOM 4457 N N . SER A 1 565 ? -40.851 -26.819 137.449 1.00 46.75 565 SER A N 1
ATOM 4458 C CA . SER A 1 565 ? -39.729 -26.695 136.501 1.00 46.75 565 SER A CA 1
ATOM 4459 C C . SER A 1 565 ? -38.757 -25.539 136.783 1.00 46.75 565 SER A C 1
ATOM 4461 O O . SER A 1 565 ? -37.769 -25.401 136.066 1.00 46.75 565 SER A O 1
ATOM 4463 N N . PHE A 1 566 ? -39.004 -24.704 137.800 1.00 46.81 566 PHE A N 1
ATOM 4464 C CA . PHE A 1 566 ? -38.111 -23.590 138.166 1.00 46.81 566 PHE A CA 1
ATOM 4465 C C . PHE A 1 566 ? -37.077 -23.956 139.249 1.00 46.81 566 PHE A C 1
ATOM 4467 O O . PHE A 1 566 ? -36.348 -23.088 139.726 1.00 46.81 566 PHE A O 1
ATOM 4474 N N . SER A 1 567 ? -37.007 -25.232 139.648 1.00 36.94 567 SER A N 1
ATOM 4475 C CA . SER A 1 567 ? -36.134 -25.710 140.725 1.00 36.94 567 SER A CA 1
ATOM 4476 C C . SER A 1 567 ? -35.433 -27.027 140.370 1.00 36.94 567 SER A C 1
ATOM 4478 O O . SER A 1 567 ? -35.812 -28.095 140.847 1.00 36.94 567 SER A O 1
ATOM 4480 N N . HIS A 1 568 ? -34.387 -26.940 139.541 1.00 39.66 568 HIS A N 1
ATOM 4481 C CA . HIS A 1 568 ? -33.214 -27.821 139.629 1.00 39.66 568 HIS A CA 1
ATOM 4482 C C . HIS A 1 568 ? -31.967 -27.082 139.126 1.00 39.66 568 HIS A C 1
ATOM 4484 O O . HIS A 1 568 ? -31.785 -26.850 137.933 1.00 39.66 568 HIS A O 1
ATOM 4490 N N . SER A 1 569 ? -31.135 -26.659 140.074 1.00 34.62 569 SER A N 1
ATOM 4491 C CA . SER A 1 569 ? -29.896 -25.913 139.866 1.00 34.62 569 SER A CA 1
ATOM 4492 C C . SER A 1 569 ? -28.653 -26.820 139.859 1.00 34.62 569 SER A C 1
ATOM 4494 O O . SER A 1 569 ? -28.673 -27.917 140.409 1.00 34.62 569 SER A O 1
ATOM 4496 N N . HIS A 1 570 ? -27.543 -26.265 139.351 1.00 33.25 570 HIS A N 1
ATOM 4497 C CA . HIS A 1 570 ? -26.146 -26.732 139.488 1.00 33.25 570 HIS A CA 1
ATOM 4498 C C . HIS A 1 570 ? -25.659 -27.901 138.600 1.00 33.25 570 HIS A C 1
ATOM 4500 O O . HIS A 1 570 ? -26.434 -28.721 138.126 1.00 33.25 570 HIS A O 1
ATOM 4506 N N . GLY A 1 571 ? -24.329 -27.940 138.392 1.00 34.78 571 GLY A N 1
ATOM 4507 C CA . GLY A 1 571 ? -23.609 -28.889 137.520 1.00 34.78 571 GLY A CA 1
ATOM 4508 C C . GLY A 1 571 ? -23.202 -28.274 136.167 1.00 34.78 571 GLY A C 1
ATOM 4509 O O . GLY A 1 571 ? -23.813 -28.602 135.163 1.00 34.78 571 GLY A O 1
ATOM 4510 N N . ALA A 1 572 ? -22.366 -27.232 136.075 1.00 35.62 572 ALA A N 1
ATOM 4511 C CA . ALA A 1 572 ? -20.955 -27.096 136.491 1.00 35.62 572 ALA A CA 1
ATOM 4512 C C . ALA A 1 572 ? -19.950 -27.741 135.505 1.00 35.62 572 ALA A C 1
ATOM 4514 O O . ALA A 1 572 ? -20.052 -28.926 135.204 1.00 35.62 572 ALA A O 1
ATOM 4515 N N . GLY A 1 573 ? -18.959 -26.951 135.061 1.00 34.12 573 GLY A N 1
ATOM 4516 C CA . GLY A 1 573 ? -17.997 -27.300 134.002 1.00 34.12 573 GLY A CA 1
ATOM 4517 C C . GLY A 1 573 ? -18.538 -27.030 132.585 1.00 34.12 573 GLY A C 1
ATOM 4518 O O . GLY A 1 573 ? -19.735 -27.153 132.350 1.00 34.12 573 GLY A O 1
ATOM 4519 N N . ASP A 1 574 ? -17.733 -26.627 131.603 1.00 36.75 574 ASP A N 1
ATOM 4520 C CA . ASP A 1 574 ? -16.372 -26.061 131.653 1.00 36.75 574 ASP A CA 1
ATOM 4521 C C . ASP A 1 574 ? -16.196 -25.128 130.427 1.00 36.75 574 ASP A C 1
ATOM 4523 O O . ASP A 1 574 ? -17.129 -24.908 129.652 1.00 36.75 574 ASP A O 1
ATOM 4527 N N . GLN A 1 575 ? -15.017 -24.538 130.267 1.00 44.47 575 GLN A N 1
ATOM 4528 C CA . GLN A 1 575 ? -14.620 -23.681 129.155 1.00 44.47 575 GLN A CA 1
ATOM 4529 C C . GLN A 1 575 ? -14.856 -24.347 127.790 1.00 44.47 575 GLN A C 1
ATOM 4531 O O . GLN A 1 575 ? -14.476 -25.498 127.592 1.00 44.47 575 GLN A O 1
ATOM 4536 N N . LEU A 1 576 ? -15.325 -23.567 126.807 1.00 36.94 576 LEU A N 1
ATOM 4537 C CA . LEU A 1 576 ? -14.548 -23.313 125.584 1.00 36.94 576 LEU A CA 1
ATOM 4538 C C . LEU A 1 576 ? -15.166 -22.197 124.719 1.00 36.94 576 LEU A C 1
ATOM 4540 O O . LEU A 1 576 ? -16.293 -22.286 124.248 1.00 36.94 576 LEU A O 1
ATOM 4544 N N . SER A 1 577 ? -14.354 -21.163 124.507 1.00 36.59 577 SER A N 1
ATOM 4545 C CA . SER A 1 577 ? -14.245 -20.310 123.316 1.00 36.59 577 SER A CA 1
ATOM 4546 C C . SER A 1 577 ? -15.482 -20.020 122.453 1.00 36.59 577 SER A C 1
ATOM 4548 O O . SER A 1 577 ? -15.870 -20.798 121.584 1.00 36.59 577 SER A O 1
ATOM 4550 N N . VAL A 1 578 ? -15.915 -18.758 122.510 1.00 49.56 578 VAL A N 1
ATOM 4551 C CA . VAL A 1 578 ? -16.371 -18.036 121.311 1.00 49.56 578 VAL A CA 1
ATOM 4552 C C . VAL A 1 578 ? -15.235 -18.012 120.277 1.00 49.56 578 VAL A C 1
ATOM 4554 O O . VAL A 1 578 ? -14.108 -17.657 120.627 1.00 49.56 578 VAL A O 1
ATOM 4557 N N . PRO A 1 579 ? -15.532 -18.275 118.997 1.00 39.34 579 PRO A N 1
ATOM 4558 C CA . PRO A 1 579 ? -14.957 -17.467 117.929 1.00 39.34 579 PRO A CA 1
ATOM 4559 C C . PRO A 1 579 ? -16.055 -16.709 117.172 1.00 39.34 579 PRO A C 1
ATOM 4561 O O . PRO A 1 579 ? -17.104 -17.255 116.830 1.00 39.34 579 PRO A O 1
ATOM 4564 N N . ALA A 1 580 ? -15.798 -15.433 116.892 1.00 43.09 580 ALA A N 1
ATOM 4565 C CA . ALA A 1 580 ? -16.600 -14.671 115.944 1.00 43.09 580 ALA A CA 1
ATOM 4566 C C . ALA A 1 580 ? -16.320 -15.130 114.500 1.00 43.09 580 ALA A C 1
ATOM 4568 O O . ALA A 1 580 ? -15.295 -15.749 114.223 1.00 43.09 580 ALA A O 1
ATOM 4569 N N . SER A 1 581 ? -17.238 -14.781 113.597 1.00 52.28 581 SER A N 1
ATOM 4570 C CA . SER A 1 581 ? -17.185 -15.000 112.143 1.00 52.28 581 SER A CA 1
ATOM 4571 C C . SER A 1 581 ? -15.786 -14.892 111.506 1.00 52.28 581 SER A C 1
ATOM 4573 O O . SER A 1 581 ? -15.180 -13.819 111.557 1.00 52.28 581 SER A O 1
ATOM 4575 N N . PRO A 1 582 ? -15.326 -15.944 110.805 1.00 44.19 582 PRO A N 1
ATOM 4576 C CA . PRO A 1 582 ? -14.295 -15.839 109.777 1.00 44.19 582 PRO A CA 1
ATOM 4577 C C . PRO A 1 582 ? -14.802 -16.294 108.388 1.00 44.19 582 PRO A C 1
ATOM 4579 O O . PRO A 1 582 ? -15.805 -16.993 108.283 1.00 44.19 582 PRO A O 1
ATOM 4582 N N . TRP A 1 583 ? -14.034 -15.963 107.339 1.00 38.78 583 TRP A N 1
ATOM 4583 C CA . TRP A 1 583 ? -14.260 -16.254 105.901 1.00 38.78 583 TRP A CA 1
ATOM 4584 C C . TRP A 1 583 ? -15.129 -15.261 105.109 1.00 38.78 583 TRP A C 1
ATOM 4586 O O . TRP A 1 583 ? -16.071 -15.622 104.408 1.00 38.78 583 TRP A O 1
ATOM 4596 N N . ALA A 1 584 ? -14.685 -14.002 105.107 1.00 45.69 584 ALA A N 1
ATOM 4597 C CA . ALA A 1 584 ? -14.751 -13.173 103.905 1.00 45.69 584 ALA A CA 1
ATOM 4598 C C . ALA A 1 584 ? -13.395 -13.236 103.168 1.00 45.69 584 ALA A C 1
ATOM 4600 O O . ALA A 1 584 ? -12.371 -13.002 103.814 1.00 45.69 584 ALA A O 1
ATOM 4601 N N . PRO A 1 585 ? -13.359 -13.486 101.846 1.00 48.66 585 PRO A N 1
ATOM 4602 C CA . PRO A 1 585 ? -12.219 -13.156 101.000 1.00 48.66 585 PRO A CA 1
ATOM 4603 C C . PRO A 1 585 ? -12.347 -11.714 100.489 1.00 48.66 585 PRO A C 1
ATOM 4605 O O . PRO A 1 585 ? -13.143 -11.404 99.607 1.00 48.66 585 PRO A O 1
ATOM 4608 N N . GLU A 1 586 ? -11.572 -10.833 101.109 1.00 36.19 586 GLU A N 1
ATOM 4609 C CA . GLU A 1 586 ? -10.740 -9.816 100.453 1.00 36.19 586 GLU A CA 1
ATOM 4610 C C . GLU A 1 586 ? -11.154 -9.323 99.047 1.00 36.19 586 GLU A C 1
ATOM 4612 O O . GLU A 1 586 ? -10.683 -9.810 98.020 1.00 36.19 586 GLU A O 1
ATOM 4617 N N . THR A 1 587 ? -11.899 -8.215 98.999 1.00 49.31 587 THR A N 1
ATOM 4618 C CA . THR A 1 587 ? -11.736 -7.227 97.919 1.00 49.31 587 THR A CA 1
ATOM 4619 C C . THR A 1 587 ? -10.643 -6.226 98.325 1.00 49.31 587 THR A C 1
ATOM 4621 O O . THR A 1 587 ? -10.905 -5.398 99.206 1.00 49.31 587 THR A O 1
ATOM 4624 N N . PRO A 1 588 ? -9.430 -6.255 97.737 1.00 51.62 588 PRO A N 1
ATOM 4625 C CA . PRO A 1 588 ? -8.408 -5.250 98.019 1.00 51.62 588 PRO A CA 1
ATOM 4626 C C . PRO A 1 588 ? -8.819 -3.871 97.477 1.00 51.62 588 PRO A C 1
ATOM 4628 O O . PRO A 1 588 ? -9.567 -3.750 96.506 1.00 51.62 588 PRO A O 1
ATOM 4631 N N . ALA A 1 589 ? -8.350 -2.810 98.134 1.00 39.50 589 ALA A N 1
ATOM 4632 C CA . ALA A 1 589 ? -8.810 -1.446 97.890 1.00 39.50 589 ALA A CA 1
ATOM 4633 C C . ALA A 1 589 ? -7.969 -0.670 96.857 1.00 39.50 589 ALA A C 1
ATOM 4635 O O . ALA A 1 589 ? -6.795 -0.954 96.651 1.00 39.50 589 ALA A O 1
ATOM 4636 N N . LYS A 1 590 ? -8.599 0.371 96.289 1.00 46.34 590 LYS A N 1
ATOM 4637 C CA . LYS A 1 590 ? -8.024 1.624 95.746 1.00 46.34 590 LYS A CA 1
ATOM 4638 C C . LYS A 1 590 ? -6.525 1.613 95.380 1.00 46.34 590 LYS A C 1
ATOM 4640 O O . LYS A 1 590 ? -5.676 1.783 96.252 1.00 46.34 590 LYS A O 1
ATOM 4645 N N . GLY A 1 591 ? -6.226 1.638 94.081 1.00 36.38 591 GLY A N 1
ATOM 4646 C CA . GLY A 1 591 ? -4.900 1.965 93.550 1.00 36.38 591 GLY A CA 1
ATOM 4647 C C . GLY A 1 591 ? -4.978 2.900 92.340 1.00 36.38 591 GLY A C 1
ATOM 4648 O O . GLY A 1 591 ? -5.744 2.631 91.426 1.00 36.38 591 GLY A O 1
ATOM 4649 N N . ALA A 1 592 ? -4.196 3.982 92.398 1.00 36.56 592 ALA A N 1
ATOM 4650 C CA . ALA A 1 592 ? -3.727 4.879 91.331 1.00 36.56 592 ALA A CA 1
ATOM 4651 C C . ALA A 1 592 ? -4.615 5.209 90.105 1.00 36.56 592 ALA A C 1
ATOM 4653 O O . ALA A 1 592 ? -4.993 4.383 89.281 1.00 36.56 592 ALA A O 1
ATOM 4654 N N . GLU A 1 593 ? -4.771 6.517 89.924 1.00 45.66 593 GLU A N 1
ATOM 4655 C CA . GLU A 1 593 ? -5.146 7.211 88.696 1.00 45.66 593 GLU A CA 1
ATOM 4656 C C . GLU A 1 593 ? -4.423 6.712 87.427 1.00 45.66 593 GLU A C 1
ATOM 4658 O O . GLU A 1 593 ? -3.214 6.484 87.414 1.00 45.66 593 GLU A O 1
ATOM 4663 N N . THR A 1 594 ? -5.112 6.762 86.287 1.00 38.47 594 THR A N 1
ATOM 4664 C CA . THR A 1 594 ? -4.494 7.282 85.055 1.00 38.47 594 THR A CA 1
ATOM 4665 C C . THR A 1 594 ? -5.545 8.014 84.226 1.00 38.47 594 THR A C 1
ATOM 4667 O O . THR A 1 594 ? -6.669 7.543 84.062 1.00 38.47 594 THR A O 1
ATOM 4670 N N . ARG A 1 595 ? -5.208 9.215 83.746 1.00 47.84 595 ARG A N 1
ATOM 4671 C CA . ARG A 1 595 ? -6.113 10.065 82.961 1.00 47.84 595 ARG A CA 1
ATOM 4672 C C . ARG A 1 595 ? -5.941 9.790 81.467 1.00 47.84 595 ARG A C 1
ATOM 4674 O O . ARG A 1 595 ? -4.842 9.970 80.956 1.00 47.84 595 ARG A O 1
ATOM 4681 N N . THR A 1 596 ? -7.040 9.560 80.757 1.00 45.19 596 THR A N 1
ATOM 4682 C CA . THR A 1 596 ? -7.175 9.867 79.319 1.00 45.19 596 THR A CA 1
ATOM 4683 C C . THR A 1 596 ? -8.636 10.240 79.008 1.00 45.19 596 THR A C 1
ATOM 4685 O O . THR A 1 596 ? -9.528 9.917 79.796 1.00 45.19 596 THR A O 1
ATOM 4688 N N . PRO A 1 597 ? -8.903 11.047 77.961 1.00 50.09 597 PRO A N 1
ATOM 4689 C CA . PRO A 1 597 ? -10.081 11.916 77.955 1.00 50.09 597 PRO A CA 1
ATOM 4690 C C . PRO A 1 597 ? -11.358 11.292 77.378 1.00 50.09 597 PRO A C 1
ATOM 4692 O O . PRO A 1 597 ? -11.332 10.434 76.497 1.00 50.09 597 PRO A O 1
ATOM 4695 N N . LYS A 1 598 ? -12.500 11.839 77.816 1.00 47.16 598 LYS A N 1
ATOM 4696 C CA . LYS A 1 598 ? -13.812 11.653 77.178 1.00 47.16 598 LYS A CA 1
ATOM 4697 C C . LYS A 1 598 ? -13.749 12.044 75.693 1.00 47.16 598 LYS A C 1
ATOM 4699 O O . LYS A 1 598 ? -13.270 13.129 75.371 1.00 47.16 598 LYS A O 1
ATOM 4704 N N . ARG A 1 599 ? -14.367 11.242 74.822 1.00 36.72 599 ARG A N 1
ATOM 4705 C CA . ARG A 1 599 ? -14.860 11.684 73.503 1.00 36.72 599 ARG A CA 1
ATOM 4706 C C . ARG A 1 599 ? -16.402 11.614 73.506 1.00 36.72 599 ARG A C 1
ATOM 4708 O O . ARG A 1 599 ? -16.933 10.784 74.246 1.00 36.72 599 ARG A O 1
ATOM 4715 N N . PRO A 1 600 ? -17.135 12.481 72.778 1.00 46.44 600 PRO A N 1
ATOM 4716 C CA . PRO A 1 600 ? -18.598 12.505 72.842 1.00 46.44 600 PRO A CA 1
ATOM 4717 C C . PRO A 1 600 ? -19.232 11.235 72.268 1.00 46.44 600 PRO A C 1
ATOM 4719 O O . PRO A 1 600 ? -18.656 10.591 71.392 1.00 46.44 600 PRO A O 1
ATOM 4722 N N . GLY A 1 601 ? -20.432 10.896 72.742 1.00 48.22 601 GLY A N 1
ATOM 4723 C CA . GLY A 1 601 ? -21.184 9.754 72.227 1.00 48.22 601 GLY A CA 1
ATOM 4724 C C . GLY A 1 601 ? -21.707 9.998 70.811 1.00 48.22 601 GLY A C 1
ATOM 4725 O O . GLY A 1 601 ? -22.334 11.021 70.544 1.00 48.22 601 GLY A O 1
ATOM 4726 N N . THR A 1 602 ? -21.491 9.033 69.921 1.00 37.97 602 THR A N 1
ATOM 4727 C CA . THR A 1 602 ? -22.228 8.906 68.659 1.00 37.97 602 THR A CA 1
ATOM 4728 C C . THR A 1 602 ? -23.510 8.091 68.888 1.00 37.97 602 THR A C 1
ATOM 4730 O O . THR A 1 602 ? -23.509 7.164 69.703 1.00 37.97 602 THR A O 1
ATOM 4733 N N . PRO A 1 603 ? -24.632 8.421 68.222 1.00 44.97 603 PRO A N 1
ATOM 4734 C CA . PRO A 1 603 ? -25.910 7.766 68.483 1.00 44.97 603 PRO A CA 1
ATOM 4735 C C . PRO A 1 603 ? -25.955 6.343 67.915 1.00 44.97 603 PRO A C 1
ATOM 4737 O O . PRO A 1 603 ? -25.574 6.099 66.769 1.00 44.97 603 PRO A O 1
ATOM 4740 N N . THR A 1 604 ? -26.507 5.409 68.691 1.00 45.59 604 THR A N 1
ATOM 4741 C CA . THR A 1 604 ? -26.789 4.025 68.287 1.00 45.59 604 THR A CA 1
ATOM 4742 C C . THR A 1 604 ? -27.904 3.965 67.237 1.00 45.59 604 THR A C 1
ATOM 4744 O O . THR A 1 604 ? -29.072 3.706 67.535 1.00 45.59 604 THR A O 1
ATOM 4747 N N . ARG A 1 605 ? -27.547 4.189 65.967 1.00 39.47 605 ARG A N 1
ATOM 4748 C CA . ARG A 1 605 ? -28.433 3.889 64.835 1.00 39.47 605 ARG A CA 1
ATOM 4749 C C . ARG A 1 605 ? -28.546 2.372 64.662 1.00 39.47 605 ARG A C 1
ATOM 4751 O O . ARG A 1 605 ? -27.542 1.670 64.582 1.00 39.47 605 ARG A O 1
ATOM 4758 N N . LYS A 1 606 ? -29.784 1.877 64.607 1.00 41.56 606 LYS A N 1
ATOM 4759 C CA . LYS A 1 606 ? -30.106 0.469 64.328 1.00 41.56 606 LYS A CA 1
ATOM 4760 C C . LYS A 1 606 ? -29.573 0.076 62.938 1.00 41.56 606 LYS A C 1
ATOM 4762 O O . LYS A 1 606 ? -29.667 0.912 62.034 1.00 41.56 606 LYS A O 1
ATOM 4767 N N . PRO A 1 607 ? -29.117 -1.171 62.718 1.00 41.66 607 PRO A N 1
ATOM 4768 C CA . PRO A 1 607 ? -28.930 -1.693 61.370 1.00 41.66 607 PRO A CA 1
ATOM 4769 C C . PRO A 1 607 ? -30.309 -1.857 60.716 1.00 41.66 607 PRO A C 1
ATOM 4771 O O . PRO A 1 607 ? -31.023 -2.828 60.957 1.00 41.66 607 PRO A O 1
ATOM 4774 N N . ALA A 1 608 ? -30.722 -0.863 59.930 1.00 39.50 608 ALA A N 1
ATOM 4775 C CA . ALA A 1 608 ? -31.893 -0.988 59.076 1.00 39.50 608 ALA A CA 1
ATOM 4776 C C . ALA A 1 608 ? -31.556 -1.930 57.913 1.00 39.50 608 ALA A C 1
ATOM 4778 O O . ALA A 1 608 ? -30.511 -1.779 57.280 1.00 39.50 608 ALA A O 1
ATOM 4779 N N . SER A 1 609 ? -32.441 -2.887 57.627 1.00 43.09 609 SER A N 1
ATOM 4780 C CA . SER A 1 609 ? -32.302 -3.763 56.463 1.00 43.09 609 SER A CA 1
ATOM 4781 C C . SER A 1 609 ? -32.493 -2.947 55.184 1.00 43.09 609 SER A C 1
ATOM 4783 O O . SER A 1 609 ? -33.617 -2.677 54.768 1.00 43.09 609 SER A O 1
ATOM 4785 N N . ALA A 1 610 ? -31.385 -2.526 54.581 1.00 39.78 610 ALA A N 1
ATOM 4786 C CA . ALA A 1 610 ? -31.344 -1.874 53.281 1.00 39.78 610 ALA A CA 1
ATOM 4787 C C . ALA A 1 610 ? -30.698 -2.840 52.283 1.00 39.78 610 ALA A C 1
ATOM 4789 O O . ALA A 1 610 ? -29.498 -2.781 52.021 1.00 39.78 610 ALA A O 1
ATOM 4790 N N . ARG A 1 611 ? -31.504 -3.763 51.743 1.00 40.94 611 ARG A N 1
ATOM 4791 C CA . ARG A 1 611 ? -31.095 -4.764 50.739 1.00 40.94 611 ARG A CA 1
ATOM 4792 C C . ARG A 1 611 ? -30.955 -4.134 49.340 1.00 40.94 611 ARG A C 1
ATOM 4794 O O . ARG A 1 611 ? -31.494 -4.649 48.367 1.00 40.94 611 ARG A O 1
ATOM 4801 N N . GLY A 1 612 ? -30.280 -2.987 49.266 1.00 39.91 612 GLY A N 1
ATOM 4802 C CA . GLY A 1 612 ? -29.906 -2.344 48.010 1.00 39.91 612 GLY A CA 1
ATOM 4803 C C . GLY A 1 612 ? -28.798 -3.138 47.323 1.00 39.91 612 GLY A C 1
ATOM 4804 O O . GLY A 1 612 ? -27.919 -3.683 47.995 1.00 39.91 612 GLY A O 1
ATOM 4805 N N . ALA A 1 613 ? -28.853 -3.224 45.995 1.00 46.09 613 ALA A N 1
ATOM 4806 C CA . ALA A 1 613 ? -27.816 -3.889 45.221 1.00 46.09 613 ALA A CA 1
ATOM 4807 C C . ALA A 1 613 ? -26.465 -3.198 45.456 1.00 46.09 613 ALA A C 1
ATOM 4809 O O . ALA A 1 613 ? -26.354 -1.980 45.324 1.00 46.09 613 ALA A O 1
ATOM 4810 N N . ARG A 1 614 ? -25.436 -3.980 45.794 1.00 43.78 614 ARG A N 1
ATOM 4811 C CA . ARG A 1 614 ? -24.053 -3.515 45.691 1.00 43.78 614 ARG A CA 1
ATOM 4812 C C . ARG A 1 614 ? -23.691 -3.535 44.210 1.00 43.78 614 ARG A C 1
ATOM 4814 O O . ARG A 1 614 ? -23.392 -4.606 43.688 1.00 43.78 614 ARG A O 1
ATOM 4821 N N . SER A 1 615 ? -23.743 -2.377 43.554 1.00 53.31 615 SER A N 1
ATOM 4822 C CA . SER A 1 615 ? -22.994 -2.164 42.314 1.00 53.31 615 SER A CA 1
ATOM 4823 C C . SER A 1 615 ? -21.533 -2.535 42.565 1.00 53.31 615 SER A C 1
ATOM 4825 O O . SER A 1 615 ? -20.994 -2.297 43.652 1.00 53.31 615 SER A O 1
ATOM 4827 N N . ASN A 1 616 ? -20.905 -3.191 41.596 1.00 62.31 616 ASN A N 1
ATOM 4828 C CA . ASN A 1 616 ? -19.522 -3.609 41.742 1.00 62.31 616 ASN A CA 1
ATOM 4829 C C . ASN A 1 616 ? -18.636 -2.358 41.569 1.00 62.31 616 ASN A C 1
ATOM 4831 O O . ASN A 1 616 ? -18.718 -1.732 40.516 1.00 62.31 616 ASN A O 1
ATOM 4835 N N . PRO A 1 617 ? -17.801 -1.936 42.540 1.00 65.12 617 PRO A N 1
ATOM 4836 C CA . PRO A 1 617 ? -17.072 -0.664 42.427 1.00 65.12 617 PRO A CA 1
ATOM 4837 C C . PRO A 1 617 ? -16.115 -0.612 41.220 1.00 65.12 617 PRO A C 1
ATOM 4839 O O . PRO A 1 617 ? -15.838 0.462 40.697 1.00 65.12 617 PRO A O 1
ATOM 4842 N N . LEU A 1 618 ? -15.673 -1.775 40.725 1.00 72.00 618 LEU A N 1
ATOM 4843 C CA . LEU A 1 618 ? -14.912 -1.908 39.478 1.00 72.00 618 LEU A CA 1
ATOM 4844 C C . LEU A 1 618 ? -15.726 -1.501 38.230 1.00 72.00 618 LEU A C 1
ATOM 4846 O O . LEU A 1 618 ? -15.184 -0.956 37.273 1.00 72.00 618 LEU A O 1
ATOM 4850 N N . GLU A 1 619 ? -17.030 -1.769 38.244 1.00 74.31 619 GLU A N 1
ATOM 4851 C CA . GLU A 1 619 ? -17.978 -1.457 37.170 1.00 74.31 619 GLU A CA 1
ATOM 4852 C C . GLU A 1 619 ? -18.329 0.039 37.165 1.00 74.31 619 GLU A C 1
ATOM 4854 O O . GLU A 1 619 ? -18.455 0.643 36.102 1.00 74.31 619 GLU A O 1
ATOM 4859 N N . GLU A 1 620 ? -18.385 0.662 38.346 1.00 77.31 620 GLU A N 1
ATOM 4860 C CA . GLU A 1 620 ? -18.538 2.112 38.508 1.00 77.31 620 GLU A CA 1
ATOM 4861 C C . GLU A 1 620 ? -17.276 2.866 38.038 1.00 77.31 620 GLU A C 1
ATOM 4863 O O . GLU A 1 620 ? -17.390 3.825 37.275 1.00 77.31 620 GLU A O 1
ATOM 4868 N N . GLU A 1 621 ? -16.064 2.384 38.361 1.00 79.94 621 GLU A N 1
ATOM 4869 C CA . GLU A 1 621 ? -14.822 2.909 37.761 1.00 79.94 621 GLU A CA 1
ATOM 4870 C C . GLU A 1 621 ? -14.791 2.755 36.231 1.00 79.94 621 GLU A C 1
ATOM 4872 O O . GLU A 1 621 ? -14.356 3.671 35.529 1.00 79.94 621 GLU A O 1
ATOM 4877 N N . TYR A 1 622 ? -15.252 1.620 35.695 1.00 84.50 622 TYR A N 1
ATOM 4878 C CA . TYR A 1 622 ? -15.297 1.392 34.248 1.00 84.50 622 TYR A CA 1
ATOM 4879 C C . TYR A 1 622 ? -16.278 2.345 33.546 1.00 84.50 622 TYR A C 1
ATOM 4881 O O . TYR A 1 622 ? -15.930 2.947 32.530 1.00 84.50 622 TYR A O 1
ATOM 4889 N N . GLN A 1 623 ? -17.467 2.559 34.121 1.00 85.25 623 GLN A N 1
ATOM 4890 C CA . GLN A 1 623 ? -18.444 3.530 33.616 1.00 85.25 623 GLN A CA 1
ATOM 4891 C C . GLN A 1 623 ? -17.901 4.967 33.659 1.00 85.25 623 GLN A C 1
ATOM 4893 O O . GLN A 1 623 ? -18.070 5.708 32.691 1.00 85.25 623 GLN A O 1
ATOM 4898 N N . VAL A 1 624 ? -17.186 5.355 34.723 1.00 86.12 624 VAL A N 1
ATOM 4899 C CA . VAL A 1 624 ? -16.535 6.675 34.809 1.00 86.12 624 VAL A CA 1
ATOM 4900 C C . VAL A 1 624 ? -15.473 6.850 33.716 1.00 86.12 624 VAL A C 1
ATOM 4902 O O . VAL A 1 624 ? -15.459 7.894 33.063 1.00 86.12 624 VAL A O 1
ATOM 4905 N N . ARG A 1 625 ? -14.636 5.835 33.449 1.00 89.25 625 ARG A N 1
ATOM 4906 C CA . ARG A 1 625 ? -13.649 5.890 32.351 1.00 89.25 625 ARG A CA 1
ATOM 4907 C C . ARG A 1 625 ? -14.313 6.000 30.981 1.00 89.25 625 ARG A C 1
ATOM 4909 O O . ARG A 1 625 ? -13.918 6.863 30.206 1.00 89.25 625 ARG A O 1
ATOM 4916 N N . MET A 1 626 ? -15.349 5.202 30.710 1.00 88.19 626 MET A N 1
ATOM 4917 C CA . MET A 1 626 ? -16.117 5.276 29.458 1.00 88.19 626 MET A CA 1
ATOM 4918 C C . MET A 1 626 ? -16.696 6.679 29.219 1.00 88.19 626 MET A C 1
ATOM 4920 O O . MET A 1 626 ? -16.559 7.227 28.127 1.00 88.19 626 MET A O 1
ATOM 4924 N N . VAL A 1 627 ? -17.285 7.298 30.249 1.00 92.31 627 VAL A N 1
ATOM 4925 C CA . VAL A 1 627 ? -17.833 8.664 30.167 1.00 92.31 627 VAL A CA 1
ATOM 4926 C C . VAL A 1 627 ? -16.730 9.715 29.977 1.00 92.31 627 VAL A C 1
ATOM 4928 O O . VAL A 1 627 ? -16.931 10.696 29.259 1.00 92.31 627 VAL A O 1
ATOM 4931 N N . GLU A 1 628 ? -15.552 9.537 30.580 1.00 92.25 628 GLU A N 1
ATOM 4932 C CA . GLU A 1 628 ? -14.424 10.459 30.402 1.00 92.25 628 GLU A CA 1
ATOM 4933 C C . GLU A 1 628 ? -13.752 10.320 29.021 1.00 92.25 628 GLU A C 1
ATOM 4935 O O . GLU A 1 628 ? -13.388 11.331 28.413 1.00 92.25 628 GLU A O 1
ATOM 4940 N N . GLU A 1 629 ? -13.669 9.108 28.468 1.00 86.81 629 GLU A N 1
ATOM 4941 C CA . GLU A 1 629 ? -13.217 8.859 27.093 1.00 86.81 629 GLU A CA 1
ATOM 4942 C C . GLU A 1 629 ? -14.207 9.406 26.054 1.00 86.81 629 GLU A C 1
ATOM 4944 O O . GLU A 1 629 ? -13.791 10.094 25.118 1.00 86.81 629 GLU A O 1
ATOM 4949 N N . GLU A 1 630 ? -15.515 9.213 26.241 1.00 92.06 630 GLU A N 1
ATOM 4950 C CA . GLU A 1 630 ? -16.536 9.798 25.364 1.00 92.06 630 GLU A CA 1
ATOM 4951 C C . GLU A 1 630 ? -16.527 11.336 25.429 1.00 92.06 630 GLU A C 1
ATOM 4953 O O . GLU A 1 630 ? -16.562 12.013 24.397 1.00 92.06 630 GLU A O 1
ATOM 4958 N N . ARG A 1 631 ? -16.362 11.916 26.624 1.00 93.56 631 ARG A N 1
ATOM 4959 C CA . ARG A 1 631 ? -16.164 13.364 26.797 1.00 93.56 631 ARG A CA 1
ATOM 4960 C C . ARG A 1 631 ? -14.890 13.860 26.107 1.00 93.56 631 ARG A C 1
ATOM 4962 O O . ARG A 1 631 ? -14.888 14.960 25.550 1.00 93.56 631 ARG A O 1
ATOM 4969 N N . ARG A 1 632 ? -13.804 13.080 26.132 1.00 89.31 632 ARG A N 1
ATOM 4970 C CA . ARG A 1 632 ? -12.550 13.399 25.433 1.00 89.31 632 ARG A CA 1
ATOM 4971 C C . ARG A 1 632 ? -12.739 13.377 23.918 1.00 89.31 632 ARG A C 1
ATOM 4973 O O . ARG A 1 632 ? -12.289 14.315 23.261 1.00 89.31 632 ARG A O 1
ATOM 4980 N N . ARG A 1 633 ? -13.464 12.383 23.394 1.00 91.00 633 ARG A N 1
ATOM 4981 C CA . ARG A 1 633 ? -13.840 12.278 21.978 1.00 91.00 633 ARG A CA 1
ATOM 4982 C C . ARG A 1 633 ? -14.632 13.505 21.523 1.00 91.00 633 ARG A C 1
ATOM 4984 O O . ARG A 1 633 ? -14.161 14.220 20.649 1.00 91.00 633 ARG A O 1
ATOM 4991 N N . GLN A 1 634 ? -15.703 13.871 22.235 1.00 92.31 634 GLN A N 1
ATOM 4992 C CA . GLN A 1 634 ? -16.501 15.072 21.933 1.00 92.31 634 GLN A CA 1
ATOM 4993 C C . GLN A 1 634 ? -15.685 16.383 21.936 1.00 92.31 634 GLN A C 1
ATOM 4995 O O . GLN A 1 634 ? -16.029 17.333 21.232 1.00 92.31 634 GLN A O 1
ATOM 5000 N N . MET A 1 635 ? -14.607 16.477 22.726 1.00 89.06 635 MET A N 1
ATOM 5001 C CA . MET A 1 635 ? -13.702 17.637 22.691 1.00 89.06 635 MET A CA 1
ATOM 5002 C C . MET A 1 635 ? -12.742 17.619 21.492 1.00 89.06 635 MET A C 1
ATOM 5004 O O . MET A 1 635 ? -12.366 18.692 21.018 1.00 89.06 635 MET A O 1
ATOM 5008 N N . GLN A 1 636 ? -12.370 16.437 20.991 1.00 89.81 636 GLN A N 1
ATOM 5009 C CA . GLN A 1 636 ? -11.606 16.274 19.750 1.00 89.81 636 GLN A CA 1
ATOM 5010 C C . GLN A 1 636 ? -12.485 16.530 18.521 1.00 89.81 636 GLN A C 1
ATOM 5012 O O . GLN A 1 636 ? -12.070 17.286 17.647 1.00 89.81 636 GLN A O 1
ATOM 5017 N N . ASP A 1 637 ? -13.717 16.016 18.496 1.00 87.56 637 ASP A N 1
ATOM 5018 C CA . ASP A 1 637 ? -14.686 16.256 17.420 1.00 87.56 637 ASP A CA 1
ATOM 5019 C C . ASP A 1 637 ? -14.917 17.769 17.242 1.00 87.56 637 ASP A C 1
ATOM 5021 O O . ASP A 1 637 ? -14.683 18.318 16.167 1.00 87.56 637 ASP A O 1
ATOM 5025 N N . ARG A 1 638 ? -15.183 18.496 18.339 1.00 94.44 638 ARG A N 1
ATOM 5026 C CA . ARG A 1 638 ? -15.282 19.972 18.347 1.00 94.44 638 ARG A CA 1
ATOM 5027 C C . ARG A 1 638 ? -13.984 20.708 18.010 1.00 94.44 638 ARG A C 1
ATOM 5029 O O . ARG A 1 638 ? -14.005 21.926 17.831 1.00 94.44 638 ARG A O 1
ATOM 5036 N N . ALA A 1 639 ? -12.825 20.054 18.018 1.00 88.44 639 ALA A N 1
ATOM 5037 C CA . ALA A 1 639 ? -11.587 20.642 17.503 1.00 88.44 639 ALA A CA 1
ATOM 5038 C C . ALA A 1 639 ? -11.502 20.464 15.979 1.00 88.44 639 ALA A C 1
ATOM 5040 O O . ALA A 1 639 ? -11.184 21.425 15.281 1.00 88.44 639 ALA A O 1
ATOM 5041 N N . VAL A 1 640 ? -11.879 19.287 15.468 1.00 89.75 640 VAL A N 1
ATOM 5042 C CA . VAL A 1 640 ? -11.973 18.999 14.029 1.00 89.75 640 VAL A CA 1
ATOM 5043 C C . VAL A 1 640 ? -13.029 19.880 13.354 1.00 89.75 640 VAL A C 1
ATOM 5045 O O . VAL A 1 640 ? -12.720 20.491 12.337 1.00 89.75 640 VAL A O 1
ATOM 5048 N N . GLU A 1 641 ? -14.216 20.050 13.946 1.00 93.31 641 GLU A N 1
ATOM 5049 C CA . GLU A 1 641 ? -15.270 20.953 13.443 1.00 93.31 641 GLU A CA 1
ATOM 5050 C C . GLU A 1 641 ? -14.769 22.396 13.253 1.00 93.31 641 GLU A C 1
ATOM 5052 O O . GLU A 1 641 ? -15.088 23.049 12.257 1.00 93.31 641 GLU A O 1
ATOM 5057 N N . ARG A 1 642 ? -13.945 22.900 14.186 1.00 93.81 642 ARG A N 1
ATOM 5058 C CA . ARG A 1 642 ? -13.344 24.240 14.083 1.00 93.81 642 ARG A CA 1
ATOM 5059 C C . ARG A 1 642 ? -12.312 24.306 12.963 1.00 93.81 642 ARG A C 1
ATOM 5061 O O . ARG A 1 642 ? -12.452 25.156 12.096 1.00 93.81 642 ARG A O 1
ATOM 5068 N N . VAL A 1 643 ? -11.376 23.357 12.898 1.00 90.38 643 VAL A N 1
ATOM 5069 C CA . VAL A 1 643 ? -10.392 23.277 11.799 1.00 90.38 643 VAL A CA 1
ATOM 5070 C C . VAL A 1 643 ? -11.079 23.150 10.431 1.00 90.38 643 VAL A C 1
ATOM 5072 O O . VAL A 1 643 ? -10.642 23.767 9.464 1.00 90.38 643 VAL A O 1
ATOM 5075 N N . GLN A 1 644 ? -12.184 22.406 10.340 1.00 91.19 644 GLN A N 1
ATOM 5076 C CA . GLN A 1 644 ? -12.989 22.288 9.122 1.00 91.19 644 GLN A CA 1
ATOM 5077 C C . GLN A 1 644 ? -13.692 23.608 8.761 1.00 91.19 644 GLN A C 1
ATOM 5079 O O . GLN A 1 644 ? -13.732 23.972 7.587 1.00 91.19 644 GLN A O 1
ATOM 5084 N N . THR A 1 645 ? -14.200 24.343 9.754 1.00 92.38 645 THR A N 1
ATOM 5085 C CA . THR A 1 645 ? -14.799 25.677 9.568 1.00 92.38 645 THR A CA 1
ATOM 5086 C C . THR A 1 645 ? -13.750 26.695 9.110 1.00 92.38 645 THR A C 1
ATOM 5088 O O . THR A 1 645 ? -13.983 27.428 8.150 1.00 92.38 645 THR A O 1
ATOM 5091 N N . ASP A 1 646 ? -12.567 26.695 9.729 1.00 88.69 646 ASP A N 1
ATOM 5092 C CA . ASP A 1 646 ? -11.439 27.557 9.363 1.00 88.69 646 ASP A CA 1
ATOM 5093 C C . ASP A 1 646 ? -10.935 27.237 7.944 1.00 88.69 646 ASP A C 1
ATOM 5095 O O . ASP A 1 646 ? -10.656 28.143 7.158 1.00 88.69 646 ASP A O 1
ATOM 5099 N N . PHE A 1 647 ? -10.893 25.954 7.564 1.00 89.00 647 PHE A N 1
ATOM 5100 C CA . PHE A 1 647 ? -10.533 25.519 6.212 1.00 89.00 647 PHE A CA 1
ATOM 5101 C C . PHE A 1 647 ? -11.581 25.927 5.163 1.00 89.00 647 PHE A C 1
ATOM 5103 O O . PHE A 1 647 ? -11.216 26.403 4.089 1.00 89.00 647 PHE A O 1
ATOM 5110 N N . GLN A 1 648 ? -12.879 25.831 5.475 1.00 89.44 648 GLN A N 1
ATOM 5111 C CA . GLN A 1 648 ? -13.944 26.368 4.617 1.00 89.44 648 GLN A CA 1
ATOM 5112 C C . GLN A 1 648 ? -13.863 27.896 4.490 1.00 89.44 648 GLN A C 1
ATOM 5114 O O . GLN A 1 648 ? -14.056 28.430 3.399 1.00 89.44 648 GLN A O 1
ATOM 5119 N N . HIS A 1 649 ? -13.522 28.610 5.568 1.00 87.12 649 HIS A N 1
ATOM 5120 C CA . HIS A 1 649 ? -13.294 30.053 5.519 1.00 87.12 649 HIS A CA 1
ATOM 5121 C C . HIS A 1 649 ? -12.078 30.409 4.648 1.00 87.12 649 HIS A C 1
ATOM 5123 O O . HIS A 1 649 ? -12.146 31.338 3.845 1.00 87.12 649 HIS A O 1
ATOM 5129 N N . PHE A 1 650 ? -10.993 29.637 4.742 1.00 84.06 650 PHE A N 1
ATOM 5130 C CA . PHE A 1 650 ? -9.802 29.796 3.908 1.00 84.06 650 PHE A CA 1
ATOM 5131 C C . PHE A 1 650 ? -10.087 29.525 2.421 1.00 84.06 650 PHE A C 1
ATOM 5133 O O . PHE A 1 650 ? -9.656 30.303 1.571 1.00 84.06 650 PHE A O 1
ATOM 5140 N N . ILE A 1 651 ? -10.888 28.499 2.100 1.00 82.00 651 ILE A N 1
ATOM 5141 C CA . ILE A 1 651 ? -11.395 28.270 0.738 1.00 82.00 651 ILE A CA 1
ATOM 5142 C C . ILE A 1 651 ? -12.224 29.470 0.269 1.00 82.00 651 ILE A C 1
ATOM 5144 O O . ILE A 1 651 ? -11.919 30.023 -0.780 1.00 82.00 651 ILE A O 1
ATOM 5148 N N . ALA A 1 652 ? -13.194 29.947 1.054 1.00 79.44 652 ALA A N 1
ATOM 5149 C CA . ALA A 1 652 ? -14.034 31.087 0.672 1.00 79.44 652 ALA A CA 1
ATOM 5150 C C . ALA A 1 652 ? -13.242 32.405 0.502 1.00 79.44 652 ALA A C 1
ATOM 5152 O O . ALA A 1 652 ? -13.625 33.265 -0.297 1.00 79.44 652 ALA A O 1
ATOM 5153 N N . LEU A 1 653 ? -12.129 32.576 1.227 1.00 81.44 653 LEU A N 1
ATOM 5154 C CA . LEU A 1 653 ? -11.177 33.674 1.027 1.00 81.44 653 LEU A CA 1
ATOM 5155 C C . LEU A 1 653 ? -10.390 33.515 -0.281 1.00 81.44 653 LEU A C 1
ATOM 5157 O O . LEU A 1 653 ? -10.261 34.491 -1.020 1.00 81.44 653 LEU A O 1
ATOM 5161 N N . ILE A 1 654 ? -9.909 32.306 -0.597 1.00 79.06 654 ILE A N 1
ATOM 5162 C CA . ILE A 1 654 ? -9.247 32.006 -1.876 1.00 79.06 654 ILE A CA 1
ATOM 5163 C C . ILE A 1 654 ? -10.223 32.200 -3.038 1.00 79.06 654 ILE A C 1
ATOM 5165 O O . ILE A 1 654 ? -9.906 32.937 -3.962 1.00 79.06 654 ILE A O 1
ATOM 5169 N N . GLU A 1 655 ? -11.419 31.618 -2.989 1.00 80.50 655 GLU A N 1
ATOM 5170 C CA . GLU A 1 655 ? -12.446 31.759 -4.025 1.00 80.50 655 GLU A CA 1
ATOM 5171 C C . GLU A 1 655 ? -12.805 33.226 -4.260 1.00 80.50 655 GLU A C 1
ATOM 5173 O O . GLU A 1 655 ? -12.850 33.666 -5.406 1.00 80.50 655 GLU A O 1
ATOM 5178 N N . ARG A 1 656 ? -12.956 34.035 -3.202 1.00 79.25 656 ARG A N 1
ATOM 5179 C CA . ARG A 1 656 ? -13.118 35.488 -3.358 1.00 79.25 656 ARG A CA 1
ATOM 5180 C C . ARG A 1 656 ? -11.899 36.149 -3.997 1.00 79.25 656 ARG A C 1
ATOM 5182 O O . ARG A 1 656 ? -12.085 36.963 -4.897 1.00 79.25 656 ARG A O 1
ATOM 5189 N N . ALA A 1 657 ? -10.680 35.813 -3.585 1.00 70.25 657 ALA A N 1
ATOM 5190 C CA . ALA A 1 657 ? -9.458 36.367 -4.172 1.00 70.25 657 ALA A CA 1
ATOM 5191 C C . ALA A 1 657 ? -9.228 35.944 -5.640 1.00 70.25 657 ALA A C 1
ATOM 5193 O O . ALA A 1 657 ? -8.587 36.675 -6.390 1.00 70.25 657 ALA A O 1
ATOM 5194 N N . VAL A 1 658 ? -9.758 34.788 -6.054 1.00 69.81 658 VAL A N 1
ATOM 5195 C CA . VAL A 1 658 ? -9.717 34.270 -7.432 1.00 69.81 658 VAL A CA 1
ATOM 5196 C C . VAL A 1 658 ? -10.805 34.908 -8.300 1.00 69.81 658 VAL A C 1
ATOM 5198 O O . VAL A 1 658 ? -10.527 35.330 -9.418 1.00 69.81 658 VAL A O 1
ATOM 5201 N N . LEU A 1 659 ? -12.044 34.957 -7.800 1.00 65.69 659 LEU A N 1
ATOM 5202 C CA . LEU A 1 659 ? -13.247 35.222 -8.598 1.00 65.69 659 LEU A CA 1
ATOM 5203 C C . LEU A 1 659 ? -13.727 36.682 -8.552 1.00 65.69 659 LEU A C 1
ATOM 5205 O O . LEU A 1 659 ? -14.563 37.060 -9.365 1.00 65.69 659 LEU A O 1
ATOM 5209 N N . SER A 1 660 ? -13.227 37.520 -7.634 1.00 62.12 660 SER A N 1
ATOM 5210 C CA . SER A 1 660 ? -13.679 38.925 -7.531 1.00 62.12 660 SER A CA 1
ATOM 5211 C C . SER A 1 660 ? -13.042 39.869 -8.561 1.00 62.12 660 SER A C 1
ATOM 5213 O O . SER A 1 660 ? -13.410 41.042 -8.607 1.00 62.12 660 SER A O 1
ATOM 5215 N N . GLU A 1 661 ? -12.092 39.402 -9.377 1.00 55.94 661 GLU A N 1
ATOM 5216 C CA . GLU A 1 661 ? -11.437 40.209 -10.418 1.00 55.94 661 GLU A CA 1
ATOM 5217 C C . GLU A 1 661 ? -11.953 39.817 -11.817 1.00 55.94 661 GLU A C 1
ATOM 5219 O O . GLU A 1 661 ? -11.236 39.280 -12.659 1.00 55.94 661 GLU A O 1
ATOM 5224 N N . ASP A 1 662 ? -13.248 40.081 -12.020 1.00 55.41 662 ASP A N 1
ATOM 5225 C CA . ASP A 1 662 ? -14.105 39.701 -13.156 1.00 55.41 662 ASP A CA 1
ATOM 5226 C C . ASP A 1 662 ? -13.702 40.352 -14.501 1.00 55.41 662 ASP A C 1
ATOM 5228 O O . ASP A 1 662 ? -14.387 41.238 -15.023 1.00 55.41 662 ASP A O 1
ATOM 5232 N N . ARG A 1 663 ? -12.538 39.967 -15.052 1.00 51.72 663 ARG A N 1
ATOM 5233 C CA . ARG A 1 663 ? -12.073 40.376 -16.392 1.00 51.72 663 ARG A CA 1
ATOM 5234 C C . ARG A 1 663 ? -11.289 39.294 -17.149 1.00 51.72 663 ARG A C 1
ATOM 5236 O O . ARG A 1 663 ? -10.100 39.111 -16.921 1.00 51.72 663 ARG A O 1
ATOM 5243 N N . VAL A 1 664 ? -11.958 38.770 -18.184 1.00 50.41 664 VAL A N 1
ATOM 5244 C CA . VAL A 1 664 ? -11.421 38.114 -19.399 1.00 50.41 664 VAL A CA 1
ATOM 5245 C C . VAL A 1 664 ? -10.895 36.676 -19.243 1.00 50.41 664 VAL A C 1
ATOM 5247 O O . VAL A 1 664 ? -9.713 36.455 -19.019 1.00 50.41 664 VAL A O 1
ATOM 5250 N N . GLU A 1 665 ? -11.820 35.730 -19.451 1.00 56.75 665 GLU A N 1
ATOM 5251 C CA . GLU A 1 665 ? -11.791 34.503 -20.292 1.00 56.75 665 GLU A CA 1
ATOM 5252 C C . GLU A 1 665 ? -10.561 33.565 -20.410 1.00 56.75 665 GLU A C 1
ATOM 5254 O O . GLU A 1 665 ? -10.733 32.460 -20.929 1.00 56.75 665 GLU A O 1
ATOM 5259 N N . ASP A 1 666 ? -9.361 33.893 -19.929 1.00 52.19 666 ASP A N 1
ATOM 5260 C CA . ASP A 1 666 ? -8.213 32.979 -20.007 1.00 52.19 666 ASP A CA 1
ATOM 5261 C C . ASP A 1 666 ? -8.314 31.827 -18.985 1.00 52.19 666 ASP A C 1
ATOM 5263 O O . ASP A 1 666 ? -8.618 32.011 -17.805 1.00 52.19 666 ASP A O 1
ATOM 5267 N N . SER A 1 667 ? -8.061 30.601 -19.457 1.00 52.44 667 SER A N 1
ATOM 5268 C CA . SER A 1 667 ? -8.339 29.361 -18.713 1.00 52.44 667 SER A CA 1
ATOM 5269 C C . SER A 1 667 ? -7.555 29.232 -17.388 1.00 52.44 667 SER A C 1
ATOM 5271 O O . SER A 1 667 ? -6.404 29.675 -17.315 1.00 52.44 667 SER A O 1
ATOM 5273 N N . PRO A 1 668 ? -8.121 28.580 -16.348 1.00 54.09 668 PRO A N 1
ATOM 5274 C CA . PRO A 1 668 ? -7.584 28.606 -14.985 1.00 54.09 668 PRO A CA 1
ATOM 5275 C C . PRO A 1 668 ? -6.317 27.751 -14.820 1.00 54.09 668 PRO A C 1
ATOM 5277 O O . PRO A 1 668 ? -6.355 26.622 -14.334 1.00 54.09 668 PRO A O 1
ATOM 5280 N N . ASN A 1 669 ? -5.163 28.307 -15.190 1.00 67.38 669 ASN A N 1
ATOM 5281 C CA . ASN A 1 669 ? -3.860 27.713 -14.908 1.00 67.38 669 ASN A CA 1
ATOM 5282 C C . ASN A 1 669 ? -3.502 27.904 -13.414 1.00 67.38 669 ASN A C 1
ATOM 5284 O O . ASN A 1 669 ? -3.235 29.037 -12.995 1.00 67.38 669 ASN A O 1
ATOM 5288 N N . PRO A 1 670 ? -3.430 26.833 -12.595 1.00 62.12 670 PRO A N 1
ATOM 5289 C CA . PRO A 1 670 ? -3.188 26.955 -11.157 1.00 62.12 670 PRO A CA 1
ATOM 5290 C C . PRO A 1 670 ? -1.799 27.521 -10.818 1.00 62.12 670 PRO A C 1
ATOM 5292 O O . PRO A 1 670 ? -1.624 28.095 -9.743 1.00 62.12 670 PRO A O 1
ATOM 5295 N N . ALA A 1 671 ? -0.820 27.431 -11.727 1.00 66.75 671 ALA A N 1
ATOM 5296 C CA . ALA A 1 671 ? 0.491 28.048 -11.527 1.00 66.75 671 ALA A CA 1
ATOM 5297 C C . ALA A 1 671 ? 0.395 29.585 -11.481 1.00 66.75 671 ALA A C 1
ATOM 5299 O O . ALA A 1 671 ? 0.968 30.207 -10.586 1.00 66.75 671 ALA A O 1
ATOM 5300 N N . ALA A 1 672 ? -0.392 30.185 -12.382 1.00 65.75 672 ALA A N 1
ATOM 5301 C CA . ALA A 1 672 ? -0.602 31.632 -12.429 1.00 65.75 672 ALA A CA 1
ATOM 5302 C C . ALA A 1 672 ? -1.350 32.147 -11.186 1.00 65.75 672 ALA A C 1
ATOM 5304 O O . ALA A 1 672 ? -1.041 33.224 -10.679 1.00 65.75 672 ALA A O 1
ATOM 5305 N N . LEU A 1 673 ? -2.282 31.354 -10.640 1.00 66.81 673 LEU A N 1
ATOM 5306 C CA . LEU A 1 673 ? -2.946 31.667 -9.372 1.00 66.81 673 LEU A CA 1
ATOM 5307 C C . LEU A 1 673 ? -1.959 31.680 -8.194 1.00 66.81 673 LEU A C 1
ATOM 5309 O O . LEU A 1 673 ? -1.936 32.636 -7.420 1.00 66.81 673 LEU A O 1
ATOM 5313 N N . LEU A 1 674 ? -1.118 30.650 -8.066 1.00 74.06 674 LEU A N 1
ATOM 5314 C CA . LEU A 1 674 ? -0.107 30.586 -7.004 1.00 74.06 674 LEU A CA 1
ATOM 5315 C C . LEU A 1 674 ? 0.911 31.731 -7.110 1.00 74.06 674 LEU A C 1
ATOM 5317 O O . LEU A 1 674 ? 1.345 32.268 -6.092 1.00 74.06 674 LEU A O 1
ATOM 5321 N N . GLU A 1 675 ? 1.266 32.143 -8.325 1.00 74.56 675 GLU A N 1
ATOM 5322 C CA . GLU A 1 675 ? 2.148 33.285 -8.567 1.00 74.56 675 GLU A CA 1
ATOM 5323 C C . GLU A 1 675 ? 1.476 34.628 -8.223 1.00 74.56 675 GLU A C 1
ATOM 5325 O O . GLU A 1 675 ? 2.090 35.466 -7.560 1.00 74.56 675 GLU A O 1
ATOM 5330 N N . ARG A 1 676 ? 0.183 34.800 -8.541 1.00 69.44 676 ARG A N 1
ATOM 5331 C CA . ARG A 1 676 ? -0.622 35.968 -8.131 1.00 69.44 676 ARG A CA 1
ATOM 5332 C C . ARG A 1 676 ? -0.786 36.048 -6.608 1.00 69.44 676 ARG A C 1
ATOM 5334 O O . ARG A 1 676 ? -0.672 37.135 -6.047 1.00 69.44 676 ARG A O 1
ATOM 5341 N N . LEU A 1 677 ? -0.980 34.916 -5.925 1.00 70.88 677 LEU A N 1
ATOM 5342 C CA . LEU A 1 677 ? -1.033 34.843 -4.457 1.00 70.88 677 LEU A CA 1
ATOM 5343 C C . LEU A 1 677 ? 0.301 35.244 -3.810 1.00 70.88 677 LEU A C 1
ATOM 5345 O O . LEU A 1 677 ? 0.301 36.056 -2.884 1.00 70.88 677 LEU A O 1
ATOM 5349 N N . ARG A 1 678 ? 1.442 34.761 -4.330 1.00 77.81 678 ARG A N 1
ATOM 5350 C CA . ARG A 1 678 ? 2.776 35.225 -3.895 1.00 77.81 678 ARG A CA 1
ATOM 5351 C C . ARG A 1 678 ? 2.935 36.731 -4.105 1.00 77.81 678 ARG A C 1
ATOM 5353 O O . ARG A 1 678 ? 3.347 37.428 -3.184 1.00 77.81 678 ARG A O 1
ATOM 5360 N N . ALA A 1 679 ? 2.555 37.238 -5.279 1.00 75.00 679 ALA A N 1
ATOM 5361 C CA . ALA A 1 679 ? 2.639 38.662 -5.590 1.00 75.00 679 ALA A CA 1
ATOM 5362 C C . ALA A 1 679 ? 1.779 39.523 -4.646 1.00 75.00 679 ALA A C 1
ATOM 5364 O O . ALA A 1 679 ? 2.217 40.601 -4.252 1.00 75.00 679 ALA A O 1
ATOM 5365 N N . MET A 1 680 ? 0.592 39.058 -4.235 1.00 71.19 680 MET A N 1
ATOM 5366 C CA . MET A 1 680 ? -0.219 39.754 -3.227 1.00 71.19 680 MET A CA 1
ATOM 5367 C C . MET A 1 680 ? 0.414 39.719 -1.832 1.00 71.19 680 MET A C 1
ATOM 5369 O O . MET A 1 680 ? 0.456 40.761 -1.182 1.00 71.19 680 MET A O 1
ATOM 5373 N N . ALA A 1 681 ? 0.961 38.577 -1.401 1.00 70.88 681 ALA A N 1
ATOM 5374 C CA . ALA A 1 681 ? 1.660 38.468 -0.118 1.00 70.88 681 ALA A CA 1
ATOM 5375 C C . ALA A 1 681 ? 2.868 39.423 -0.046 1.00 70.88 681 ALA A C 1
ATOM 5377 O O . ALA A 1 681 ? 2.985 40.200 0.901 1.00 70.88 681 ALA A O 1
ATOM 5378 N N . SER A 1 682 ? 3.704 39.461 -1.091 1.00 74.94 682 SER A N 1
ATOM 5379 C CA . SER A 1 682 ? 4.813 40.423 -1.201 1.00 74.94 682 SER A CA 1
ATOM 5380 C C . SER A 1 682 ? 4.342 41.882 -1.262 1.00 74.94 682 SER A C 1
ATOM 5382 O O . SER A 1 682 ? 5.043 42.775 -0.799 1.00 74.94 682 SER A O 1
ATOM 5384 N N . LYS A 1 683 ? 3.152 42.151 -1.814 1.00 72.38 683 LYS A N 1
ATOM 5385 C CA . LYS A 1 683 ? 2.591 43.507 -1.944 1.00 72.38 683 LYS A CA 1
ATOM 5386 C C . LYS A 1 683 ? 1.895 44.013 -0.673 1.00 72.38 683 LYS A C 1
ATOM 5388 O O . LYS A 1 683 ? 1.671 45.215 -0.562 1.00 72.38 683 LYS A O 1
ATOM 5393 N N . GLN A 1 684 ? 1.572 43.134 0.278 1.00 67.62 684 GLN A N 1
ATOM 5394 C CA . GLN A 1 684 ? 1.051 43.513 1.599 1.00 67.62 684 GLN A CA 1
ATOM 5395 C C . GLN A 1 684 ? 2.144 43.809 2.640 1.00 67.62 684 GLN A C 1
ATOM 5397 O O . GLN A 1 684 ? 1.804 44.232 3.740 1.00 67.62 684 GLN A O 1
ATOM 5402 N N . GLY A 1 685 ? 3.431 43.650 2.307 1.00 53.44 685 GLY A N 1
ATOM 5403 C CA . GLY A 1 685 ? 4.532 44.113 3.163 1.00 53.44 685 GLY A CA 1
ATOM 5404 C C . GLY A 1 685 ? 4.657 43.373 4.498 1.00 53.44 685 GLY A C 1
ATOM 5405 O O . GLY A 1 685 ? 5.071 43.966 5.489 1.00 53.44 685 GLY A O 1
ATOM 5406 N N . LEU A 1 686 ? 4.289 42.087 4.540 1.00 54.53 686 LEU A N 1
ATOM 5407 C CA . LEU A 1 686 ? 4.536 41.214 5.692 1.00 54.53 686 LEU A CA 1
ATOM 5408 C C . LEU A 1 686 ? 6.009 40.769 5.733 1.00 54.53 686 LEU A C 1
ATOM 5410 O O . LEU A 1 686 ? 6.321 39.585 5.592 1.00 54.53 686 LEU A O 1
ATOM 5414 N N . ASP A 1 687 ? 6.907 41.730 5.950 1.00 53.12 687 ASP A N 1
ATOM 5415 C CA . ASP A 1 687 ? 8.293 41.468 6.337 1.00 53.12 687 ASP A CA 1
ATOM 5416 C C . ASP A 1 687 ? 8.308 40.912 7.770 1.00 53.12 687 ASP A C 1
ATOM 5418 O O . ASP A 1 687 ? 8.420 41.624 8.762 1.00 53.12 687 ASP A O 1
ATOM 5422 N N . ILE A 1 688 ? 8.157 39.590 7.873 1.00 54.53 688 ILE A N 1
ATOM 5423 C CA . ILE A 1 688 ? 8.197 38.826 9.135 1.00 54.53 688 ILE A CA 1
ATOM 5424 C C . ILE A 1 688 ? 9.651 38.687 9.657 1.00 54.53 688 ILE A C 1
ATOM 5426 O O . ILE A 1 688 ? 9.904 38.127 10.723 1.00 54.53 688 ILE A O 1
ATOM 5430 N N . THR A 1 689 ? 10.627 39.234 8.929 1.00 51.03 689 THR A N 1
ATOM 5431 C CA . THR A 1 689 ? 12.046 39.287 9.294 1.00 51.03 689 THR A CA 1
ATOM 5432 C C . THR A 1 689 ? 12.424 40.621 9.939 1.00 51.03 689 THR A C 1
ATOM 5434 O O . THR A 1 689 ? 13.133 41.401 9.318 1.00 51.03 689 THR A O 1
ATOM 5437 N N . ASP A 1 690 ? 11.960 40.858 11.168 1.00 50.19 690 ASP A N 1
ATOM 5438 C CA . ASP A 1 690 ? 12.677 41.648 12.190 1.00 50.19 690 ASP A CA 1
ATOM 5439 C C . ASP A 1 690 ? 11.989 41.491 13.562 1.00 50.19 690 ASP A C 1
ATOM 5441 O O . ASP A 1 690 ? 11.222 42.332 14.029 1.00 50.19 690 ASP A O 1
ATOM 5445 N N . VAL A 1 691 ? 12.261 40.362 14.226 1.00 48.34 691 VAL A N 1
ATOM 5446 C CA . VAL A 1 691 ? 11.978 40.188 15.659 1.00 48.34 691 VAL A CA 1
ATOM 5447 C C . VAL A 1 691 ? 13.268 40.479 16.418 1.00 48.34 691 VAL A C 1
ATOM 5449 O O . VAL A 1 691 ? 14.125 39.603 16.557 1.00 48.34 691 VAL A O 1
ATOM 5452 N N . GLU A 1 692 ? 13.424 41.715 16.895 1.00 46.97 692 GLU A N 1
ATOM 5453 C CA . GLU A 1 692 ? 14.522 42.052 17.803 1.00 46.97 692 GLU A CA 1
ATOM 5454 C C . GLU A 1 692 ? 14.426 41.215 19.096 1.00 46.97 692 GLU A C 1
ATOM 5456 O O . GLU A 1 692 ? 13.335 41.072 19.662 1.00 46.97 692 GLU A O 1
ATOM 5461 N N . PRO A 1 693 ? 15.547 40.682 19.619 1.00 50.69 693 PRO A N 1
ATOM 5462 C CA . PRO A 1 693 ? 15.576 40.045 20.931 1.00 50.69 693 PRO A CA 1
ATOM 5463 C C . PRO A 1 693 ? 15.461 41.119 22.026 1.00 50.69 693 PRO A C 1
ATOM 5465 O O . PRO A 1 693 ? 16.464 41.644 22.511 1.00 50.69 693 PRO A O 1
ATOM 5468 N N . GLY A 1 694 ? 14.216 41.457 22.377 1.00 47.19 694 GLY A N 1
ATOM 5469 C CA . GLY A 1 694 ? 13.864 42.505 23.337 1.00 47.19 694 GLY A CA 1
ATOM 5470 C C . GLY A 1 694 ? 14.573 42.383 24.692 1.00 47.19 694 GLY A C 1
ATOM 5471 O O . GLY A 1 694 ? 14.873 41.288 25.172 1.00 47.19 694 GLY A O 1
ATOM 5472 N N . ALA A 1 695 ? 14.860 43.535 25.301 1.00 46.31 695 ALA A N 1
ATOM 5473 C CA . ALA A 1 695 ? 15.709 43.628 26.483 1.00 46.31 695 ALA A CA 1
ATOM 5474 C C . ALA A 1 695 ? 15.111 42.949 27.732 1.00 46.31 695 ALA A C 1
ATOM 5476 O O . ALA A 1 695 ? 13.907 42.955 27.975 1.00 46.31 695 ALA A O 1
ATOM 5477 N N . ASN A 1 696 ? 16.000 42.398 28.558 1.00 47.34 696 ASN A N 1
ATOM 5478 C CA . ASN A 1 696 ? 15.670 41.672 29.781 1.00 47.34 696 ASN A CA 1
ATOM 5479 C C . ASN A 1 696 ? 15.400 42.644 30.953 1.00 47.34 696 ASN A C 1
ATOM 5481 O O . ASN A 1 696 ? 16.260 42.831 31.818 1.00 47.34 696 ASN A O 1
ATOM 5485 N N . GLU A 1 697 ? 14.237 43.302 30.959 1.00 48.06 697 GLU A N 1
ATOM 5486 C CA . GLU A 1 697 ? 13.851 44.273 31.996 1.00 48.06 697 GLU A CA 1
ATOM 5487 C C . GLU A 1 697 ? 13.460 43.614 33.331 1.00 48.06 697 GLU A C 1
ATOM 5489 O O . GLU A 1 697 ? 12.298 43.381 33.639 1.00 48.06 697 GLU A O 1
ATOM 5494 N N . HIS A 1 698 ? 14.484 43.331 34.138 1.00 51.53 698 HIS A N 1
ATOM 5495 C CA . HIS A 1 698 ? 14.602 43.717 35.556 1.00 51.53 698 HIS A CA 1
ATOM 5496 C C . HIS A 1 698 ? 13.299 44.067 36.324 1.00 51.53 698 HIS A C 1
ATOM 5498 O O . HIS A 1 698 ? 13.132 45.190 36.802 1.00 51.53 698 HIS A O 1
ATOM 5504 N N . CYS A 1 699 ? 12.408 43.095 36.541 1.00 46.16 699 CYS A N 1
ATOM 5505 C CA . CYS A 1 699 ? 11.392 43.202 37.592 1.00 46.16 699 CYS A CA 1
ATOM 5506 C C . CYS A 1 699 ? 12.049 43.041 38.972 1.00 46.16 699 CYS A C 1
ATOM 5508 O O . CYS A 1 699 ? 12.546 41.967 39.315 1.00 46.16 699 CYS A O 1
ATOM 5510 N N . GLN A 1 700 ? 12.027 44.109 39.770 1.00 43.69 700 GLN A N 1
ATOM 5511 C CA . GLN A 1 700 ? 12.252 44.036 41.211 1.00 43.69 700 GLN A CA 1
ATOM 5512 C C . GLN A 1 700 ? 10.903 43.822 41.900 1.00 43.69 700 GLN A C 1
ATOM 5514 O O . GLN A 1 700 ? 10.094 44.746 41.947 1.00 43.69 700 GLN A O 1
ATOM 5519 N N . ASP A 1 701 ? 10.679 42.629 42.447 1.00 49.19 701 ASP A N 1
ATOM 5520 C CA . ASP A 1 701 ? 9.606 42.417 43.419 1.00 49.19 701 ASP A CA 1
ATOM 5521 C C . ASP A 1 701 ? 10.048 43.033 44.761 1.00 49.19 701 ASP A C 1
ATOM 5523 O O . ASP A 1 701 ? 10.906 42.475 45.450 1.00 49.19 701 ASP A O 1
ATOM 5527 N N . GLU A 1 702 ? 9.499 44.200 45.112 1.00 52.94 702 GLU A N 1
ATOM 5528 C CA . GLU A 1 702 ? 9.532 44.709 46.491 1.00 52.94 702 GLU A CA 1
ATOM 5529 C C . GLU A 1 702 ? 8.429 44.047 47.344 1.00 52.94 702 GLU A C 1
ATOM 5531 O O . GLU A 1 702 ? 7.495 43.427 46.831 1.00 52.94 702 GLU A O 1
ATOM 5536 N N . ASP A 1 703 ? 8.587 44.132 48.666 1.00 56.50 703 ASP A N 1
ATOM 5537 C CA . ASP A 1 703 ? 7.748 43.479 49.675 1.00 56.50 703 ASP A CA 1
ATOM 5538 C C . ASP A 1 703 ? 6.249 43.871 49.617 1.00 56.50 703 ASP A C 1
ATOM 5540 O O . ASP A 1 703 ? 5.897 44.979 49.228 1.00 56.50 703 ASP A O 1
ATOM 5544 N N . GLU A 1 704 ? 5.349 43.006 50.115 1.00 52.19 704 GLU A N 1
ATOM 5545 C CA . GLU A 1 704 ? 4.777 43.191 51.469 1.00 52.19 704 GLU A CA 1
ATOM 5546 C C . GLU A 1 704 ? 3.745 42.117 51.904 1.00 52.19 704 GLU A C 1
ATOM 5548 O O . GLU A 1 704 ? 2.791 41.775 51.213 1.00 52.19 704 GLU A O 1
ATOM 5553 N N . SER A 1 705 ? 3.947 41.630 53.132 1.00 53.62 705 SER A N 1
ATOM 5554 C CA . SER A 1 705 ? 2.960 41.381 54.200 1.00 53.62 705 SER A CA 1
ATOM 5555 C C . SER A 1 705 ? 1.468 41.114 53.883 1.00 53.62 705 SER A C 1
ATOM 5557 O O . SER A 1 705 ? 0.680 42.059 53.798 1.00 53.62 705 SER A O 1
ATOM 5559 N N . GLN A 1 706 ? 1.031 39.849 54.025 1.00 46.78 706 GLN A N 1
ATOM 5560 C CA . GLN A 1 706 ? 0.011 39.441 55.028 1.00 46.78 706 GLN A CA 1
ATOM 5561 C C . GLN A 1 706 ? -0.067 37.920 55.251 1.00 46.78 706 GLN A C 1
ATOM 5563 O O . GLN A 1 706 ? 0.103 37.160 54.274 1.00 46.78 706 GLN A O 1
#

Organism: NCBI:txid878477

Radius of gyration: 82.75 Å; chains: 1; bounding box: 176×99×274 Å

Foldseek 3Di:
DDDDPDDDDDDDDDDDDDDDDDDDDPDDPDDDDDDPPPDDPDDPDDDDDDDDDDPDDDDDDDDDDDDDDDDDDDDDDDDDDDDDDDDDDDDDDDDDDCPVVVVVVVVVVVVVVVVVVVVVVVVVVVVVVVVVVVVVVVVVVVVVVVVVVVVVVVVVVVVVVVVVVVVVVVVVVVVVVVVVVVVVVVVVVVVVVVVVVVVVVVVVVVVVVVVVVVVVVVVVVVVVVVVVVVVVVVVVVVVVVVVVVVVVVVVVVVVVVVVVVVVVVVVVVVVVVVVVVVVVVVVVVVVVVVVVVVVVVVVVVVPVVVPVVPPVPPDPPPDPPPPPDPPDPPPDPPPDDDPPDPPPDPDPDDPDDDDDDDDDDDDDDDDDDDDDDPDPVVPVVVVVVVVVVVVVVVVVVVVVVVVVVVVVVVVVVVVVVVVVVVVVVVVVVVVVVVVVVVVVVVVVVVVVVVVVVVVVVVVVVVVVVVVVVVVVVVVVVVVVVVVVVVVVVVVVVVVVVVVVVVVVVVVVVVCVVVPVVDPVVVVVVVVVVVVVVVVVVVVVVVVVVVVVVVVVVCVVPCPPVVVVVVDDDDDDDDDDDDDDDDDDDDDDDDDDDDDDDDDDDDDPDDPDPDPDDPDDVVVVVVVVVVVVVVVVVVVVVVVVVVVVVVVVVVVVVLCCVVPVPPDDDDDDDVVVSVVVVVVVVVVVPPPVPDDPPDDDDDDDDDDDDD

InterPro domains:
  IPR031794 Hyaluronan-mediated motility receptor, C-terminal [PF15908] (440-549)